Protein AF-A0A2G9PPE1-F1 (afdb_monomer)

Mean predicted aligned error: 21.01 Å

pLDDT: mean 80.62, std 20.71, range [32.44, 98.38]

Solvent-accessible surface area (backbone atoms only — not comparable to full-atom values): 24283 Å² total; per-residue (Å²): 140,80,90,80,87,82,92,76,77,86,71,77,79,70,71,79,74,75,75,69,65,52,26,44,48,74,63,76,75,44,59,75,46,65,46,43,20,33,34,62,86,71,50,75,41,62,26,33,47,81,42,64,34,31,25,37,42,43,34,55,60,69,54,36,79,39,82,46,80,43,80,27,95,59,25,27,56,85,14,13,35,41,77,67,80,83,74,71,71,43,69,25,43,44,75,71,49,93,48,63,65,50,68,49,36,22,31,29,42,85,70,49,78,42,62,25,36,56,44,86,89,30,21,30,39,42,38,32,52,54,95,50,36,72,42,81,44,81,43,74,34,92,62,38,39,55,87,18,15,32,42,76,72,70,74,52,68,27,45,44,89,64,77,82,41,56,68,52,62,58,63,17,37,18,62,86,70,50,76,39,55,28,35,49,79,40,65,38,24,30,33,39,38,36,60,57,95,36,33,60,45,76,48,81,45,76,36,92,25,42,30,53,86,16,11,31,40,72,57,74,82,80,62,70,45,81,63,80,56,46,46,56,61,70,44,21,36,35,35,38,53,93,49,37,80,44,80,45,79,27,95,63,27,34,33,75,87,76,44,38,60,41,71,78,82,75,89,69,88,81,83,89,84,88,88,89,88,89,88,84,85,85,90,86,85,88,83,90,82,82,92,82,87,86,84,91,81,89,78,89,82,90,77,94,74,87,81,76,82,78,77,83,73,83,78,78,80,73,82,69,92,45,98,26,12,66,50,98,87,70,52,70,37,53,61,58,39,75,42,78,58,94,87,44,55,25,18,17,35,93,87,38,42,82,40,72,40,35,56,70,72,37,78,34,92,44,30,61,45,17,72,56,53,32,43,56,96,47,20,13,38,67,84,70,73,93,73,69,69,60,65,65,59,51,57,59,56,53,58,64,66,75,74,110

Sequence (404 aa):
MNTRALLITLVFLVSLISVSATCTDNDGSNYGLASYVTDVNGTTHNDYCADYHTLVEMGCEGAYVSEKRFYCDYKCIEGKCVDAPVVEPIACVDMDGEDFFTKSYIIDEWGKQFYDECQPREMLLERVCRKNIGSEKYKRCDYKCIDGRCIIAEEPTCVDPDSKNLSIQTTVVDEDGRTLKDVCESHNKVSEAICENGKAIYKIFQCNGECKNGACEEVETAVMCSSDKTLCYGDYTTKCVNNKWIYEKCEYGCDSSSSGCRSSPTIIEEETKAPVVDKSDPIVKVPETKTTEPVKQEIKETTSVSIEQPAAQPEQVVETKCSGCEDIDGHCYSIGQRIDQIGVKSYCSNIKDIINQKNNGESCQDGFECLSSACVDRMCQDKVVLYVPLIKRFFSFVNEFLFH

Structure (mmCIF, N/CA/C/O backbone):
data_AF-A0A2G9PPE1-F1
#
_entry.id   AF-A0A2G9PPE1-F1
#
loop_
_atom_site.group_PDB
_atom_site.id
_atom_site.type_symbol
_atom_site.label_atom_id
_atom_site.label_alt_id
_atom_site.label_comp_id
_atom_site.label_asym_id
_atom_site.label_entity_id
_atom_site.label_seq_id
_atom_site.pdbx_PDB_ins_code
_atom_site.Cartn_x
_atom_site.Cartn_y
_atom_site.Cartn_z
_atom_site.occupancy
_atom_site.B_iso_or_equiv
_atom_site.auth_seq_id
_atom_site.auth_comp_id
_atom_site.auth_asym_id
_atom_site.auth_atom_id
_atom_site.pdbx_PDB_model_num
ATOM 1 N N . MET A 1 1 ? 58.170 -39.852 -96.295 1.00 41.69 1 MET A N 1
ATOM 2 C CA . MET A 1 1 ? 59.279 -38.884 -96.144 1.00 41.69 1 MET A CA 1
ATOM 3 C C . MET A 1 1 ? 58.704 -37.535 -95.737 1.00 41.69 1 MET A C 1
ATOM 5 O O . MET A 1 1 ? 57.691 -37.147 -96.299 1.00 41.69 1 MET A O 1
ATOM 9 N N . ASN A 1 2 ? 59.381 -36.872 -94.793 1.00 38.84 2 ASN A N 1
ATOM 10 C CA . ASN A 1 2 ? 59.237 -35.484 -94.317 1.00 38.84 2 ASN A CA 1
ATOM 11 C C . ASN A 1 2 ? 58.233 -35.158 -93.198 1.00 38.84 2 ASN A C 1
ATOM 13 O O . ASN A 1 2 ? 57.266 -34.426 -93.350 1.00 38.84 2 ASN A O 1
ATOM 17 N N . THR A 1 3 ? 58.618 -35.639 -92.015 1.00 45.34 3 THR A N 1
ATOM 18 C CA . THR A 1 3 ? 58.818 -34.856 -90.782 1.00 45.34 3 THR A CA 1
ATOM 19 C C . THR A 1 3 ? 59.159 -33.366 -90.974 1.00 45.34 3 THR A C 1
ATOM 21 O O . THR A 1 3 ? 60.108 -33.067 -91.702 1.00 45.34 3 THR A O 1
ATOM 24 N N . ARG A 1 4 ? 58.476 -32.479 -90.229 1.00 46.22 4 ARG A N 1
ATOM 25 C CA . ARG A 1 4 ? 58.969 -31.268 -89.513 1.00 46.22 4 ARG A CA 1
ATOM 26 C C . ARG A 1 4 ? 57.747 -30.445 -89.066 1.00 46.22 4 ARG A C 1
ATOM 28 O O . ARG A 1 4 ? 57.018 -29.919 -89.887 1.00 46.22 4 ARG A O 1
ATOM 35 N N . ALA A 1 5 ? 57.374 -30.551 -87.794 1.00 52.09 5 ALA A N 1
ATOM 36 C CA . ALA A 1 5 ? 57.718 -29.564 -86.767 1.00 52.09 5 ALA A CA 1
ATOM 37 C C . ALA A 1 5 ? 56.908 -28.263 -86.901 1.00 52.09 5 ALA A C 1
ATOM 39 O O . ALA A 1 5 ? 57.305 -27.357 -87.623 1.00 52.09 5 ALA A O 1
ATOM 40 N N . LEU A 1 6 ? 55.818 -28.159 -86.137 1.00 45.00 6 LEU A N 1
ATOM 41 C CA . LEU A 1 6 ? 55.349 -26.864 -85.651 1.00 45.00 6 LEU A CA 1
ATOM 42 C C . LEU A 1 6 ? 54.647 -27.036 -84.301 1.00 45.00 6 LEU A C 1
ATOM 44 O O . LEU A 1 6 ? 53.430 -27.073 -84.165 1.00 45.00 6 LEU A O 1
ATOM 48 N N . LEU A 1 7 ? 55.507 -27.204 -83.305 1.00 52.91 7 LEU A N 1
ATOM 49 C CA . LEU A 1 7 ? 55.248 -27.014 -81.891 1.00 52.91 7 LEU A CA 1
ATOM 50 C C . LEU A 1 7 ? 55.126 -25.490 -81.685 1.00 52.91 7 LEU A C 1
ATOM 52 O O . LEU A 1 7 ? 56.130 -24.817 -81.482 1.00 52.91 7 LEU A O 1
ATOM 56 N N . ILE A 1 8 ? 53.927 -24.928 -81.859 1.00 52.97 8 ILE A N 1
ATOM 57 C CA . ILE A 1 8 ? 53.636 -23.504 -81.624 1.00 52.97 8 ILE A CA 1
ATOM 58 C C . ILE A 1 8 ? 52.550 -23.418 -80.554 1.00 52.97 8 ILE A C 1
ATOM 60 O O . ILE A 1 8 ? 51.361 -23.595 -80.797 1.00 52.97 8 ILE A O 1
ATOM 64 N N . THR A 1 9 ? 53.055 -23.195 -79.341 1.00 49.41 9 THR A N 1
ATOM 65 C CA . THR A 1 9 ? 52.472 -22.312 -78.331 1.00 49.41 9 THR A CA 1
ATOM 66 C C . THR A 1 9 ? 51.038 -22.620 -77.904 1.00 49.41 9 THR A C 1
ATOM 68 O O . THR A 1 9 ? 50.095 -21.881 -78.175 1.00 49.41 9 THR A O 1
ATOM 71 N N . LEU A 1 10 ? 50.921 -23.630 -77.039 1.00 46.78 10 LEU A N 1
ATOM 72 C CA . LEU A 1 10 ? 50.042 -23.531 -75.877 1.00 46.78 10 LEU A CA 1
ATOM 73 C C . LEU A 1 10 ? 50.565 -22.356 -75.022 1.00 46.78 10 LEU A C 1
ATOM 75 O O . LEU A 1 10 ? 51.324 -22.548 -74.073 1.00 46.78 10 LEU A O 1
ATOM 79 N N . VAL A 1 11 ? 50.262 -21.116 -75.430 1.00 51.22 11 VAL A N 1
ATOM 80 C CA . VAL A 1 11 ? 50.376 -19.955 -74.547 1.00 51.22 11 VAL A CA 1
ATOM 81 C C . VAL A 1 11 ? 49.378 -20.234 -73.444 1.00 51.22 11 VAL A C 1
ATOM 83 O O . VAL A 1 11 ? 48.174 -20.062 -73.610 1.00 51.22 11 VAL A O 1
ATOM 86 N N . PHE A 1 12 ? 49.901 -20.742 -72.335 1.00 47.94 12 PHE A N 1
ATOM 87 C CA . PHE A 1 12 ? 49.318 -20.571 -71.025 1.00 47.94 12 PHE A CA 1
ATOM 88 C C . PHE A 1 12 ? 49.000 -19.076 -70.880 1.00 47.94 12 PHE A C 1
ATOM 90 O O . PHE A 1 12 ? 49.833 -18.286 -70.441 1.00 47.94 12 PHE A O 1
ATOM 97 N N . LEU A 1 13 ? 47.782 -18.685 -71.261 1.00 50.78 13 LEU A N 1
ATOM 98 C CA . LEU A 1 13 ? 47.071 -17.587 -70.630 1.00 50.78 13 LEU A CA 1
ATOM 99 C C . LEU A 1 13 ? 46.852 -18.040 -69.178 1.00 50.78 13 LEU A C 1
ATOM 101 O O . LEU A 1 13 ? 45.755 -18.396 -68.759 1.00 50.78 13 LEU A O 1
ATOM 105 N N . VAL A 1 14 ? 47.930 -18.054 -68.391 1.00 53.31 14 VAL A N 1
ATOM 106 C CA . VAL A 1 14 ? 47.813 -17.713 -66.982 1.00 53.31 14 VAL A CA 1
ATOM 107 C C . VAL A 1 14 ? 47.430 -16.247 -67.036 1.00 53.31 14 VAL A C 1
ATOM 109 O O . VAL A 1 14 ? 48.285 -15.364 -67.047 1.00 53.31 14 VAL A O 1
ATOM 112 N N . SER A 1 15 ? 46.130 -15.995 -67.206 1.00 53.09 15 SER A N 1
ATOM 113 C CA . SER A 1 15 ? 45.539 -14.739 -66.798 1.00 53.09 15 SER A CA 1
ATOM 114 C C . SER A 1 15 ? 46.053 -14.534 -65.386 1.00 53.09 15 SER A C 1
ATOM 116 O O . SER A 1 15 ? 45.678 -15.269 -64.472 1.00 53.09 15 SER A O 1
ATOM 118 N N . LEU A 1 16 ? 46.993 -13.604 -65.240 1.00 52.41 16 LEU A N 1
ATOM 119 C CA . LEU A 1 16 ? 47.295 -12.958 -63.982 1.00 52.41 16 LEU A CA 1
ATOM 120 C C . LEU A 1 16 ? 45.976 -12.315 -63.563 1.00 52.41 16 LEU A C 1
ATOM 122 O O . LEU A 1 16 ? 45.703 -11.158 -63.869 1.00 52.41 16 LEU A O 1
ATOM 126 N N . ILE A 1 17 ? 45.109 -13.116 -62.942 1.00 57.66 17 ILE A N 1
ATOM 127 C CA . ILE A 1 17 ? 44.037 -12.627 -62.102 1.00 57.66 17 ILE A CA 1
ATOM 128 C C . ILE A 1 17 ? 44.812 -11.979 -60.966 1.00 57.66 17 ILE A C 1
ATOM 130 O O . ILE A 1 17 ? 45.208 -12.636 -60.005 1.00 57.66 17 ILE A O 1
ATOM 134 N N . SER A 1 18 ? 45.152 -10.704 -61.149 1.00 54.69 18 SER A N 1
ATOM 135 C CA . SER A 1 18 ? 45.508 -9.830 -60.052 1.00 54.69 18 SER A CA 1
ATOM 136 C C . SER A 1 18 ? 44.280 -9.819 -59.162 1.00 54.69 18 SER A C 1
ATOM 138 O O . SER A 1 18 ? 43.357 -9.039 -59.377 1.00 54.69 18 SER A O 1
ATOM 140 N N . VAL A 1 19 ? 44.242 -10.755 -58.213 1.00 59.97 19 VAL A N 1
ATOM 141 C CA . VAL A 1 19 ? 43.383 -10.666 -57.044 1.00 59.97 19 VAL A CA 1
ATOM 142 C C . VAL A 1 19 ? 43.896 -9.424 -56.334 1.00 59.97 19 VAL A C 1
ATOM 144 O O . VAL A 1 19 ? 44.874 -9.473 -55.592 1.00 59.97 19 VAL A O 1
ATOM 147 N N . SER A 1 20 ? 43.343 -8.268 -56.701 1.00 67.44 20 SER A N 1
ATOM 148 C CA . SER A 1 20 ? 43.543 -7.040 -55.957 1.00 67.44 20 SER A CA 1
ATOM 149 C C . SER A 1 20 ? 43.090 -7.371 -54.549 1.00 67.44 20 SER A C 1
ATOM 151 O O . SER A 1 20 ? 41.918 -7.684 -54.357 1.00 67.44 20 SER A O 1
ATOM 153 N N . ALA A 1 21 ? 44.021 -7.417 -53.602 1.00 71.38 21 ALA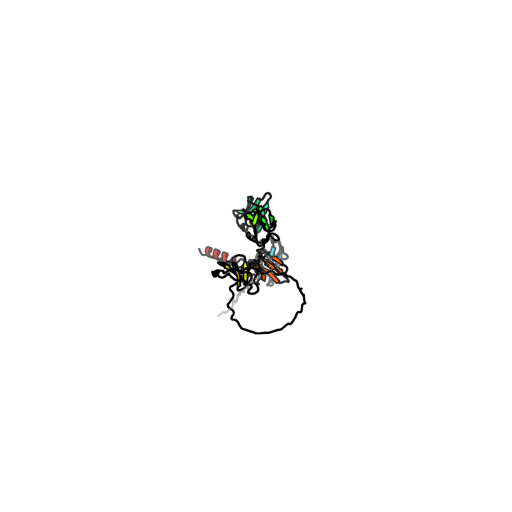 A N 1
ATOM 154 C CA . ALA A 1 21 ? 43.665 -7.604 -52.212 1.00 71.38 21 ALA A CA 1
ATOM 155 C C . ALA A 1 21 ? 42.710 -6.461 -51.844 1.00 71.38 21 ALA A C 1
ATOM 157 O O . ALA A 1 21 ? 43.068 -5.288 -51.970 1.00 71.38 21 ALA A O 1
ATOM 158 N N . THR A 1 22 ? 41.474 -6.805 -51.496 1.00 85.62 22 THR A N 1
ATOM 159 C CA . THR A 1 22 ? 40.432 -5.838 -51.163 1.00 85.62 22 THR A CA 1
ATOM 160 C C . THR A 1 22 ? 40.124 -5.928 -49.684 1.00 85.62 22 THR A C 1
ATOM 162 O O . THR A 1 22 ? 39.958 -7.018 -49.140 1.00 85.62 22 THR A O 1
ATOM 165 N N . CYS A 1 23 ? 40.009 -4.766 -49.054 1.00 93.06 23 CYS A N 1
ATOM 166 C CA . CYS A 1 23 ? 39.309 -4.648 -47.790 1.00 93.06 23 CYS A CA 1
ATOM 167 C C . CYS A 1 23 ? 37.845 -5.057 -48.017 1.00 93.06 23 CYS A C 1
ATOM 169 O O . CYS A 1 23 ? 37.262 -4.692 -49.041 1.00 93.06 23 CYS A O 1
ATOM 171 N N . THR A 1 24 ? 37.272 -5.839 -47.102 1.00 93.06 24 THR A N 1
ATOM 172 C CA . THR A 1 24 ? 35.863 -6.254 -47.176 1.00 93.06 24 THR A CA 1
ATOM 173 C C . THR A 1 24 ? 35.127 -5.800 -45.925 1.00 93.06 24 THR A C 1
ATOM 175 O O . THR A 1 24 ? 35.491 -6.199 -44.821 1.00 93.06 24 THR A O 1
ATOM 178 N N . ASP A 1 25 ? 34.105 -4.976 -46.126 1.00 92.94 25 ASP A N 1
ATOM 179 C CA . ASP A 1 25 ? 33.163 -4.507 -45.113 1.00 92.94 25 ASP A CA 1
ATOM 180 C C . ASP A 1 25 ? 31.913 -5.395 -45.184 1.00 92.94 25 ASP A C 1
ATOM 182 O O . ASP A 1 25 ? 31.353 -5.601 -46.266 1.00 92.94 25 ASP A O 1
ATOM 186 N N . ASN A 1 26 ? 31.548 -6.007 -44.057 1.00 91.88 26 ASN A N 1
ATOM 187 C CA . ASN A 1 26 ? 30.529 -7.048 -44.013 1.00 91.88 26 ASN A CA 1
ATOM 188 C C . ASN A 1 26 ? 29.096 -6.504 -43.885 1.00 91.88 26 ASN A C 1
ATOM 190 O O . ASN A 1 26 ? 28.150 -7.273 -44.069 1.00 91.88 26 ASN A O 1
ATOM 194 N N . ASP A 1 27 ? 28.914 -5.215 -43.591 1.00 89.88 27 ASP A N 1
ATOM 195 C CA . ASP A 1 27 ? 27.586 -4.609 -43.452 1.00 89.88 27 ASP A CA 1
ATOM 196 C C . ASP A 1 27 ? 27.364 -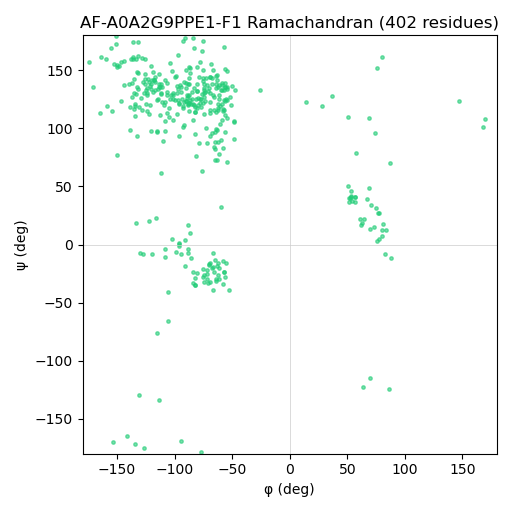3.348 -44.298 1.00 89.88 27 ASP A C 1
ATOM 198 O O . ASP A 1 27 ? 26.222 -2.899 -44.446 1.00 89.88 27 ASP A O 1
ATOM 202 N N . GLY A 1 28 ? 28.421 -2.831 -44.928 1.00 87.88 28 GLY A N 1
ATOM 203 C CA . GLY A 1 28 ? 28.336 -1.666 -45.797 1.00 87.88 28 GLY A CA 1
ATOM 204 C C . GLY A 1 28 ? 28.081 -0.372 -45.027 1.00 87.88 28 GLY A C 1
ATOM 205 O O . GLY A 1 28 ? 27.403 0.513 -45.559 1.00 87.88 28 GLY A O 1
ATOM 206 N N . SER A 1 29 ? 28.632 -0.263 -43.815 1.00 84.94 29 SER A N 1
ATOM 207 C CA . SER A 1 29 ? 28.477 0.859 -42.887 1.00 84.94 29 SER A CA 1
ATOM 208 C C . SER A 1 29 ? 27.059 0.989 -42.310 1.00 84.94 29 SER A C 1
ATOM 210 O O . SER A 1 29 ? 26.440 2.062 -42.372 1.00 84.94 29 SER A O 1
ATOM 212 N N . ASN A 1 30 ? 26.497 -0.120 -41.822 1.00 90.25 30 ASN A N 1
ATOM 213 C CA . ASN A 1 30 ? 25.172 -0.145 -41.211 1.00 90.25 30 ASN A CA 1
ATOM 214 C C . ASN A 1 30 ? 25.262 -0.048 -39.686 1.00 90.25 30 ASN A C 1
ATOM 216 O O . ASN A 1 30 ? 25.209 -1.043 -38.975 1.00 90.25 30 ASN A O 1
ATOM 220 N N . TYR A 1 31 ? 25.174 1.181 -39.185 1.00 91.56 31 TYR A N 1
ATOM 221 C CA . TYR A 1 31 ? 25.303 1.516 -37.762 1.00 91.56 31 TYR A CA 1
ATOM 222 C C . TYR A 1 31 ? 24.311 0.811 -36.811 1.00 91.56 31 TYR A C 1
ATOM 224 O O . TYR A 1 31 ? 24.474 0.890 -35.593 1.00 91.56 31 TYR A O 1
ATOM 232 N N . GLY A 1 32 ? 23.243 0.184 -37.322 1.00 91.69 32 GLY A N 1
ATOM 233 C CA . GLY A 1 32 ? 22.285 -0.605 -36.533 1.00 91.69 32 GLY A CA 1
ATOM 234 C C . GLY A 1 32 ? 22.667 -2.083 -36.375 1.00 91.69 32 GLY A C 1
ATOM 235 O O . GLY A 1 32 ? 22.008 -2.821 -35.632 1.00 91.69 32 GLY A O 1
ATOM 236 N N . LEU A 1 33 ? 23.715 -2.536 -37.064 1.00 94.75 33 LEU A N 1
ATOM 237 C CA . LEU A 1 33 ? 24.238 -3.893 -37.024 1.00 94.75 33 LEU A CA 1
ATOM 238 C C . LEU A 1 33 ? 25.632 -3.873 -36.393 1.00 94.75 33 LEU A C 1
ATOM 240 O O . LEU A 1 33 ? 26.424 -2.991 -36.659 1.00 94.75 33 LEU A O 1
ATOM 244 N N . ALA A 1 34 ? 25.921 -4.840 -35.523 1.00 93.12 34 ALA A N 1
ATOM 245 C CA . ALA A 1 34 ? 27.282 -5.007 -35.026 1.00 93.12 34 ALA A CA 1
ATOM 246 C C . ALA A 1 34 ? 28.058 -5.808 -36.072 1.00 93.12 34 ALA A C 1
ATOM 248 O O . ALA A 1 34 ? 27.672 -6.951 -36.356 1.00 93.12 34 ALA A O 1
ATOM 249 N N . SER A 1 35 ? 29.107 -5.226 -36.647 1.00 94.56 35 SER A N 1
ATOM 250 C CA . SER A 1 35 ? 29.813 -5.822 -37.774 1.00 94.56 35 SER A CA 1
ATOM 251 C C . SER A 1 35 ? 31.339 -5.770 -37.624 1.00 94.56 35 SER A C 1
ATOM 253 O O . SER A 1 35 ? 31.892 -5.540 -36.541 1.00 94.56 35 SER A O 1
ATOM 255 N N . TYR A 1 36 ? 32.025 -6.145 -38.705 1.00 95.25 36 TYR A N 1
ATOM 256 C CA . TYR A 1 36 ? 33.472 -6.114 -38.798 1.00 95.25 36 TYR A CA 1
ATOM 257 C C . TYR A 1 36 ? 33.943 -5.938 -40.241 1.00 95.25 36 TYR A C 1
ATOM 259 O O . TYR A 1 36 ? 33.303 -6.369 -41.204 1.00 95.25 36 TYR A O 1
ATOM 267 N N . VAL A 1 37 ? 35.149 -5.398 -40.363 1.00 96.62 37 VAL A N 1
ATOM 268 C CA . VAL A 1 37 ? 35.905 -5.271 -41.605 1.00 96.62 37 VAL A CA 1
ATOM 269 C C . VAL A 1 37 ? 37.081 -6.236 -41.595 1.00 96.62 37 VAL A C 1
ATOM 271 O O . VAL A 1 37 ? 37.736 -6.404 -40.570 1.00 96.62 37 VAL A O 1
ATOM 274 N N . THR A 1 38 ? 37.390 -6.855 -42.734 1.00 95.81 38 THR A N 1
ATOM 275 C CA . THR A 1 38 ? 38.623 -7.642 -42.917 1.00 95.81 38 THR A CA 1
ATOM 276 C C . THR A 1 38 ? 39.587 -6.907 -43.845 1.00 95.81 38 THR A C 1
ATOM 278 O O . THR A 1 38 ? 39.229 -6.589 -44.981 1.00 95.81 38 THR A O 1
ATOM 281 N N . ASP A 1 39 ? 40.803 -6.631 -43.367 1.00 95.06 39 ASP A N 1
ATOM 282 C CA . ASP A 1 39 ? 41.850 -5.963 -44.143 1.00 95.06 39 ASP A CA 1
ATOM 283 C C . ASP A 1 39 ? 42.501 -6.900 -45.184 1.00 95.06 39 ASP A C 1
A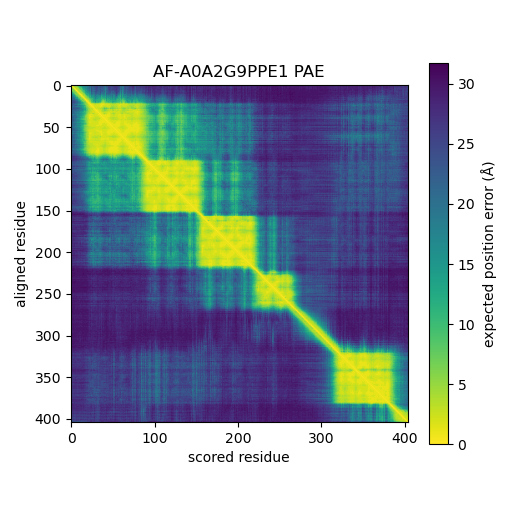TOM 285 O O . ASP A 1 39 ? 42.248 -8.106 -45.240 1.00 95.06 39 ASP A O 1
ATOM 289 N N . VAL A 1 40 ? 43.394 -6.349 -46.010 1.00 93.44 40 VAL A N 1
ATOM 290 C CA . VAL A 1 40 ? 44.122 -7.104 -47.048 1.00 93.44 40 VAL A CA 1
ATOM 291 C C . VAL A 1 40 ? 45.032 -8.216 -46.509 1.00 93.44 40 VAL A C 1
ATOM 293 O O . VAL A 1 40 ? 45.449 -9.081 -47.278 1.00 93.44 40 VAL A O 1
ATOM 296 N N . ASN A 1 41 ? 45.345 -8.202 -45.211 1.00 93.31 41 ASN A N 1
ATOM 297 C CA . ASN A 1 41 ? 46.154 -9.212 -44.533 1.00 93.31 41 ASN A CA 1
ATOM 298 C C . ASN A 1 41 ? 45.294 -10.285 -43.842 1.00 93.31 41 ASN A C 1
ATOM 300 O O . ASN A 1 41 ? 45.847 -11.218 -43.260 1.00 93.31 41 ASN A O 1
ATOM 304 N N . GLY A 1 42 ? 43.962 -10.172 -43.899 1.00 92.12 42 GLY A N 1
ATOM 305 C CA . GLY A 1 42 ? 43.034 -11.063 -43.203 1.00 92.12 42 GLY A CA 1
ATOM 306 C C . GLY A 1 42 ? 42.787 -10.691 -41.736 1.00 92.12 42 GLY A C 1
ATOM 307 O O . GLY A 1 42 ? 42.227 -11.498 -40.996 1.00 92.12 42 GLY A O 1
ATOM 308 N N . THR A 1 43 ? 43.205 -9.502 -41.298 1.00 95.56 43 THR A N 1
ATOM 309 C CA . THR A 1 43 ? 42.963 -8.991 -39.942 1.00 95.56 43 THR A CA 1
ATOM 310 C C . THR A 1 43 ? 41.555 -8.423 -39.848 1.00 95.56 43 THR A C 1
ATOM 312 O O . THR A 1 43 ? 41.143 -7.634 -40.696 1.00 95.56 43 THR A O 1
ATOM 315 N N . THR A 1 44 ? 40.820 -8.799 -38.804 1.00 97.00 44 THR A N 1
ATOM 316 C CA . THR A 1 44 ? 39.457 -8.318 -38.559 1.00 97.00 44 THR A CA 1
ATOM 317 C C . THR A 1 44 ? 39.440 -7.114 -37.620 1.00 97.00 44 THR A C 1
ATOM 319 O O . THR A 1 44 ? 40.078 -7.143 -36.565 1.00 97.00 44 THR A O 1
ATOM 322 N N . HIS A 1 45 ? 38.649 -6.103 -37.960 1.00 97.25 45 HIS A N 1
ATOM 323 C CA . HIS A 1 45 ? 38.409 -4.897 -37.175 1.00 97.25 45 HIS A CA 1
ATOM 324 C C . HIS A 1 45 ? 36.909 -4.790 -36.909 1.00 97.25 45 HIS A C 1
ATOM 326 O O . HIS A 1 45 ? 36.146 -4.614 -37.850 1.00 97.25 45 HIS A O 1
ATOM 332 N N . ASN A 1 46 ? 36.491 -4.939 -35.653 1.00 97.50 46 ASN A N 1
ATOM 333 C CA . ASN A 1 46 ? 35.076 -4.873 -35.286 1.00 97.50 46 ASN A CA 1
ATOM 334 C C . ASN A 1 46 ? 34.649 -3.431 -35.022 1.00 97.50 46 ASN A C 1
ATOM 336 O O . ASN A 1 46 ? 35.447 -2.634 -34.512 1.00 97.50 46 ASN A O 1
ATOM 340 N N . ASP A 1 47 ? 33.373 -3.156 -35.258 1.00 97.94 47 ASP A N 1
ATOM 341 C CA . ASP A 1 47 ? 32.733 -1.947 -34.756 1.00 97.94 47 ASP A CA 1
ATOM 342 C C . ASP A 1 47 ? 32.738 -1.960 -33.229 1.00 97.94 47 ASP A C 1
ATOM 344 O O . ASP A 1 47 ? 32.652 -3.011 -32.578 1.00 97.94 47 ASP A O 1
ATOM 348 N N . TYR A 1 48 ? 32.871 -0.785 -32.620 1.00 97.94 48 TYR A N 1
ATOM 349 C CA . TYR A 1 48 ? 32.898 -0.697 -31.166 1.00 97.94 48 TYR A CA 1
ATOM 350 C C . TYR A 1 48 ? 32.336 0.619 -30.649 1.00 97.94 48 TYR A C 1
ATOM 352 O O . TYR A 1 48 ? 32.398 1.666 -31.287 1.00 97.94 48 TYR A O 1
ATOM 360 N N . CYS A 1 49 ? 31.805 0.578 -29.432 1.00 98.38 49 CYS A N 1
ATOM 361 C CA . CYS A 1 49 ? 31.341 1.775 -28.747 1.00 98.38 49 CYS A CA 1
ATOM 362 C C . CYS A 1 49 ? 32.529 2.468 -28.080 1.00 98.38 49 CYS A C 1
ATOM 364 O O . CYS A 1 49 ? 33.129 1.917 -27.155 1.00 98.38 49 CYS A O 1
ATOM 366 N N . ALA A 1 50 ? 32.880 3.670 -28.540 1.00 98.00 50 ALA A N 1
ATOM 367 C CA . ALA A 1 50 ? 33.894 4.488 -27.876 1.00 98.00 50 ALA A CA 1
ATOM 368 C C . ALA A 1 50 ? 33.385 5.045 -26.540 1.00 98.00 50 ALA A C 1
ATOM 370 O O . ALA A 1 50 ? 34.166 5.202 -25.602 1.00 98.00 50 ALA A O 1
ATOM 371 N N . ASP A 1 51 ? 32.086 5.328 -26.457 1.00 97.50 51 ASP A N 1
ATOM 372 C CA . ASP A 1 51 ? 31.388 5.712 -25.234 1.00 97.50 51 ASP A CA 1
ATOM 373 C C . ASP A 1 51 ? 29.894 5.334 -25.327 1.00 97.50 51 ASP A C 1
ATOM 375 O O . ASP A 1 51 ? 29.484 4.601 -26.228 1.00 97.50 51 ASP A O 1
ATOM 379 N N . TYR A 1 52 ? 29.081 5.806 -24.375 1.00 96.31 52 TYR A N 1
ATOM 380 C CA . TYR A 1 52 ? 27.655 5.478 -24.286 1.00 96.31 52 TYR A CA 1
ATOM 381 C C . TYR A 1 52 ? 26.829 5.948 -25.497 1.00 96.31 52 TYR A C 1
ATOM 383 O O . TYR A 1 52 ? 25.814 5.327 -25.796 1.00 96.31 52 TYR A O 1
ATOM 391 N N . HIS A 1 53 ? 27.255 6.990 -26.216 1.00 97.62 53 HIS A N 1
ATOM 392 C CA . HIS A 1 53 ? 26.566 7.518 -27.398 1.00 97.62 53 HIS A CA 1
ATOM 393 C C . HIS A 1 53 ? 27.404 7.473 -28.678 1.00 97.62 53 HIS A C 1
ATOM 395 O O . HIS A 1 53 ? 26.865 7.746 -29.740 1.00 97.62 53 HIS A O 1
ATOM 401 N N . THR A 1 54 ? 28.690 7.145 -28.623 1.00 97.81 54 THR A N 1
ATOM 402 C CA . THR A 1 54 ? 29.556 7.190 -29.806 1.00 97.81 54 THR A CA 1
ATOM 403 C C . THR A 1 54 ? 29.882 5.788 -30.311 1.00 97.81 54 THR A C 1
ATOM 405 O O . THR A 1 54 ? 30.632 5.052 -29.665 1.00 97.81 54 THR A O 1
ATOM 408 N N . LEU A 1 55 ? 29.383 5.455 -31.502 1.00 97.94 55 LEU A N 1
ATOM 409 C CA . LEU A 1 55 ? 29.801 4.298 -32.291 1.00 97.94 55 LEU A CA 1
ATOM 410 C C . LEU A 1 55 ? 31.042 4.655 -33.116 1.00 97.94 55 LEU A C 1
ATOM 412 O O . LEU A 1 55 ? 31.082 5.695 -33.779 1.00 97.94 55 LEU A O 1
ATOM 416 N N . VAL A 1 56 ? 32.057 3.799 -33.068 1.00 97.88 56 VAL A N 1
ATOM 417 C CA . VAL A 1 56 ? 33.170 3.798 -34.018 1.00 97.88 56 VAL A CA 1
ATOM 418 C C . VAL A 1 56 ? 32.910 2.684 -35.017 1.00 97.88 56 VAL A C 1
ATOM 420 O O . VAL A 1 56 ? 33.035 1.509 -34.679 1.00 97.88 56 VAL A O 1
ATOM 423 N N . GLU A 1 57 ? 32.544 3.100 -36.222 1.00 97.31 57 GLU A N 1
ATOM 424 C CA . GLU A 1 57 ? 32.283 2.237 -37.366 1.00 97.31 57 GLU A CA 1
ATOM 425 C C . GLU A 1 57 ? 33.585 1.970 -38.116 1.00 97.31 57 GLU A C 1
ATOM 427 O O . GLU A 1 57 ? 34.297 2.912 -38.499 1.00 97.31 57 GLU A O 1
ATOM 432 N N . MET A 1 58 ? 33.870 0.697 -38.360 1.00 97.06 58 MET A N 1
ATOM 433 C CA . MET A 1 58 ? 34.925 0.261 -39.258 1.00 97.06 58 MET A CA 1
ATOM 434 C C . MET A 1 58 ? 34.348 0.133 -40.664 1.00 97.06 58 MET A C 1
ATOM 436 O O . MET A 1 58 ? 33.360 -0.547 -40.883 1.00 97.06 58 MET A O 1
ATOM 440 N N . GLY A 1 59 ? 34.996 0.754 -41.645 1.00 95.31 59 GLY A N 1
ATOM 441 C CA . GLY A 1 59 ? 34.626 0.619 -43.055 1.00 95.31 59 GLY A CA 1
ATOM 442 C C . GLY A 1 59 ? 35.840 0.424 -43.953 1.00 95.31 59 GLY A C 1
ATOM 443 O O . GLY A 1 59 ? 36.985 0.539 -43.509 1.00 95.31 59 GLY A O 1
ATOM 444 N N . CYS A 1 60 ? 35.605 0.176 -45.238 1.00 95.12 60 CYS A N 1
ATOM 445 C CA . CYS A 1 60 ? 36.667 0.099 -46.243 1.00 95.12 60 CYS A CA 1
ATOM 446 C C . CYS A 1 60 ? 36.725 1.355 -47.118 1.00 95.12 60 CYS A C 1
ATOM 448 O O . CYS A 1 60 ? 35.764 1.686 -47.813 1.00 95.12 60 CYS A O 1
ATOM 450 N N . GLU A 1 61 ? 37.892 1.999 -47.184 1.00 93.69 61 GLU A N 1
ATOM 451 C CA . GLU A 1 61 ? 38.197 3.036 -48.174 1.00 93.69 61 GLU A CA 1
ATOM 452 C C . GLU A 1 61 ? 39.238 2.495 -49.167 1.00 93.69 61 GLU A C 1
ATOM 454 O O . GLU A 1 61 ? 40.456 2.567 -48.979 1.00 93.69 61 GLU A O 1
ATOM 459 N N . GLY A 1 62 ? 38.740 1.858 -50.230 1.00 90.69 62 GLY A N 1
ATOM 460 C CA . GLY A 1 62 ? 39.573 1.131 -51.186 1.00 90.69 62 GLY A CA 1
ATOM 461 C C . GLY A 1 62 ? 40.165 -0.142 -50.574 1.00 90.69 62 GLY A C 1
ATOM 462 O O . GLY A 1 62 ? 39.439 -1.085 -50.270 1.00 90.69 62 GLY A O 1
ATOM 463 N N . ALA A 1 63 ? 41.491 -0.191 -50.428 1.00 91.88 63 ALA A N 1
ATOM 464 C CA . ALA A 1 63 ? 42.205 -1.333 -49.842 1.00 91.88 63 ALA A CA 1
ATOM 465 C C . ALA A 1 63 ? 42.521 -1.154 -48.345 1.00 91.88 63 ALA A C 1
ATOM 467 O O . ALA A 1 63 ? 43.146 -2.028 -47.748 1.00 91.88 63 ALA A O 1
ATOM 468 N N . TYR A 1 64 ? 42.120 -0.031 -47.744 1.00 94.06 64 TYR A N 1
ATOM 469 C CA . TYR A 1 64 ? 42.460 0.320 -46.369 1.00 94.06 64 TYR A CA 1
ATOM 470 C C . TYR A 1 64 ? 41.223 0.322 -45.477 1.00 94.06 64 TYR A C 1
ATOM 472 O O . TYR A 1 64 ? 40.131 0.685 -45.913 1.00 94.06 64 TYR A O 1
ATOM 480 N N . VAL A 1 65 ? 41.425 -0.056 -44.216 1.00 95.81 65 VAL A N 1
ATOM 481 C CA . VAL A 1 65 ? 40.424 0.107 -43.162 1.00 95.81 65 VAL A CA 1
ATOM 482 C C . VAL A 1 65 ? 40.355 1.588 -42.793 1.00 95.81 65 VAL A C 1
ATOM 484 O O . VAL A 1 65 ? 41.384 2.232 -42.581 1.00 95.81 65 VAL A O 1
ATOM 487 N N . SER A 1 66 ? 39.144 2.120 -42.731 1.00 95.88 66 SER A N 1
ATOM 488 C CA . SER A 1 66 ? 38.830 3.480 -42.302 1.00 95.88 66 SER A CA 1
ATOM 489 C C . SER A 1 66 ? 37.960 3.428 -41.052 1.00 95.88 66 SER A C 1
ATOM 491 O O . SER A 1 66 ? 37.095 2.563 -40.957 1.00 95.88 66 SER A O 1
ATOM 493 N N . GLU A 1 67 ? 38.150 4.370 -40.132 1.00 96.88 67 GLU A N 1
ATOM 494 C CA . GLU A 1 67 ? 37.270 4.550 -38.975 1.00 96.88 67 GLU A CA 1
ATOM 495 C C . GLU A 1 67 ? 36.399 5.799 -39.153 1.00 96.88 67 GLU A C 1
ATOM 497 O O . GLU A 1 67 ? 36.869 6.851 -39.602 1.00 96.88 67 GLU A O 1
ATOM 502 N N . LYS A 1 68 ? 35.121 5.706 -38.783 1.00 97.12 68 LYS A N 1
ATOM 503 C CA . LYS A 1 68 ? 34.194 6.843 -38.725 1.00 97.12 68 LYS A CA 1
ATOM 504 C C . LYS A 1 68 ? 33.448 6.839 -37.401 1.00 97.12 68 LYS A C 1
ATOM 506 O O . LYS A 1 68 ? 33.180 5.794 -36.825 1.00 97.12 68 LYS A O 1
ATOM 511 N N . ARG A 1 69 ? 33.121 8.030 -36.899 1.00 97.75 69 ARG A N 1
ATOM 512 C CA . ARG A 1 69 ? 32.411 8.201 -35.626 1.00 97.75 69 ARG A CA 1
ATOM 513 C C . ARG A 1 69 ? 30.976 8.623 -35.878 1.00 97.75 69 ARG A C 1
ATOM 515 O O . ARG A 1 69 ? 30.750 9.616 -36.569 1.00 97.75 69 ARG A O 1
ATOM 522 N N . PHE A 1 70 ? 30.043 7.911 -35.261 1.00 96.69 70 PHE A N 1
ATOM 523 C CA . PHE A 1 70 ? 28.613 8.177 -35.327 1.00 96.69 70 PHE A CA 1
ATOM 524 C C . PHE A 1 70 ? 28.045 8.375 -33.928 1.00 96.69 70 PHE A C 1
ATOM 526 O O . PHE A 1 70 ? 28.459 7.717 -32.976 1.00 96.69 70 PHE A O 1
ATOM 533 N N . TYR A 1 71 ? 27.107 9.311 -33.811 1.00 97.19 71 TYR A N 1
ATOM 534 C CA . TYR A 1 71 ? 26.376 9.556 -32.575 1.00 97.19 71 TYR A CA 1
ATOM 535 C C . TYR A 1 71 ? 25.069 8.757 -32.598 1.00 97.19 71 TYR A C 1
ATOM 537 O O . TYR A 1 71 ? 24.286 8.890 -33.535 1.00 97.19 71 TYR A O 1
ATOM 545 N N . CYS A 1 72 ? 24.845 7.933 -31.580 1.00 96.62 72 CYS A N 1
ATOM 546 C CA . CYS A 1 72 ? 23.630 7.161 -31.376 1.00 96.62 72 CYS A CA 1
ATOM 547 C C . CYS A 1 72 ? 22.631 7.973 -30.543 1.00 96.62 72 CYS A C 1
ATOM 549 O O . CYS A 1 72 ? 22.927 8.332 -29.398 1.00 96.62 72 CYS A O 1
ATOM 551 N N . ASP A 1 73 ? 21.428 8.187 -31.078 1.00 95.44 73 ASP A N 1
ATOM 552 C CA . ASP A 1 73 ? 20.378 8.993 -30.436 1.00 95.44 73 ASP A CA 1
ATOM 553 C C . ASP A 1 73 ? 19.975 8.476 -29.045 1.00 95.44 73 ASP A C 1
ATOM 555 O O . ASP A 1 73 ? 19.672 9.270 -28.154 1.00 95.44 73 ASP A O 1
ATOM 559 N N . TYR A 1 74 ? 20.002 7.155 -28.828 1.00 94.19 74 TYR A N 1
ATOM 560 C CA . TYR A 1 74 ? 19.724 6.555 -27.521 1.00 94.19 74 TYR A CA 1
ATOM 561 C C . TYR A 1 74 ? 20.977 6.032 -26.822 1.00 94.19 74 TYR A C 1
ATOM 563 O O . TYR A 1 74 ? 21.328 6.549 -25.763 1.00 94.19 74 TYR A O 1
ATOM 571 N N . LYS A 1 75 ? 21.636 5.003 -27.371 1.00 96.19 75 LYS A N 1
ATOM 572 C CA . LYS A 1 75 ? 22.936 4.521 -26.880 1.00 96.19 75 LYS A CA 1
ATOM 573 C C . LYS A 1 75 ? 23.637 3.616 -27.889 1.00 96.19 75 LYS A C 1
ATOM 575 O O . LYS A 1 75 ? 22.996 3.040 -28.765 1.00 96.19 75 LYS A O 1
ATOM 580 N N . CYS A 1 76 ? 24.942 3.455 -27.717 1.00 97.44 76 CYS A N 1
ATOM 581 C CA . CYS A 1 76 ? 25.737 2.430 -28.378 1.00 97.44 76 CYS A CA 1
ATOM 582 C C . CYS A 1 76 ? 25.866 1.204 -27.464 1.00 97.44 76 CYS A C 1
ATOM 584 O O . CYS A 1 76 ? 26.212 1.336 -26.288 1.00 97.44 76 CYS A O 1
ATOM 586 N N . ILE A 1 77 ? 25.601 0.006 -27.988 1.00 96.44 77 ILE A N 1
ATOM 587 C CA . ILE A 1 77 ? 25.849 -1.265 -27.293 1.00 96.44 77 ILE A CA 1
ATOM 588 C C . ILE A 1 77 ? 26.496 -2.241 -28.267 1.00 96.44 77 ILE A C 1
ATOM 590 O O . ILE A 1 77 ? 25.975 -2.446 -29.354 1.00 96.44 77 ILE A O 1
ATOM 594 N N . GLU A 1 78 ? 27.598 -2.870 -27.844 1.00 96.56 78 GLU A N 1
ATOM 595 C CA . GLU A 1 78 ? 28.253 -3.967 -28.579 1.00 96.56 78 GLU A CA 1
ATOM 596 C C . GLU A 1 78 ? 28.576 -3.627 -30.045 1.00 96.56 78 GLU A C 1
ATOM 598 O O . GLU A 1 78 ? 28.396 -4.455 -30.930 1.00 96.56 78 GLU A O 1
ATOM 603 N N . GLY A 1 79 ? 29.049 -2.403 -30.303 1.00 97.00 79 GLY A N 1
ATOM 604 C CA . GLY A 1 79 ? 29.450 -1.992 -31.650 1.00 97.00 79 GLY A CA 1
ATOM 605 C C . GLY A 1 79 ? 28.284 -1.675 -32.584 1.00 97.00 79 GLY A C 1
ATOM 606 O O . GLY A 1 79 ? 28.431 -1.810 -33.785 1.00 97.00 79 GLY A O 1
ATOM 607 N N . LYS A 1 80 ? 27.130 -1.256 -32.055 1.00 97.31 80 LYS A N 1
ATOM 608 C CA . LYS A 1 80 ? 26.018 -0.721 -32.856 1.00 97.31 80 LYS A CA 1
ATOM 609 C C . LYS A 1 80 ? 25.217 0.325 -32.095 1.00 97.31 80 LYS A C 1
ATOM 611 O O . LYS A 1 80 ? 25.122 0.281 -30.863 1.00 97.31 80 LYS A O 1
ATOM 616 N N . CYS A 1 81 ? 24.585 1.230 -32.827 1.00 97.50 81 CYS A N 1
ATOM 617 C CA . CYS A 1 81 ? 23.546 2.095 -32.295 1.00 97.50 81 CYS A CA 1
ATOM 618 C C . CYS A 1 81 ? 22.259 1.296 -32.089 1.00 97.50 81 CYS A C 1
ATOM 620 O O . CYS A 1 81 ? 21.801 0.574 -32.973 1.00 97.50 81 CYS A O 1
ATOM 622 N N . VAL A 1 82 ? 21.671 1.427 -30.902 1.00 95.50 82 VAL A N 1
ATOM 623 C CA . VAL A 1 82 ? 20.357 0.860 -30.596 1.00 95.50 82 VAL A CA 1
ATOM 624 C C . VAL A 1 82 ? 19.358 1.985 -30.413 1.00 95.50 82 VAL A C 1
ATOM 626 O O . VAL A 1 82 ? 19.663 2.987 -29.765 1.00 95.50 82 VAL A O 1
ATOM 629 N N . ASP A 1 83 ? 18.161 1.804 -30.958 1.00 92.12 83 ASP A N 1
ATOM 630 C CA . ASP A 1 83 ? 17.067 2.746 -30.764 1.00 92.12 83 ASP A CA 1
ATOM 631 C C . ASP A 1 83 ? 16.573 2.718 -29.315 1.00 92.12 83 ASP A C 1
ATOM 6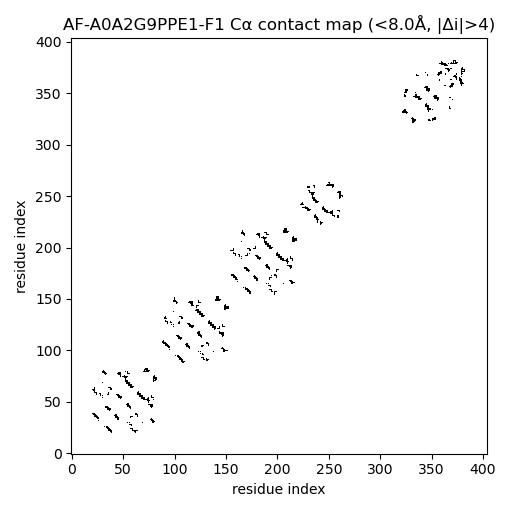33 O O . ASP A 1 83 ? 16.721 1.722 -28.592 1.00 92.12 83 ASP A O 1
ATOM 637 N N . ALA A 1 84 ? 15.973 3.829 -28.879 1.00 84.69 84 ALA A N 1
ATOM 638 C CA . ALA A 1 84 ? 15.258 3.860 -27.611 1.00 84.69 84 ALA A CA 1
ATOM 639 C C . ALA A 1 84 ? 14.205 2.742 -27.604 1.00 84.69 84 ALA A C 1
ATOM 641 O O . ALA A 1 84 ? 13.515 2.563 -28.612 1.00 84.69 84 ALA A O 1
ATOM 642 N N . PRO A 1 85 ? 14.064 1.978 -26.503 1.00 79.56 85 PRO A N 1
ATOM 643 C CA . PRO A 1 85 ? 13.005 0.991 -26.416 1.00 79.56 85 PRO A CA 1
ATOM 644 C C . PRO A 1 85 ? 11.681 1.706 -26.666 1.00 79.56 85 PRO A C 1
ATOM 646 O O . PRO A 1 85 ? 11.366 2.693 -25.998 1.00 79.56 85 PRO A O 1
ATOM 649 N N . VAL A 1 86 ? 10.921 1.216 -27.644 1.00 75.62 86 VAL A N 1
ATOM 650 C CA . VAL A 1 86 ? 9.551 1.666 -27.863 1.00 75.62 86 VAL A CA 1
ATOM 651 C C . VAL A 1 86 ? 8.757 1.174 -26.661 1.00 75.62 86 VAL A C 1
ATOM 653 O O . VAL A 1 86 ? 8.382 0.006 -26.584 1.00 75.62 86 VAL A O 1
ATOM 656 N N . VAL A 1 87 ? 8.589 2.042 -25.665 1.00 69.12 87 VAL A N 1
ATOM 657 C CA . VAL A 1 87 ? 7.701 1.768 -24.539 1.00 69.12 87 VAL A CA 1
ATOM 658 C C . VAL A 1 87 ? 6.295 1.890 -25.101 1.00 69.12 87 VAL A C 1
ATOM 660 O O . VAL A 1 87 ? 5.816 2.998 -25.345 1.00 69.12 87 VAL A O 1
ATOM 663 N N . GLU A 1 88 ? 5.666 0.754 -25.397 1.00 72.88 88 GLU A N 1
ATOM 664 C CA . GLU A 1 88 ? 4.249 0.769 -25.737 1.00 72.88 88 GLU A CA 1
ATOM 665 C C . GLU A 1 88 ? 3.484 1.380 -24.554 1.00 72.88 88 GLU A C 1
ATOM 667 O O . GLU A 1 88 ? 3.767 1.018 -23.405 1.00 72.88 88 GLU A O 1
ATOM 672 N N . PRO A 1 89 ? 2.567 2.335 -24.806 1.00 71.50 89 PRO A N 1
ATOM 673 C CA . PRO A 1 89 ? 1.798 2.958 -23.743 1.00 71.50 89 PRO A CA 1
ATOM 674 C C . PRO A 1 89 ? 1.065 1.863 -22.977 1.00 71.50 89 PRO A C 1
ATOM 676 O O . PRO A 1 89 ? 0.340 1.049 -23.558 1.00 71.50 89 PRO A O 1
ATOM 679 N N . ILE A 1 90 ? 1.295 1.824 -21.669 1.00 79.00 90 ILE A N 1
ATOM 680 C CA . ILE A 1 90 ? 0.620 0.870 -20.797 1.00 79.00 90 ILE A CA 1
ATOM 681 C C . ILE A 1 90 ? -0.858 1.280 -20.794 1.00 79.00 90 ILE A C 1
ATOM 683 O O . ILE A 1 90 ? -1.183 2.463 -20.805 1.00 79.00 90 ILE A O 1
ATOM 687 N N . ALA A 1 91 ? -1.793 0.336 -20.857 1.00 89.88 91 ALA A N 1
ATOM 688 C CA . ALA A 1 91 ? -3.192 0.707 -20.656 1.00 89.88 91 ALA A CA 1
ATOM 689 C C . ALA A 1 91 ? -3.356 1.220 -19.218 1.00 89.88 91 ALA A C 1
ATOM 691 O O . ALA A 1 91 ? -2.800 0.608 -18.310 1.00 89.88 91 ALA A O 1
ATOM 692 N N . CYS A 1 92 ? -4.115 2.300 -19.003 1.00 95.12 92 CYS A N 1
ATOM 693 C CA . CYS A 1 92 ? -4.422 2.755 -17.647 1.00 95.12 92 CYS A CA 1
ATOM 694 C C . CYS A 1 92 ? -4.975 1.589 -16.813 1.00 95.12 92 CYS A C 1
ATOM 696 O O . CYS A 1 92 ? -5.924 0.923 -17.245 1.00 95.12 92 CYS A O 1
ATOM 698 N N . VAL A 1 93 ? -4.381 1.347 -15.644 1.00 95.44 93 VAL A N 1
ATOM 699 C CA . VAL A 1 93 ? -4.801 0.297 -14.708 1.00 95.44 93 VAL A CA 1
ATOM 700 C C . VAL A 1 93 ? -5.371 0.940 -13.459 1.00 95.44 93 VAL A C 1
ATOM 702 O O . VAL A 1 93 ? -4.735 1.800 -12.859 1.00 95.44 93 VAL A O 1
ATOM 705 N N . ASP A 1 94 ? -6.554 0.489 -13.077 1.00 95.69 94 ASP A N 1
ATOM 706 C CA . ASP A 1 94 ? -7.288 0.929 -11.900 1.00 95.69 94 ASP A CA 1
ATOM 707 C C . ASP A 1 94 ? -7.319 -0.220 -10.889 1.00 95.69 94 ASP A C 1
ATOM 709 O O . ASP A 1 94 ? -7.699 -1.338 -11.253 1.00 95.69 94 ASP A O 1
ATOM 713 N N . MET A 1 95 ? -6.817 0.010 -9.675 1.00 96.50 95 MET A N 1
ATOM 714 C CA . MET A 1 95 ? -6.511 -1.075 -8.737 1.00 96.50 95 MET A CA 1
ATOM 715 C C . MET A 1 95 ? -7.738 -1.599 -7.987 1.00 96.50 95 MET A C 1
ATOM 717 O O . MET A 1 95 ? -7.729 -2.756 -7.564 1.00 96.50 95 MET A O 1
ATOM 721 N N . ASP A 1 96 ? -8.785 -0.792 -7.848 1.00 93.50 96 ASP A N 1
ATOM 722 C CA . ASP A 1 96 ? -10.071 -1.182 -7.260 1.00 93.50 96 ASP A CA 1
ATOM 723 C C . ASP A 1 96 ? -11.279 -0.799 -8.130 1.00 93.50 96 ASP A C 1
ATOM 725 O O . ASP A 1 96 ? -12.393 -1.274 -7.891 1.00 93.50 96 ASP A O 1
ATOM 729 N N . GLY A 1 97 ? -11.065 -0.043 -9.208 1.00 93.69 97 GLY A N 1
ATOM 730 C CA . GLY A 1 97 ? -12.120 0.359 -10.117 1.00 93.69 97 GLY A CA 1
ATOM 731 C C . GLY A 1 97 ? -12.805 1.628 -9.628 1.00 93.69 97 GLY A C 1
ATOM 732 O O . GLY A 1 97 ? -12.195 2.668 -9.479 1.00 93.69 97 GLY A O 1
ATOM 733 N N . GLU A 1 98 ? -14.124 1.583 -9.466 1.00 94.25 98 GLU A N 1
ATOM 734 C CA . GLU A 1 98 ? -14.890 2.743 -8.987 1.00 94.25 98 GLU A CA 1
ATOM 735 C C . GLU A 1 98 ? -15.432 2.427 -7.583 1.00 94.25 98 GLU A C 1
ATOM 737 O O . GLU A 1 98 ? -16.651 2.331 -7.394 1.00 94.25 98 GLU A O 1
ATOM 742 N N . ASP A 1 99 ? -14.518 2.188 -6.633 1.00 95.31 99 ASP A N 1
ATOM 743 C CA . ASP A 1 99 ? -14.791 1.833 -5.233 1.00 95.31 99 ASP A CA 1
ATOM 744 C C . ASP A 1 99 ? -14.307 2.907 -4.246 1.00 95.31 99 ASP A C 1
ATOM 746 O O . ASP A 1 99 ? -13.203 2.884 -3.721 1.00 95.31 99 ASP A O 1
ATOM 750 N N . PHE A 1 100 ? -15.240 3.762 -3.836 1.00 97.06 100 PHE A N 1
ATOM 751 C CA . PHE A 1 100 ? -14.970 4.867 -2.916 1.00 97.06 100 PHE A CA 1
ATOM 752 C C . PHE A 1 100 ? -14.582 4.458 -1.484 1.00 97.06 100 PHE A C 1
ATOM 754 O O . PHE A 1 100 ? -14.337 5.344 -0.662 1.00 97.06 100 PHE A O 1
ATOM 761 N N . PHE A 1 101 ? -14.646 3.175 -1.111 1.00 95.44 101 PHE A N 1
ATOM 762 C CA . PHE A 1 101 ? -14.440 2.708 0.270 1.00 95.44 101 PHE A CA 1
ATOM 763 C C . PHE A 1 101 ? -13.117 1.967 0.473 1.00 95.44 101 PHE A C 1
ATOM 765 O O . PHE A 1 101 ? -12.704 1.718 1.617 1.00 95.44 101 PHE A O 1
ATOM 772 N N . THR A 1 102 ? -12.437 1.644 -0.620 1.00 93.88 102 THR A N 1
ATOM 773 C CA . THR A 1 102 ? -11.097 1.076 -0.615 1.00 93.88 102 THR A CA 1
ATOM 774 C C . THR A 1 102 ? -10.107 2.200 -0.895 1.00 93.88 102 THR A C 1
ATOM 776 O O . THR A 1 102 ? -10.413 3.170 -1.566 1.00 93.88 102 THR A O 1
ATOM 779 N N . LYS A 1 103 ? -8.931 2.147 -0.268 1.00 92.06 103 LYS A N 1
ATOM 780 C CA . LYS A 1 103 ? -7.863 3.094 -0.594 1.00 92.06 103 LYS A CA 1
ATOM 781 C C . LYS A 1 103 ? -7.126 2.545 -1.804 1.00 92.06 103 LYS A C 1
ATOM 783 O O . LYS A 1 103 ? -6.524 1.474 -1.669 1.00 92.06 103 LYS A O 1
ATOM 788 N N . SER A 1 104 ? -7.078 3.281 -2.908 1.00 95.88 104 SER A N 1
ATOM 789 C CA . SER A 1 104 ? -6.390 2.800 -4.099 1.00 95.88 104 SER A CA 1
ATOM 790 C C . SER A 1 104 ? -5.626 3.895 -4.852 1.00 95.88 104 SER A C 1
ATOM 792 O O . SER A 1 104 ? -5.198 4.915 -4.293 1.00 95.88 104 SER A O 1
ATOM 794 N N . TYR A 1 105 ? -5.260 3.551 -6.084 1.00 97.31 105 TYR A N 1
ATOM 795 C CA . TYR A 1 105 ? -4.582 4.393 -7.047 1.00 97.31 105 TYR A CA 1
ATOM 796 C C . TYR A 1 105 ? -4.787 3.835 -8.457 1.00 97.31 105 TYR A C 1
ATOM 798 O O . TYR A 1 105 ? -4.996 2.636 -8.648 1.00 97.31 105 TYR A O 1
ATOM 806 N N . ILE A 1 106 ? -4.589 4.694 -9.454 1.00 97.69 106 ILE A N 1
ATOM 807 C CA . ILE A 1 106 ? -4.436 4.287 -10.853 1.00 97.69 106 ILE A CA 1
ATOM 808 C C . ILE A 1 106 ? -2.975 4.359 -11.288 1.00 97.69 106 ILE A C 1
ATOM 810 O O . ILE A 1 106 ? -2.189 5.138 -10.742 1.00 97.69 106 ILE A O 1
ATOM 814 N N . ILE A 1 107 ? -2.626 3.590 -12.314 1.00 94.75 107 ILE A N 1
ATOM 815 C CA . ILE A 1 107 ? -1.393 3.719 -13.091 1.00 94.75 107 ILE A CA 1
ATOM 816 C C . ILE A 1 107 ? -1.784 4.247 -14.472 1.00 94.75 107 ILE A C 1
ATOM 818 O O . ILE A 1 107 ? -2.574 3.602 -15.156 1.00 94.75 107 ILE A O 1
ATOM 822 N N . ASP A 1 108 ? -1.264 5.406 -14.873 1.00 93.81 108 ASP A N 1
ATOM 823 C CA . ASP A 1 108 ? -1.547 6.006 -16.184 1.00 93.81 108 ASP A CA 1
ATOM 824 C C . ASP A 1 108 ? -0.773 5.341 -17.337 1.00 93.81 108 ASP A C 1
ATOM 826 O O . ASP A 1 108 ? 0.009 4.404 -17.145 1.00 93.81 108 ASP A O 1
ATOM 830 N N . GLU A 1 109 ? -0.963 5.848 -18.557 1.00 88.31 109 GLU A N 1
ATOM 831 C CA . GLU A 1 109 ? -0.317 5.308 -19.753 1.00 88.31 109 GLU A CA 1
ATOM 832 C C . GLU A 1 109 ? 1.213 5.442 -19.798 1.00 88.31 109 GLU A C 1
ATOM 834 O O . GLU A 1 109 ? 1.877 4.775 -20.600 1.00 88.31 109 GLU A O 1
ATOM 839 N N . TRP A 1 110 ? 1.784 6.256 -18.908 1.00 86.94 110 TRP A N 1
ATOM 840 C CA . TRP A 1 110 ? 3.222 6.450 -18.740 1.00 86.94 110 TRP A CA 1
ATOM 841 C C . TRP A 1 110 ? 3.781 5.695 -17.525 1.00 86.94 110 TRP A C 1
ATOM 843 O O . TRP A 1 110 ? 4.969 5.820 -17.218 1.00 86.94 110 TRP A O 1
ATOM 853 N N . GLY A 1 111 ? 2.957 4.901 -16.835 1.00 87.06 111 GLY A N 1
ATOM 854 C CA . GLY A 1 111 ? 3.359 4.141 -15.655 1.00 87.06 111 GLY A CA 1
ATOM 855 C C . GLY A 1 111 ? 3.395 4.960 -14.361 1.00 87.06 111 GLY A C 1
ATOM 856 O O . GLY A 1 111 ? 3.959 4.501 -13.364 1.00 87.06 111 GLY A O 1
ATOM 857 N N . LYS A 1 112 ? 2.831 6.172 -14.343 1.00 92.75 112 LYS A N 1
ATOM 858 C CA . LYS A 1 112 ? 2.790 7.031 -13.157 1.00 92.75 112 LYS A CA 1
ATOM 859 C C . LYS A 1 112 ? 1.562 6.722 -12.305 1.00 92.75 112 LYS A C 1
ATOM 861 O O . LYS A 1 112 ? 0.460 6.550 -12.814 1.00 92.75 112 LYS A O 1
ATOM 866 N N . GLN A 1 113 ? 1.766 6.695 -10.989 1.00 96.12 113 GLN A N 1
ATOM 867 C CA . GLN A 1 113 ? 0.713 6.427 -10.012 1.00 96.12 113 GLN A CA 1
ATOM 868 C C . GLN A 1 113 ? -0.018 7.701 -9.575 1.00 96.12 113 GLN A C 1
ATOM 870 O O . GLN A 1 113 ? 0.622 8.717 -9.287 1.00 96.12 113 GLN A O 1
ATOM 875 N N . PHE A 1 114 ? -1.343 7.615 -9.455 1.00 97.44 114 PHE A N 1
ATOM 876 C CA . PHE A 1 114 ? -2.195 8.658 -8.880 1.00 97.44 114 PHE A CA 1
ATOM 877 C C . PHE A 1 114 ? -3.123 8.038 -7.853 1.00 97.44 114 PHE A C 1
ATOM 879 O O . PHE A 1 114 ? -3.937 7.193 -8.201 1.00 97.44 114 PHE A O 1
ATOM 886 N N . TYR A 1 115 ? -2.989 8.481 -6.611 1.00 97.62 115 TYR A N 1
ATOM 887 C CA . TYR A 1 115 ? -3.763 7.990 -5.480 1.00 97.62 115 TYR A CA 1
ATOM 888 C C . TYR A 1 115 ? -5.069 8.758 -5.335 1.00 97.62 115 TYR A C 1
ATOM 890 O O . TYR A 1 115 ? -5.137 9.947 -5.679 1.00 97.62 115 TYR A O 1
ATOM 898 N N . ASP A 1 116 ? -6.060 8.089 -4.763 1.00 97.88 116 ASP A N 1
ATOM 899 C CA . ASP A 1 116 ? -7.257 8.754 -4.274 1.00 97.88 116 ASP A CA 1
ATOM 900 C C . ASP A 1 116 ? -6.902 9.696 -3.131 1.00 97.88 116 ASP A C 1
ATOM 902 O O . ASP A 1 116 ? -5.999 9.441 -2.322 1.00 97.88 116 ASP A O 1
ATOM 906 N N . GLU A 1 117 ? -7.605 10.821 -3.057 1.00 98.00 117 GLU A N 1
ATOM 907 C CA . GLU A 1 117 ? -7.284 11.849 -2.077 1.00 98.00 117 GLU A CA 1
ATOM 908 C C . GLU A 1 117 ? -8.518 12.475 -1.441 1.00 98.00 117 GLU A C 1
ATOM 910 O O . GLU A 1 117 ? -9.512 12.809 -2.089 1.00 98.00 117 GLU A O 1
ATOM 915 N N . CYS A 1 118 ? -8.425 12.686 -0.131 1.00 98.12 118 CYS A N 1
ATOM 916 C CA . CYS A 1 118 ? -9.431 13.421 0.611 1.00 98.12 118 CYS A CA 1
ATOM 917 C C . CYS A 1 118 ? -9.236 14.926 0.426 1.00 98.12 118 CYS A C 1
ATOM 919 O O . CYS A 1 118 ? -8.212 15.504 0.783 1.00 98.12 118 CYS A O 1
ATOM 921 N N . GLN A 1 119 ? -10.269 15.557 -0.108 1.00 97.88 119 GLN A N 1
ATOM 922 C CA . GLN A 1 119 ? -10.408 16.986 -0.326 1.00 97.88 119 GLN A CA 1
ATOM 923 C C . GLN A 1 119 ? -11.205 17.641 0.818 1.00 97.88 119 GLN A C 1
ATOM 925 O O . GLN A 1 119 ? -11.933 16.967 1.558 1.00 97.88 119 GLN A O 1
ATOM 930 N N . PRO A 1 120 ? -11.138 18.979 0.962 1.00 95.88 120 PRO A N 1
ATOM 931 C CA . PRO A 1 120 ? -11.919 19.694 1.965 1.00 95.88 120 PRO A CA 1
ATOM 932 C C . PRO A 1 120 ? -13.426 19.401 1.883 1.00 95.88 120 PRO A C 1
ATOM 934 O O . PRO A 1 120 ? -13.988 19.253 0.796 1.00 95.88 120 PRO A O 1
ATOM 937 N N . ARG A 1 121 ? -14.106 19.448 3.039 1.00 93.19 121 ARG A N 1
ATOM 938 C CA . ARG A 1 121 ? -15.559 19.208 3.191 1.00 93.19 121 ARG A CA 1
ATOM 939 C C . ARG A 1 121 ? -15.991 17.764 2.901 1.00 93.19 121 ARG A C 1
ATOM 941 O O . ARG A 1 121 ? -17.061 17.573 2.310 1.00 93.19 121 ARG A O 1
ATOM 948 N N . GLU A 1 122 ? -15.181 16.795 3.330 1.00 94.88 122 GLU A N 1
ATOM 949 C CA . GLU A 1 122 ? -15.458 15.351 3.226 1.00 94.88 122 GLU A CA 1
ATOM 950 C C . GLU A 1 122 ? -15.723 14.900 1.783 1.00 94.88 122 GLU A C 1
ATOM 952 O O . GLU A 1 122 ? -16.654 14.150 1.486 1.00 94.88 122 GLU A O 1
ATOM 957 N N . MET A 1 123 ? -14.936 15.438 0.853 1.00 97.50 123 MET A N 1
ATOM 958 C CA . MET A 1 123 ? -14.997 15.092 -0.563 1.00 97.50 123 MET A CA 1
ATOM 959 C C . MET A 1 123 ? -13.848 14.140 -0.876 1.00 97.50 123 MET A C 1
ATOM 961 O O . MET A 1 123 ? -12.703 14.477 -0.621 1.00 97.50 123 MET A O 1
ATOM 965 N N . LEU A 1 124 ? -14.134 12.981 -1.448 1.00 97.88 124 LEU A N 1
ATOM 966 C CA . LEU A 1 124 ? -13.144 12.090 -2.036 1.00 97.88 124 LEU A CA 1
ATOM 967 C C . LEU A 1 124 ? -12.939 12.473 -3.506 1.00 97.88 124 LEU A C 1
ATOM 969 O O . LEU A 1 124 ? -13.918 12.607 -4.251 1.00 97.88 124 LEU A O 1
ATOM 973 N N . LEU A 1 125 ? -11.686 12.682 -3.903 1.00 98.19 125 LEU A N 1
ATOM 974 C CA . LEU A 1 125 ? -11.266 12.648 -5.298 1.00 98.19 125 LEU A CA 1
ATOM 975 C C . LEU A 1 125 ? -10.813 11.227 -5.617 1.00 98.19 125 LEU A C 1
ATOM 977 O O . LEU A 1 125 ? -9.706 10.837 -5.259 1.00 98.19 125 LEU A O 1
ATOM 981 N N . GLU A 1 126 ? -11.684 10.509 -6.306 1.00 98.00 126 GLU A N 1
ATOM 982 C CA . GLU A 1 126 ? -11.433 9.185 -6.852 1.00 98.00 126 GLU A CA 1
ATOM 983 C C . GLU A 1 126 ? -10.659 9.302 -8.167 1.00 98.00 126 GLU A C 1
ATOM 985 O O . GLU A 1 126 ? -11.040 10.072 -9.069 1.00 98.00 126 GLU A O 1
ATOM 990 N N . ARG A 1 127 ? -9.599 8.514 -8.300 1.00 97.75 127 ARG A N 1
ATOM 991 C CA . ARG A 1 127 ? -8.859 8.310 -9.539 1.00 97.75 127 ARG A CA 1
ATOM 992 C C . ARG A 1 127 ? -9.390 7.050 -10.201 1.00 97.75 127 ARG A C 1
ATOM 994 O O . ARG A 1 127 ? -9.324 5.986 -9.622 1.00 97.75 127 ARG A O 1
ATOM 1001 N N . VAL A 1 128 ? -9.883 7.171 -11.434 1.00 97.31 128 VAL A N 1
ATOM 1002 C CA . VAL A 1 128 ? -10.435 6.021 -12.167 1.00 97.31 128 VAL A CA 1
ATOM 1003 C C . VAL A 1 128 ? -9.902 5.933 -13.585 1.00 97.31 128 VAL A C 1
ATOM 1005 O O . VAL A 1 128 ? -9.685 6.958 -14.238 1.00 97.31 128 VAL A O 1
ATOM 1008 N N . CYS A 1 129 ? -9.761 4.727 -14.128 1.00 97.12 129 CYS A N 1
ATOM 1009 C CA . CYS A 1 129 ? -9.423 4.556 -15.544 1.00 97.12 129 CYS A CA 1
ATOM 1010 C C . CYS A 1 129 ? -10.683 4.519 -16.421 1.00 97.12 129 CYS A C 1
ATOM 1012 O O . CYS A 1 129 ? -11.530 3.633 -16.306 1.00 97.12 129 CYS A O 1
ATOM 1014 N N . ARG A 1 130 ? -10.807 5.447 -17.382 1.00 95.31 130 ARG A N 1
ATOM 1015 C CA . ARG A 1 130 ? -11.902 5.455 -18.372 1.00 95.31 130 ARG A CA 1
ATOM 1016 C C . ARG A 1 130 ? -11.355 5.483 -19.789 1.00 95.31 130 ARG A C 1
ATOM 1018 O O . ARG A 1 130 ? -10.678 6.422 -20.185 1.00 95.31 130 ARG A O 1
ATOM 1025 N N . LYS A 1 131 ? -11.704 4.464 -20.585 1.00 93.19 131 LYS A N 1
ATOM 1026 C CA . LYS A 1 131 ? -11.198 4.284 -21.963 1.00 93.19 131 LYS A CA 1
ATOM 1027 C C . LYS A 1 131 ? -9.660 4.318 -22.029 1.00 93.19 131 LYS A C 1
ATOM 1029 O O . LYS A 1 131 ? -9.103 4.931 -22.931 1.00 93.19 131 LYS A O 1
ATOM 1034 N N . ASN A 1 132 ? -9.006 3.663 -21.067 1.00 91.44 132 ASN A N 1
ATOM 1035 C CA . ASN A 1 132 ? -7.548 3.629 -20.893 1.00 91.44 132 ASN A CA 1
ATOM 1036 C C . ASN A 1 132 ? -6.888 4.985 -20.594 1.00 91.44 132 ASN A C 1
ATOM 1038 O O . ASN A 1 132 ? -5.680 5.094 -20.754 1.00 91.44 132 ASN A O 1
ATOM 1042 N N . ILE A 1 133 ? -7.648 5.990 -20.154 1.00 93.38 133 ILE A N 1
ATOM 1043 C CA . ILE A 1 133 ? -7.119 7.295 -19.744 1.00 93.38 133 ILE A CA 1
ATOM 1044 C C . ILE A 1 133 ? -7.504 7.530 -18.284 1.00 93.38 133 ILE A C 1
ATOM 1046 O O . ILE A 1 133 ? -8.663 7.322 -17.901 1.00 93.38 133 ILE A O 1
ATOM 1050 N N . GLY A 1 134 ? -6.543 7.980 -17.477 1.00 94.50 134 GLY A N 1
ATOM 1051 C CA . GLY A 1 134 ? -6.798 8.387 -16.098 1.00 94.50 134 GLY A CA 1
ATOM 1052 C C . GLY A 1 134 ? -7.814 9.528 -16.031 1.00 94.50 134 GLY A C 1
ATOM 1053 O O . GLY A 1 134 ? -7.750 10.496 -16.785 1.00 94.50 134 GLY A O 1
ATOM 1054 N N . SER A 1 135 ? -8.800 9.398 -15.155 1.00 96.56 135 SER A N 1
ATOM 1055 C CA . SER A 1 135 ? -9.892 10.348 -14.963 1.00 96.56 135 SER A CA 1
ATOM 1056 C C . SER A 1 135 ? -10.106 10.617 -13.478 1.00 96.56 135 SER A C 1
ATOM 1058 O O . SER A 1 135 ? -9.715 9.837 -12.617 1.00 96.56 135 SER A O 1
ATOM 1060 N N . GLU A 1 136 ? -10.749 11.741 -13.190 1.00 97.06 136 GLU A N 1
ATOM 1061 C CA . GLU A 1 136 ? -11.061 12.196 -11.839 1.00 97.06 136 GLU A CA 1
ATOM 1062 C C . GLU A 1 136 ? -12.572 12.155 -11.608 1.00 97.06 136 GLU A C 1
ATOM 1064 O O . GLU A 1 136 ? -13.355 12.604 -12.457 1.00 97.06 136 GLU A O 1
ATOM 1069 N N . LYS A 1 137 ? -12.999 11.656 -10.448 1.00 97.38 137 LYS A N 1
ATOM 1070 C CA . LYS A 1 137 ? -14.393 11.709 -10.012 1.00 97.38 137 LYS A CA 1
ATOM 1071 C C . LYS A 1 137 ? -14.477 12.190 -8.572 1.00 97.38 137 LYS A C 1
ATOM 1073 O O . LYS A 1 137 ? -13.752 11.740 -7.703 1.00 97.38 137 LYS A O 1
ATOM 1078 N N . TYR A 1 138 ? -15.415 13.091 -8.310 1.00 97.44 138 TYR A N 1
ATOM 1079 C CA . TYR A 1 138 ? -15.647 13.604 -6.966 1.00 97.44 138 TYR A CA 1
ATOM 1080 C C . TYR A 1 138 ? -16.858 12.927 -6.330 1.00 97.44 138 TYR A C 1
ATOM 1082 O O . TYR A 1 138 ? -17.947 12.911 -6.915 1.00 97.44 138 TYR A O 1
ATOM 1090 N N . LYS A 1 139 ? -16.693 12.434 -5.103 1.00 97.00 139 LYS A N 1
ATOM 1091 C CA . LYS A 1 139 ? -17.768 11.870 -4.284 1.00 97.00 139 LYS A CA 1
ATOM 1092 C C . LYS A 1 139 ? -17.746 12.521 -2.906 1.00 97.00 139 LYS A C 1
ATOM 1094 O O . LYS A 1 139 ? -16.738 12.520 -2.219 1.00 97.00 139 LYS A O 1
ATOM 1099 N N . ARG A 1 140 ? -18.880 13.073 -2.473 1.00 97.44 140 ARG A N 1
ATOM 1100 C CA . ARG A 1 140 ? -19.064 13.450 -1.066 1.00 97.44 140 ARG A CA 1
ATOM 1101 C C . ARG A 1 140 ? -19.256 12.175 -0.243 1.00 97.44 140 ARG A C 1
ATOM 1103 O O . ARG A 1 140 ? -20.178 11.412 -0.553 1.00 97.44 140 ARG A O 1
ATOM 1110 N N . CYS A 1 141 ? -18.409 11.974 0.763 1.00 94.94 141 CYS A N 1
ATOM 1111 C CA . CYS A 1 141 ? -18.551 10.889 1.726 1.00 94.94 141 CYS A CA 1
ATOM 1112 C C . CYS A 1 141 ? -19.717 11.180 2.674 1.00 94.94 141 CYS A C 1
ATOM 1114 O O . CYS A 1 141 ? -19.952 12.333 3.042 1.00 94.94 141 CYS A O 1
ATOM 1116 N N . ASP A 1 142 ? -20.449 10.136 3.059 1.00 92.88 142 ASP A N 1
ATOM 1117 C CA . ASP A 1 142 ? -21.641 10.284 3.899 1.00 92.88 142 ASP A CA 1
ATOM 1118 C C . ASP A 1 142 ? -21.273 10.577 5.366 1.00 92.88 142 ASP A C 1
ATOM 1120 O O . ASP A 1 142 ? -22.018 11.272 6.054 1.00 92.88 142 ASP A O 1
ATOM 1124 N N . TYR A 1 143 ? -20.100 10.111 5.820 1.00 90.25 143 TYR A N 1
ATOM 1125 C CA . TYR A 1 143 ? -19.553 10.401 7.148 1.00 90.25 143 TYR A CA 1
ATOM 1126 C C . TYR A 1 143 ? -18.261 11.221 7.075 1.00 90.25 143 TYR A C 1
ATOM 1128 O O . TYR A 1 143 ? -18.285 12.427 7.321 1.00 90.25 143 TYR A O 1
ATOM 1136 N N . LYS A 1 144 ? -17.136 10.588 6.722 1.00 92.00 144 LYS A N 1
ATOM 1137 C CA . LYS A 1 144 ? -15.842 11.263 6.558 1.00 92.00 144 LYS A CA 1
ATOM 1138 C C . LYS A 1 144 ? -15.034 10.653 5.423 1.00 92.00 144 LYS A C 1
ATOM 1140 O O . LYS A 1 144 ? -15.238 9.494 5.062 1.00 92.00 144 LYS A O 1
ATOM 1145 N N . CYS A 1 145 ? -14.104 11.435 4.896 1.00 95.31 145 CYS A N 1
ATOM 1146 C CA . CYS A 1 145 ? -13.029 10.943 4.051 1.00 95.31 145 CYS A CA 1
ATOM 1147 C C . CYS A 1 145 ? -11.754 10.814 4.887 1.00 95.31 145 CYS A C 1
ATOM 1149 O O . CYS A 1 145 ? -11.311 11.791 5.492 1.00 95.31 145 CYS A O 1
ATOM 1151 N N . ILE A 1 146 ? -11.154 9.625 4.920 1.00 92.94 146 ILE A N 1
ATOM 1152 C CA . ILE A 1 146 ? -9.889 9.376 5.619 1.00 92.94 146 ILE A CA 1
ATOM 1153 C C . ILE A 1 146 ? -8.962 8.588 4.694 1.00 92.94 146 ILE A C 1
ATOM 1155 O O . ILE A 1 146 ? -9.360 7.568 4.143 1.00 92.94 146 ILE A O 1
ATOM 1159 N N . ASP A 1 147 ? -7.724 9.062 4.540 1.00 94.06 147 ASP A N 1
ATOM 1160 C CA . ASP A 1 147 ? -6.651 8.398 3.785 1.00 94.06 147 ASP A CA 1
ATOM 1161 C C . ASP A 1 147 ? -7.005 7.990 2.347 1.00 94.06 147 ASP A C 1
ATOM 1163 O O . ASP A 1 147 ? -6.592 6.929 1.882 1.00 94.06 147 ASP A O 1
ATOM 1167 N N . GLY A 1 148 ? -7.734 8.850 1.632 1.00 96.31 148 GLY A N 1
ATOM 1168 C CA . GLY A 1 148 ? -8.101 8.601 0.236 1.00 96.31 148 GLY A CA 1
ATOM 1169 C C . GLY A 1 148 ? -9.246 7.606 0.083 1.00 96.31 148 GLY A C 1
ATOM 1170 O O . GLY A 1 148 ? -9.327 6.934 -0.926 1.00 96.31 148 GLY A O 1
ATOM 1171 N N . ARG A 1 149 ? -10.128 7.485 1.078 1.00 96.12 149 ARG A N 1
ATOM 1172 C CA . ARG A 1 149 ? -11.360 6.701 0.959 1.00 96.12 149 ARG A CA 1
ATOM 1173 C C . ARG A 1 149 ? -12.472 7.265 1.828 1.00 96.12 149 ARG A C 1
ATOM 1175 O O . ARG A 1 149 ? -12.225 7.891 2.863 1.00 96.12 149 ARG A O 1
ATOM 1182 N N . CYS A 1 150 ? -13.710 7.010 1.438 1.00 96.19 150 CYS A N 1
ATOM 1183 C CA . CYS A 1 150 ? -14.860 7.235 2.289 1.00 96.19 150 CYS A CA 1
ATOM 1184 C C . CYS A 1 150 ? -14.925 6.159 3.369 1.00 96.19 150 CYS A C 1
ATOM 1186 O O . CYS A 1 150 ? -14.831 4.965 3.095 1.00 96.19 150 CYS A O 1
ATOM 1188 N N . ILE A 1 151 ? -15.142 6.586 4.608 1.00 89.75 151 ILE A N 1
ATOM 1189 C CA . ILE A 1 151 ? -15.529 5.681 5.683 1.00 89.75 151 ILE A CA 1
ATOM 1190 C C . ILE A 1 151 ? -17.041 5.725 5.852 1.00 89.75 151 ILE A C 1
ATOM 1192 O O . ILE A 1 151 ? -17.658 6.795 5.867 1.00 89.75 151 ILE A O 1
ATOM 1196 N N . ILE A 1 152 ? -17.639 4.545 5.955 1.00 87.38 152 ILE A N 1
ATOM 1197 C CA . ILE A 1 152 ? -19.013 4.396 6.418 1.00 87.38 152 ILE A CA 1
ATOM 1198 C C . ILE A 1 152 ? -18.950 4.631 7.928 1.00 87.38 152 ILE A C 1
ATOM 1200 O O . ILE A 1 152 ? -18.028 4.137 8.577 1.00 87.38 152 ILE A O 1
ATOM 1204 N N . ALA A 1 153 ? -19.865 5.429 8.482 1.00 74.81 153 ALA A N 1
ATOM 1205 C CA . ALA A 1 153 ? -20.017 5.464 9.929 1.00 74.81 153 ALA A CA 1
ATOM 1206 C C . ALA A 1 153 ? -20.348 4.033 10.362 1.00 74.81 153 ALA A C 1
ATOM 1208 O O . ALA A 1 153 ? -21.439 3.548 10.060 1.00 74.81 153 ALA A O 1
ATOM 1209 N N . GLU A 1 154 ? -19.394 3.337 10.985 1.00 67.44 154 GLU A N 1
ATOM 1210 C CA . GLU A 1 154 ? -19.741 2.141 11.740 1.00 67.44 154 GLU A CA 1
ATOM 1211 C C . GLU A 1 154 ? -20.822 2.571 12.725 1.00 67.44 154 GLU A C 1
ATOM 1213 O O . GLU A 1 154 ? -20.737 3.669 13.293 1.00 67.44 154 GLU A O 1
ATOM 1218 N N . GLU A 1 155 ? -21.893 1.780 12.829 1.00 57.88 155 GLU A N 1
ATOM 1219 C CA . GLU A 1 155 ? -22.961 2.129 13.752 1.00 57.88 155 GLU A CA 1
ATOM 1220 C C . GLU A 1 155 ? -22.343 2.419 15.119 1.00 57.88 155 GLU A C 1
ATOM 1222 O O . GLU A 1 155 ? -21.437 1.692 15.529 1.00 57.88 155 GLU A O 1
ATOM 1227 N N . PRO A 1 156 ? -22.775 3.487 15.802 1.00 56.69 156 PRO A N 1
ATOM 1228 C CA . PRO A 1 156 ? -22.238 3.856 17.095 1.00 56.69 156 PRO A CA 1
ATOM 1229 C C . PRO A 1 156 ? -22.375 2.690 18.074 1.00 56.69 156 PRO A C 1
ATOM 1231 O O . PRO A 1 156 ? -23.425 2.477 18.688 1.00 56.69 156 PRO A O 1
ATOM 1234 N N . THR A 1 157 ? -21.309 1.911 18.230 1.00 69.69 157 THR A N 1
ATOM 1235 C CA . THR A 1 157 ? -21.256 0.856 19.227 1.00 69.69 157 THR A CA 1
ATOM 1236 C C . THR A 1 157 ? -20.956 1.545 20.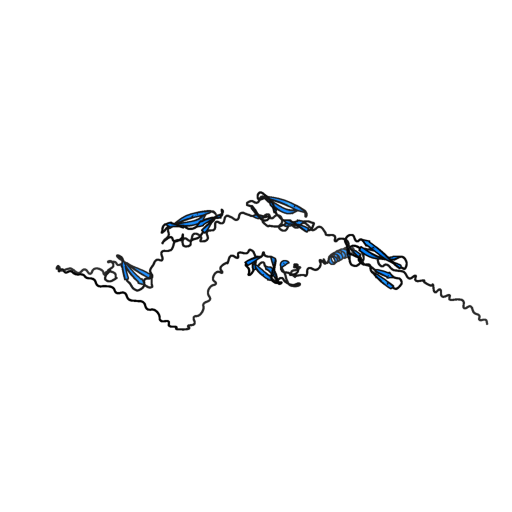539 1.00 69.69 157 THR A C 1
ATOM 1238 O O . THR A 1 157 ? -19.803 1.713 20.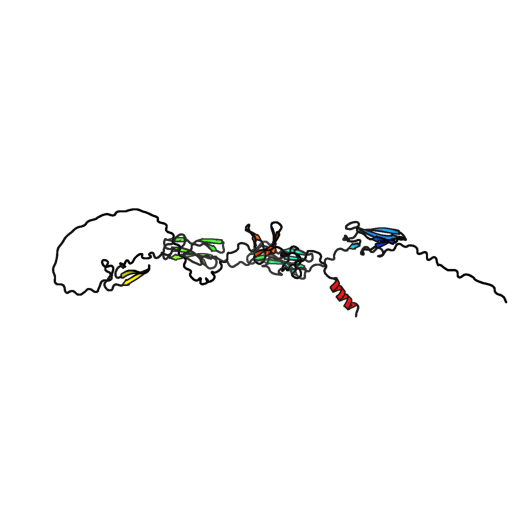927 1.00 69.69 157 THR A O 1
ATOM 1241 N N . CYS A 1 158 ? -22.004 1.983 21.225 1.00 85.38 158 CYS A N 1
ATOM 1242 C CA . CYS A 1 158 ? -21.893 2.093 22.664 1.00 85.38 158 CYS A CA 1
ATOM 1243 C C . CYS A 1 158 ? -21.446 0.718 23.178 1.00 85.38 158 CYS A C 1
ATOM 1245 O O . CYS A 1 158 ? -22.087 -0.292 22.866 1.00 85.38 158 CYS A O 1
ATOM 1247 N N . VAL A 1 159 ? -20.337 0.679 23.913 1.00 88.38 159 VAL A N 1
ATOM 1248 C CA . VAL A 1 159 ? -19.777 -0.565 24.449 1.00 88.38 159 VAL A CA 1
ATOM 1249 C C . VAL A 1 159 ? -20.078 -0.641 25.938 1.00 88.38 159 VAL A C 1
ATOM 1251 O O . VAL A 1 159 ? -19.614 0.197 26.708 1.00 88.38 159 VAL A O 1
ATOM 1254 N N . ASP A 1 160 ? -20.843 -1.661 26.316 1.00 90.94 160 ASP A N 1
ATOM 1255 C CA . ASP A 1 160 ? -21.159 -2.051 27.690 1.00 90.94 160 ASP A CA 1
ATOM 1256 C C . ASP A 1 160 ? -20.400 -3.362 27.985 1.00 90.94 160 ASP A C 1
ATOM 1258 O O . ASP A 1 160 ? -20.828 -4.427 27.522 1.00 90.94 160 ASP A O 1
ATOM 1262 N N . PRO A 1 161 ? -19.223 -3.300 28.646 1.00 89.19 161 PRO A N 1
ATOM 1263 C CA . PRO A 1 161 ? -18.316 -4.445 28.751 1.00 89.19 161 PRO A CA 1
ATOM 1264 C C . PRO A 1 161 ? -18.859 -5.620 29.566 1.00 89.19 161 PRO A C 1
ATOM 1266 O O . PRO A 1 161 ? -18.396 -6.745 29.380 1.00 89.19 161 PRO A O 1
ATOM 1269 N N . ASP A 1 162 ? -19.800 -5.380 30.479 1.00 86.56 162 ASP A N 1
ATOM 1270 C CA . ASP A 1 162 ? -20.324 -6.410 31.377 1.00 86.56 162 ASP A CA 1
ATOM 1271 C C . ASP A 1 162 ? -21.758 -6.844 31.054 1.00 86.56 162 ASP A C 1
ATOM 1273 O O . ASP A 1 162 ? -22.258 -7.805 31.642 1.00 86.56 162 ASP A O 1
ATOM 1277 N N . SER A 1 163 ? -22.393 -6.200 30.069 1.00 88.06 163 SER A N 1
ATOM 1278 C CA . SER A 1 163 ? -23.757 -6.512 29.649 1.00 88.06 163 SER A CA 1
ATOM 1279 C C . SER A 1 163 ? -24.770 -6.420 30.799 1.00 88.06 163 SER A C 1
ATOM 1281 O O . SER A 1 163 ? -25.703 -7.232 30.858 1.00 88.06 163 SER A O 1
ATOM 1283 N N . LYS A 1 164 ? -24.639 -5.395 31.657 1.00 90.19 164 LYS A N 1
ATOM 1284 C CA . LYS A 1 164 ? -25.483 -5.113 32.838 1.00 90.19 164 LYS A CA 1
ATOM 1285 C C . LYS A 1 164 ? -25.223 -6.040 34.020 1.00 90.19 164 LYS A C 1
ATOM 1287 O O . LYS A 1 164 ? -26.159 -6.423 34.741 1.00 90.19 164 LYS A O 1
ATOM 1292 N N . ASN A 1 165 ? -23.988 -6.501 34.171 1.00 92.06 165 ASN A N 1
ATOM 1293 C CA . ASN A 1 165 ? -23.635 -7.347 35.299 1.00 92.06 165 ASN A CA 1
ATOM 1294 C C . ASN A 1 165 ? -23.344 -6.482 36.523 1.00 92.06 165 ASN A C 1
ATOM 1296 O O . ASN A 1 165 ? -22.201 -6.121 36.784 1.00 92.06 165 ASN A O 1
ATOM 1300 N N . LEU A 1 166 ? -24.377 -6.308 37.348 1.00 95.31 166 LEU A N 1
ATOM 1301 C CA . LEU A 1 166 ? -24.331 -5.496 38.565 1.00 95.31 166 LEU A CA 1
ATOM 1302 C C . LEU A 1 166 ? -23.217 -5.886 39.552 1.00 95.31 166 LEU A C 1
ATOM 1304 O O . LEU A 1 166 ? -22.963 -5.133 40.484 1.00 95.31 166 LEU A O 1
ATOM 1308 N N . SER A 1 167 ? -22.600 -7.066 39.439 1.00 94.31 167 SER A N 1
ATOM 1309 C CA . SER A 1 167 ? -21.524 -7.519 40.333 1.00 94.31 167 SER A CA 1
ATOM 1310 C C . SER A 1 167 ? -20.122 -7.106 39.882 1.00 94.31 167 SER A C 1
ATOM 1312 O O . SER A 1 167 ? -19.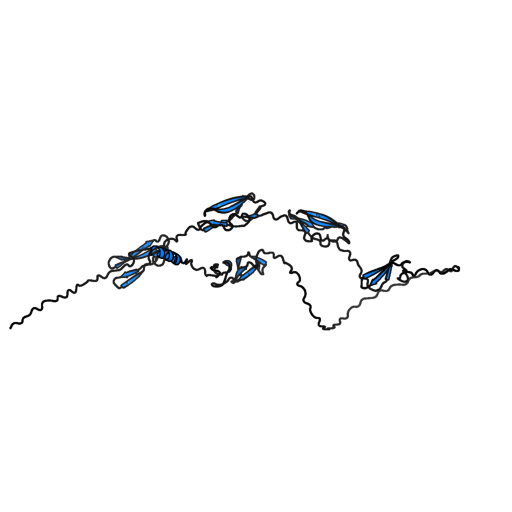150 -7.376 40.590 1.00 94.31 167 SER A O 1
ATOM 1314 N N . ILE A 1 168 ? -19.991 -6.460 38.726 1.00 92.00 168 ILE A N 1
ATOM 1315 C CA . ILE A 1 168 ? -18.725 -5.969 38.187 1.00 92.00 168 ILE A CA 1
ATOM 1316 C C . ILE A 1 168 ? -18.874 -4.463 38.006 1.00 92.00 168 ILE A C 1
ATOM 1318 O O . ILE A 1 168 ? -19.896 -4.000 37.538 1.00 92.00 168 ILE A O 1
ATOM 1322 N N . GLN A 1 169 ? -17.860 -3.689 38.392 1.00 94.31 169 GLN A N 1
ATOM 1323 C CA . GLN A 1 169 ? -17.823 -2.278 38.024 1.00 94.31 169 GLN A CA 1
ATOM 1324 C C . GLN A 1 169 ? -17.165 -2.147 36.654 1.00 94.31 169 GLN A C 1
ATOM 1326 O O . GLN A 1 169 ? -15.992 -2.510 36.502 1.00 94.31 169 GLN A O 1
ATOM 1331 N N . THR A 1 170 ? -17.852 -1.529 35.704 1.00 93.31 170 THR A N 1
ATOM 1332 C CA . THR A 1 170 ? -17.297 -1.202 34.396 1.00 93.31 170 THR A CA 1
ATOM 1333 C C . THR A 1 170 ? -17.449 0.274 34.043 1.00 93.31 170 THR A C 1
ATOM 1335 O O . THR A 1 170 ? -17.717 1.147 34.874 1.00 93.31 170 THR A O 1
ATOM 1338 N N . THR A 1 171 ? -17.046 0.607 32.820 1.00 94.00 171 THR A N 1
ATOM 1339 C CA . THR A 1 171 ? -17.143 1.943 32.246 1.00 94.00 171 THR A CA 1
ATOM 1340 C C . THR A 1 171 ? -17.682 1.794 30.838 1.00 94.00 171 THR A C 1
ATOM 1342 O O . THR A 1 171 ? -17.054 1.154 29.997 1.00 94.00 171 THR A O 1
ATOM 1345 N N . VAL A 1 172 ? -18.832 2.408 30.599 1.00 94.25 172 VAL A N 1
ATOM 1346 C CA . VAL A 1 172 ? -19.498 2.451 29.305 1.00 94.25 172 VAL A CA 1
ATOM 1347 C C . VAL A 1 172 ? -19.013 3.665 28.533 1.00 94.25 172 VAL A C 1
ATOM 1349 O O . VAL A 1 172 ? -18.943 4.765 29.088 1.00 94.25 172 VAL A O 1
ATOM 1352 N N . VAL A 1 173 ? -18.696 3.473 27.254 1.00 88.00 173 VAL A N 1
ATOM 1353 C CA . VAL A 1 173 ? -18.297 4.548 26.335 1.00 88.00 173 VAL A CA 1
ATOM 1354 C C . VAL A 1 173 ? -19.350 4.671 25.238 1.00 88.00 173 VAL A C 1
ATOM 1356 O O . VAL A 1 173 ? -19.664 3.675 24.588 1.00 88.00 173 VAL A O 1
ATOM 1359 N N . ASP A 1 174 ? -19.913 5.868 25.055 1.00 88.75 174 ASP A N 1
ATOM 1360 C CA . ASP A 1 174 ? -20.894 6.143 23.999 1.00 88.75 174 ASP A CA 1
ATOM 1361 C C . ASP A 1 174 ? -20.271 6.641 22.687 1.00 88.75 174 ASP A C 1
ATOM 1363 O O . ASP A 1 174 ? -19.061 6.840 22.572 1.00 88.75 174 ASP A O 1
ATOM 1367 N N . GLU A 1 175 ? -21.133 6.859 21.693 1.00 82.12 175 GLU A N 1
ATOM 1368 C CA . GLU A 1 175 ? -20.787 7.349 20.354 1.00 82.12 175 GLU A CA 1
ATOM 1369 C C . GLU A 1 175 ? -20.032 8.682 20.314 1.00 82.12 175 GLU A C 1
ATOM 1371 O O . GLU A 1 175 ? -19.251 8.931 19.395 1.00 82.12 175 GLU A O 1
ATOM 1376 N N . ASP A 1 176 ? -20.240 9.533 21.319 1.00 81.94 176 ASP A N 1
ATOM 1377 C CA . ASP A 1 176 ? -19.600 10.841 21.433 1.00 81.94 176 ASP A CA 1
ATOM 1378 C C . ASP A 1 176 ? -18.284 10.762 22.232 1.00 81.94 176 ASP A C 1
ATOM 1380 O O . ASP A 1 176 ? -17.660 11.789 22.519 1.00 81.94 176 ASP A O 1
ATOM 1384 N N . GLY A 1 177 ? -17.863 9.554 22.625 1.00 82.06 177 GLY A N 1
ATOM 1385 C CA . GLY A 1 177 ? -16.710 9.316 23.489 1.00 82.06 177 GLY A CA 1
ATOM 1386 C C . GLY A 1 177 ? -16.957 9.697 24.949 1.00 82.06 177 GLY A C 1
ATOM 1387 O O . GLY A 1 177 ? -15.999 9.840 25.715 1.00 82.06 177 GLY A O 1
ATOM 1388 N N . ARG A 1 178 ? -18.217 9.895 25.360 1.00 89.44 178 ARG A N 1
ATOM 1389 C CA . ARG A 1 178 ? -18.544 10.142 26.766 1.00 89.44 178 ARG A CA 1
ATOM 1390 C C . ARG A 1 178 ? -18.442 8.836 27.526 1.00 89.44 178 ARG A C 1
ATOM 1392 O O . ARG A 1 178 ? -18.876 7.790 27.051 1.00 89.44 178 ARG A O 1
ATOM 1399 N N . THR A 1 179 ? -17.906 8.922 28.734 1.00 92.56 179 THR A N 1
ATOM 1400 C CA . THR A 1 179 ? -17.729 7.769 29.608 1.00 92.56 179 THR A CA 1
ATOM 1401 C C . THR A 1 179 ? -18.652 7.872 30.815 1.00 92.56 179 THR A C 1
ATOM 1403 O O . THR A 1 179 ? -18.706 8.908 31.482 1.00 92.56 179 THR A O 1
ATOM 1406 N N . LEU A 1 180 ? -19.393 6.802 31.097 1.00 97.00 180 LEU A N 1
ATOM 1407 C CA . LEU A 1 180 ? -20.178 6.629 32.319 1.00 97.00 180 LEU A CA 1
ATOM 1408 C C . LEU A 1 180 ? -19.641 5.417 33.076 1.00 97.00 180 LEU A C 1
ATOM 1410 O O . LEU A 1 180 ? -19.260 4.429 32.461 1.00 97.00 180 LEU A O 1
ATOM 1414 N N . LYS A 1 181 ? -19.584 5.498 34.402 1.00 97.12 181 LYS A N 1
ATOM 1415 C CA . LYS A 1 181 ? -19.028 4.451 35.264 1.00 97.12 181 LYS A CA 1
ATOM 1416 C C . LYS A 1 181 ? -20.063 4.075 36.305 1.00 97.12 181 LYS A C 1
ATOM 1418 O O . LYS A 1 181 ? -20.695 4.982 36.842 1.00 97.12 181 LYS A O 1
ATOM 1423 N N . ASP A 1 182 ? -20.171 2.801 36.653 1.00 97.88 182 ASP A N 1
ATOM 1424 C CA . ASP A 1 182 ? -21.116 2.386 37.688 1.00 97.88 182 ASP A CA 1
ATOM 1425 C C . ASP A 1 182 ? -20.764 3.019 39.032 1.00 97.88 182 ASP A C 1
ATOM 1427 O O . ASP A 1 182 ? -19.593 3.093 39.446 1.00 97.88 182 ASP A O 1
ATOM 1431 N N . VAL A 1 183 ? -21.796 3.511 39.713 1.00 97.81 183 VAL A N 1
ATOM 1432 C CA . VAL A 1 183 ? -21.667 4.258 40.964 1.00 97.81 183 VAL A CA 1
ATOM 1433 C C . VAL A 1 183 ? -22.710 3.813 41.976 1.00 97.81 183 VAL A C 1
ATOM 1435 O O . VAL A 1 183 ? -23.880 3.623 41.660 1.00 97.81 183 VAL A O 1
ATOM 1438 N N . CYS A 1 184 ? -22.304 3.687 43.238 1.00 98.12 184 CYS A N 1
ATOM 1439 C CA . CYS A 1 184 ? -23.245 3.435 44.324 1.00 98.12 184 CYS A CA 1
ATOM 1440 C C . CYS A 1 184 ? -23.984 4.725 44.687 1.00 98.12 184 CYS A C 1
ATOM 1442 O O . CYS A 1 184 ? -23.361 5.682 45.149 1.00 98.12 184 CYS A O 1
ATOM 1444 N N . GLU A 1 185 ? -25.307 4.744 44.527 1.00 97.06 185 GLU A N 1
ATOM 1445 C CA . GLU A 1 185 ? -26.139 5.864 44.991 1.00 97.06 185 GLU A CA 1
ATOM 1446 C C . GLU A 1 185 ? -26.464 5.761 46.484 1.00 97.06 185 GLU A C 1
ATOM 1448 O O . GLU A 1 185 ? -26.667 6.767 47.166 1.00 97.06 185 GLU A O 1
ATOM 1453 N N . SER A 1 186 ? -26.526 4.537 47.007 1.00 96.25 186 SER A N 1
ATOM 1454 C CA . SER A 1 186 ? -26.737 4.258 48.424 1.00 96.25 186 SER A CA 1
ATOM 1455 C C . SER A 1 186 ? -26.071 2.938 48.817 1.00 96.25 186 SER A C 1
ATOM 1457 O O . SER A 1 186 ? -25.513 2.235 47.978 1.00 96.25 186 SER A O 1
ATOM 1459 N N . HIS A 1 187 ? -26.169 2.566 50.097 1.00 95.44 187 HIS A N 1
ATOM 1460 C CA . HIS A 1 187 ? -25.633 1.297 50.599 1.00 95.44 187 HIS A CA 1
ATOM 1461 C C . HIS A 1 187 ? -26.193 0.063 49.873 1.00 95.44 187 HIS A C 1
ATOM 1463 O O . HIS A 1 187 ? -25.531 -0.958 49.865 1.00 95.44 187 HIS A O 1
ATOM 1469 N N . ASN A 1 188 ? -27.374 0.131 49.252 1.00 96.12 188 ASN A N 1
ATOM 1470 C CA . ASN A 1 188 ? -28.002 -1.011 48.579 1.00 96.12 188 ASN A CA 1
ATOM 1471 C C . ASN A 1 188 ? -28.551 -0.676 47.181 1.00 96.12 188 ASN A C 1
ATOM 1473 O O . ASN A 1 188 ? -29.398 -1.406 46.670 1.00 96.12 188 ASN A O 1
ATOM 1477 N N . LYS A 1 189 ? -28.108 0.425 46.563 1.00 97.75 189 LYS A N 1
ATOM 1478 C CA . LYS A 1 189 ? -28.495 0.805 45.198 1.00 97.75 189 LYS A CA 1
ATOM 1479 C C . LYS A 1 189 ? -27.280 1.183 44.368 1.00 97.75 189 LYS A C 1
ATOM 1481 O O . LYS A 1 189 ? -26.456 1.983 44.816 1.00 97.75 189 LYS A O 1
ATOM 1486 N N . VAL A 1 190 ? -27.236 0.660 43.150 1.00 97.56 190 VAL A N 1
ATOM 1487 C CA . VAL A 1 190 ? -26.226 0.975 42.139 1.00 97.56 190 VAL A CA 1
ATOM 1488 C C . VAL A 1 190 ? -26.892 1.697 40.970 1.00 97.56 190 VAL A C 1
ATOM 1490 O O . VAL A 1 190 ? -27.981 1.318 40.540 1.00 97.56 190 VAL A O 1
ATOM 1493 N N . SER A 1 191 ? -26.262 2.764 40.496 1.00 97.81 191 SER A N 1
ATOM 1494 C CA . SER A 1 191 ? -26.544 3.378 39.204 1.00 97.81 191 SER A CA 1
ATOM 1495 C C . SER A 1 191 ? -25.596 2.759 38.189 1.00 97.81 191 SER A C 1
ATOM 1497 O O . SER A 1 191 ? -24.418 3.109 38.150 1.00 97.81 191 SER A O 1
ATOM 1499 N N . GLU A 1 192 ? -26.138 1.825 37.416 1.00 97.62 192 GLU A N 1
ATOM 1500 C CA . GLU A 1 192 ? -25.451 1.076 36.366 1.00 97.62 192 GLU A CA 1
ATOM 1501 C C . GLU A 1 192 ? -25.397 1.916 35.093 1.00 97.62 192 GLU A C 1
ATOM 1503 O O . GLU A 1 192 ? -26.439 2.376 34.604 1.00 97.62 192 GLU A O 1
ATOM 1508 N N . ALA A 1 193 ? -24.203 2.115 34.556 1.00 97.44 193 ALA A N 1
ATOM 1509 C CA . ALA A 1 193 ? -24.005 2.657 33.229 1.00 97.44 193 ALA A CA 1
ATOM 1510 C C . ALA A 1 193 ? -24.292 1.556 32.202 1.00 97.44 193 ALA A C 1
ATOM 1512 O O . ALA A 1 193 ? -23.708 0.487 32.256 1.00 97.44 193 ALA A O 1
ATOM 1513 N N . ILE A 1 194 ? -25.187 1.814 31.248 1.00 95.88 194 ILE A N 1
ATOM 1514 C CA . ILE A 1 194 ? -25.547 0.839 30.211 1.00 95.88 194 ILE A CA 1
ATOM 1515 C C . ILE A 1 194 ? -25.626 1.491 28.838 1.00 95.88 194 ILE A C 1
ATOM 1517 O O . ILE A 1 194 ? -25.852 2.700 28.715 1.00 95.88 194 ILE A O 1
ATOM 1521 N N . CYS A 1 195 ? -25.553 0.661 27.801 1.00 93.81 195 CYS A N 1
ATOM 1522 C CA . CYS A 1 195 ? -25.830 1.077 26.431 1.00 93.81 195 CYS A CA 1
ATOM 1523 C C . CYS A 1 195 ? -27.304 0.913 26.053 1.00 93.81 195 CYS A C 1
ATOM 1525 O O . CYS A 1 195 ? -27.864 -0.185 26.099 1.00 93.81 195 CYS A O 1
ATOM 1527 N N . GLU A 1 196 ? -27.938 2.001 25.614 1.00 91.62 196 GLU A N 1
ATOM 1528 C CA . GLU A 1 196 ? -29.296 1.984 25.068 1.00 91.62 196 GLU A CA 1
ATOM 1529 C C . GLU A 1 196 ? -29.383 2.906 23.843 1.00 91.62 196 GLU A C 1
ATOM 1531 O O . GLU A 1 196 ? -29.163 4.112 23.939 1.00 91.62 196 GLU A O 1
ATOM 1536 N N . ASN A 1 197 ? -29.698 2.334 22.674 1.00 87.12 197 ASN A N 1
ATOM 1537 C CA . ASN A 1 197 ? -29.764 3.045 21.387 1.00 87.12 197 ASN A CA 1
ATOM 1538 C C . ASN A 1 197 ? -28.482 3.841 21.050 1.00 87.12 197 ASN A C 1
ATOM 1540 O O . ASN A 1 197 ? -28.565 5.011 20.681 1.00 87.12 197 ASN A O 1
ATOM 1544 N N . GLY A 1 198 ? -27.304 3.231 21.232 1.00 84.25 198 GLY A N 1
ATOM 1545 C CA . GLY A 1 198 ? -26.010 3.864 20.930 1.00 84.25 198 GLY A CA 1
ATOM 1546 C C . GLY A 1 198 ? -25.541 4.909 21.952 1.00 84.25 198 GLY A C 1
ATOM 1547 O O . GLY A 1 198 ? -24.483 5.506 21.772 1.00 84.25 198 GLY A O 1
ATOM 1548 N N . LYS A 1 199 ? -26.286 5.116 23.048 1.00 91.44 199 LYS A N 1
ATOM 1549 C CA . LYS A 1 199 ? -25.966 6.105 24.088 1.00 91.44 199 LYS A CA 1
ATOM 1550 C C . LYS A 1 199 ? -25.722 5.454 25.439 1.00 91.44 199 LYS A C 1
ATOM 1552 O O . LYS A 1 199 ? -26.451 4.540 25.826 1.00 91.44 199 LYS A O 1
ATOM 1557 N N . ALA A 1 200 ? -24.746 5.985 26.170 1.00 94.50 200 ALA A N 1
ATOM 1558 C CA . ALA A 1 200 ? -24.512 5.634 27.561 1.00 94.50 200 ALA A CA 1
ATOM 1559 C C . ALA A 1 200 ? -25.539 6.358 28.441 1.00 94.50 200 ALA A C 1
ATOM 1561 O O . ALA A 1 200 ? -25.677 7.585 28.384 1.00 94.50 200 ALA A O 1
ATOM 1562 N N . ILE A 1 201 ? -26.266 5.604 29.261 1.00 96.12 201 ILE A N 1
ATOM 1563 C CA . ILE A 1 201 ? -27.243 6.126 30.226 1.00 96.12 201 ILE A CA 1
ATOM 1564 C C . ILE A 1 201 ? -27.091 5.413 31.573 1.00 96.12 201 ILE A C 1
ATOM 1566 O O . ILE A 1 201 ? -26.586 4.297 31.616 1.00 96.12 201 ILE A O 1
ATOM 1570 N N . TYR A 1 202 ? -27.578 6.019 32.660 1.00 97.62 202 TYR A N 1
ATOM 1571 C CA . TYR A 1 202 ? -27.692 5.337 33.954 1.00 97.62 202 TYR A CA 1
ATOM 1572 C C . TYR A 1 202 ? -29.062 4.678 34.133 1.00 97.62 202 TYR A C 1
ATOM 1574 O O . TYR A 1 202 ? -30.095 5.284 33.826 1.00 97.62 202 TYR A O 1
ATOM 1582 N N . LYS A 1 203 ? -29.085 3.474 34.712 1.00 97.44 203 LYS A N 1
ATOM 1583 C CA . LYS A 1 203 ? -30.284 2.857 35.298 1.00 97.44 203 LYS A CA 1
ATOM 1584 C C . LYS A 1 203 ? -30.013 2.448 36.743 1.00 97.44 203 LYS A C 1
ATOM 1586 O O . LYS A 1 203 ? -28.962 1.911 37.059 1.00 97.44 203 LYS A O 1
ATOM 1591 N N . ILE A 1 204 ? -30.982 2.701 37.621 1.00 97.38 204 ILE A N 1
ATOM 1592 C CA . ILE A 1 204 ? -30.855 2.405 39.053 1.00 97.38 204 ILE A CA 1
ATOM 1593 C C . ILE A 1 204 ? -31.346 0.984 39.325 1.00 97.38 204 ILE A C 1
ATOM 1595 O O . ILE A 1 204 ? -32.498 0.656 39.025 1.00 97.38 204 ILE A O 1
ATOM 1599 N N . PHE A 1 205 ? -30.505 0.182 39.969 1.00 96.75 205 PHE A N 1
ATOM 1600 C CA . PHE A 1 205 ? -30.810 -1.174 40.409 1.00 96.75 205 PHE A CA 1
ATOM 1601 C C . PHE A 1 205 ? -30.667 -1.320 41.925 1.00 96.75 205 PHE A C 1
ATOM 1603 O O . PHE A 1 205 ? -29.931 -0.590 42.591 1.00 96.75 205 PHE A O 1
ATOM 1610 N N . GLN A 1 206 ? -31.416 -2.271 42.481 1.00 97.44 206 GLN A N 1
ATOM 1611 C CA . GLN A 1 206 ? -31.399 -2.615 43.899 1.00 97.44 206 GLN A CA 1
ATOM 1612 C C . GLN A 1 206 ? -30.460 -3.810 44.107 1.00 97.44 206 GLN A C 1
ATOM 1614 O O . GLN A 1 206 ? -30.698 -4.873 43.538 1.00 97.44 206 GLN A O 1
ATOM 1619 N N . CYS A 1 207 ? -29.425 -3.653 44.931 1.00 95.31 207 CYS A N 1
ATOM 1620 C CA . CYS A 1 207 ? -28.538 -4.752 45.300 1.00 95.31 207 CYS A CA 1
ATOM 1621 C C . CYS A 1 207 ? -29.222 -5.677 46.316 1.00 95.31 207 CYS A C 1
ATOM 1623 O O . CYS A 1 207 ? -29.929 -5.209 47.215 1.00 95.31 207 CYS A O 1
ATOM 1625 N N . ASN A 1 208 ? -28.973 -6.986 46.196 1.00 92.62 208 ASN A N 1
ATOM 1626 C CA . ASN A 1 208 ? -29.370 -7.968 47.211 1.00 92.62 208 ASN A CA 1
ATOM 1627 C C . ASN A 1 208 ? -28.548 -7.808 48.500 1.00 92.62 208 ASN A C 1
ATOM 1629 O O . ASN A 1 208 ? -29.069 -8.065 49.584 1.00 92.62 208 ASN A O 1
ATOM 1633 N N . GLY A 1 209 ? -27.288 -7.379 48.372 1.00 91.25 209 GLY A N 1
ATOM 1634 C CA . GLY A 1 209 ? -26.416 -7.005 49.479 1.00 91.25 209 GLY A CA 1
ATOM 1635 C C . GLY A 1 209 ? -26.082 -5.530 49.492 1.00 91.25 209 GLY A C 1
ATOM 1636 O O . GLY A 1 209 ? -26.967 -4.681 49.362 1.00 91.25 209 GLY A O 1
ATOM 1637 N N . GLU A 1 210 ? -24.803 -5.233 49.682 1.00 95.00 210 GLU A N 1
ATOM 1638 C CA . GLU A 1 210 ? -24.317 -3.864 49.692 1.00 95.00 210 GLU A CA 1
ATOM 1639 C C . GLU A 1 210 ? -23.696 -3.473 48.351 1.00 95.00 210 GLU A C 1
ATOM 1641 O O . GLU A 1 210 ? -23.070 -4.282 47.671 1.00 95.00 210 GLU A O 1
ATOM 1646 N N . CYS A 1 211 ? -23.876 -2.215 47.962 1.00 96.94 211 CYS A N 1
ATOM 1647 C CA . CYS A 1 211 ? -23.140 -1.645 46.849 1.00 96.94 211 CYS A CA 1
ATOM 1648 C C . CYS A 1 211 ? -21.776 -1.170 47.355 1.00 96.94 211 CYS A C 1
ATOM 1650 O O . CYS A 1 211 ? -21.704 -0.281 48.212 1.00 96.94 211 CYS A O 1
ATOM 1652 N N . LYS A 1 212 ? -20.696 -1.720 46.799 1.00 96.12 212 LYS A N 1
ATOM 1653 C CA . LYS A 1 212 ? -19.325 -1.262 47.033 1.00 96.12 212 LYS A CA 1
ATOM 1654 C C . LYS A 1 212 ? -18.646 -0.943 45.716 1.00 96.12 212 LYS A C 1
ATOM 1656 O O . LYS A 1 212 ? -18.677 -1.724 44.777 1.00 96.12 212 LYS A O 1
ATOM 1661 N N . ASN A 1 213 ? -17.994 0.218 45.661 1.00 95.81 213 ASN A N 1
ATOM 1662 C CA . ASN A 1 213 ? -17.215 0.657 44.500 1.00 95.81 213 ASN A CA 1
ATOM 1663 C C . ASN A 1 213 ? -17.980 0.576 43.170 1.00 95.81 213 ASN A C 1
ATOM 1665 O O . ASN A 1 213 ? -17.380 0.265 42.156 1.00 95.81 213 ASN A O 1
ATOM 1669 N N . GLY A 1 214 ? -19.280 0.871 43.154 1.00 95.75 214 GLY A N 1
ATOM 1670 C CA . GLY A 1 214 ? -20.089 0.817 41.935 1.00 95.75 214 GLY A CA 1
ATOM 1671 C C . GLY A 1 214 ? -20.547 -0.581 41.522 1.00 95.75 214 GLY A C 1
ATOM 1672 O O . GLY A 1 214 ? -21.127 -0.692 40.462 1.00 95.75 214 GLY A O 1
ATOM 1673 N N . ALA A 1 215 ? -20.336 -1.615 42.336 1.00 96.50 215 ALA A N 1
ATOM 1674 C CA . ALA A 1 215 ? -20.851 -2.958 42.088 1.00 96.50 215 ALA A CA 1
ATOM 1675 C C . ALA A 1 215 ? -21.662 -3.461 43.291 1.00 96.50 215 ALA A C 1
ATOM 1677 O O . ALA A 1 215 ? -21.362 -3.149 44.446 1.00 96.50 215 ALA A O 1
ATOM 1678 N N . CYS A 1 216 ? -22.695 -4.251 43.029 1.00 96.69 216 CYS A N 1
ATOM 1679 C CA . CYS A 1 216 ? -23.422 -5.019 44.023 1.00 96.69 216 CYS A CA 1
ATOM 1680 C C . CYS A 1 216 ? -22.585 -6.224 44.463 1.00 96.69 216 CYS A C 1
ATOM 1682 O O . CYS A 1 216 ? -22.408 -7.186 43.711 1.00 96.69 216 CYS A O 1
ATOM 1684 N N . GLU A 1 217 ? -22.139 -6.211 45.715 1.00 94.25 217 GLU A N 1
ATOM 1685 C CA . GLU A 1 217 ? -21.661 -7.423 46.364 1.00 94.25 217 GLU A CA 1
ATOM 1686 C C . GLU A 1 217 ? -22.877 -8.266 46.747 1.00 94.25 217 GLU A C 1
ATOM 1688 O O . GLU A 1 217 ? -23.844 -7.782 47.355 1.00 94.25 217 GLU A O 1
ATOM 1693 N N . GLU A 1 218 ? -22.856 -9.543 46.367 1.00 84.44 218 GLU A N 1
ATOM 1694 C CA . GLU A 1 218 ? -23.822 -10.476 46.923 1.00 84.44 218 GLU A CA 1
ATOM 1695 C C . GLU A 1 218 ? -23.647 -10.485 48.440 1.00 84.44 218 GLU A C 1
ATOM 1697 O O . GLU A 1 218 ? -22.527 -10.467 48.957 1.00 84.44 218 GLU A O 1
ATOM 1702 N N . VAL A 1 219 ? -24.764 -10.522 49.173 1.00 76.38 219 VAL A N 1
ATOM 1703 C CA . VAL A 1 219 ? -24.690 -10.989 50.554 1.00 76.38 219 VAL A CA 1
ATOM 1704 C C . VAL A 1 219 ? -24.175 -12.405 50.414 1.00 76.38 219 VAL A C 1
ATOM 1706 O O . VAL A 1 219 ? -24.943 -13.283 50.018 1.00 76.38 219 VAL A O 1
ATOM 1709 N N . GLU A 1 220 ? -22.891 -12.636 50.704 1.00 66.50 220 GLU A N 1
ATOM 1710 C CA . GLU A 1 220 ? -22.467 -13.959 51.125 1.00 66.50 220 GLU A CA 1
ATOM 1711 C C . GLU A 1 220 ? -23.480 -14.313 52.198 1.00 66.50 220 GLU A C 1
ATOM 1713 O O . GLU A 1 220 ? -23.501 -13.696 53.266 1.00 66.50 220 GLU A O 1
ATOM 1718 N N . THR A 1 221 ? -24.415 -15.208 51.877 1.00 61.41 221 THR A N 1
ATOM 1719 C CA . THR A 1 221 ? -25.339 -15.756 52.852 1.00 61.41 221 THR A CA 1
ATOM 1720 C C . THR A 1 221 ? -24.458 -16.544 53.799 1.00 61.41 221 THR A C 1
ATOM 1722 O O . THR A 1 221 ? -24.227 -17.742 53.631 1.00 61.41 221 THR A O 1
ATOM 1725 N N . ALA A 1 222 ? -23.855 -15.821 54.734 1.00 49.94 222 ALA A N 1
ATOM 1726 C CA . ALA A 1 222 ? -22.956 -16.339 55.713 1.00 49.94 222 ALA A CA 1
ATOM 1727 C C . ALA A 1 222 ? -23.792 -17.311 56.529 1.00 49.94 222 ALA A C 1
ATOM 1729 O O . ALA A 1 222 ? -24.807 -16.970 57.133 1.00 49.94 222 ALA A O 1
ATOM 1730 N N . VAL A 1 223 ? -23.400 -18.567 56.493 1.00 53.47 223 VAL A N 1
ATOM 1731 C CA . VAL A 1 223 ? -22.555 -19.146 57.529 1.00 53.47 223 VAL A CA 1
ATOM 1732 C C . VAL A 1 223 ? -22.588 -20.634 57.210 1.00 53.47 223 VAL A C 1
ATOM 1734 O O . VAL A 1 223 ? -23.610 -21.289 57.430 1.00 53.47 223 VAL A O 1
ATOM 1737 N N . MET A 1 224 ? -21.477 -21.184 56.701 1.00 49.81 224 MET A N 1
ATOM 1738 C CA . MET A 1 224 ? -21.248 -22.620 56.849 1.00 49.81 224 MET A CA 1
ATOM 1739 C C . MET A 1 224 ? -21.341 -22.901 58.343 1.00 49.81 224 MET A C 1
ATOM 1741 O O . MET A 1 224 ? -20.516 -22.440 59.132 1.00 49.81 224 MET A O 1
ATOM 1745 N N . CYS A 1 225 ? -22.411 -23.567 58.750 1.00 65.94 225 CYS A N 1
ATOM 1746 C CA . CYS A 1 225 ? -22.598 -23.916 60.137 1.00 65.94 225 CYS A CA 1
ATOM 1747 C C . CYS A 1 225 ? -21.498 -24.914 60.519 1.00 65.94 225 CYS A C 1
ATOM 1749 O O . CYS A 1 225 ? -21.382 -25.988 59.937 1.00 65.94 225 CYS A O 1
ATOM 1751 N N . SER A 1 226 ? -20.623 -24.524 61.444 1.00 60.72 226 SER A N 1
ATOM 1752 C CA . SER A 1 226 ? -19.593 -25.408 61.975 1.00 60.72 226 SER A CA 1
ATOM 1753 C C . SER A 1 226 ? -20.137 -26.074 63.236 1.00 60.72 226 SER A C 1
ATOM 1755 O O . SER A 1 226 ? -20.454 -25.406 64.222 1.00 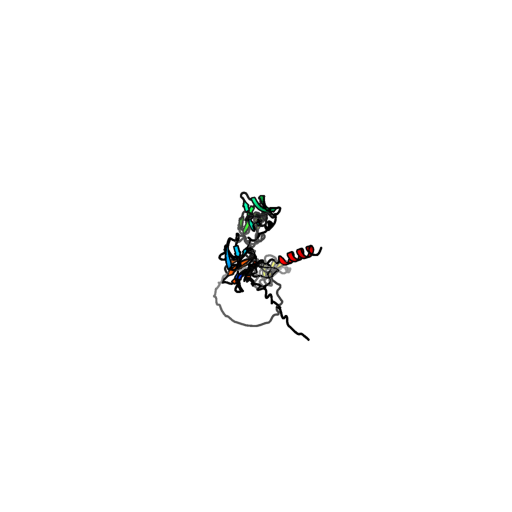60.72 226 SER A O 1
ATOM 1757 N N . SER A 1 227 ? -20.241 -27.405 63.188 1.00 67.44 227 SER A N 1
ATOM 1758 C CA . SER A 1 227 ? -20.774 -28.326 64.211 1.00 67.44 227 SER A CA 1
ATOM 1759 C C . SER A 1 227 ? -22.302 -28.375 64.364 1.00 67.44 227 SER A C 1
ATOM 1761 O O . SER A 1 227 ? -22.998 -27.399 64.095 1.00 67.44 227 SER A O 1
ATOM 1763 N N . ASP A 1 228 ? -22.795 -29.544 64.802 1.00 71.94 228 ASP A N 1
ATOM 1764 C CA . ASP A 1 228 ? -24.191 -30.013 64.947 1.00 71.94 228 ASP A CA 1
ATOM 1765 C C . ASP A 1 228 ? -25.096 -29.182 65.886 1.00 71.94 228 ASP A C 1
ATOM 1767 O O . ASP A 1 228 ? -25.991 -29.707 66.556 1.00 71.94 228 ASP A O 1
ATOM 1771 N N . LYS A 1 229 ? -24.889 -27.867 65.972 1.00 77.38 229 LYS A N 1
ATOM 1772 C CA . LYS A 1 229 ? -25.762 -26.975 66.723 1.00 77.38 229 LYS A CA 1
ATOM 1773 C C . LYS A 1 229 ? -27.162 -27.013 66.130 1.00 77.38 229 LYS A C 1
ATOM 1775 O O . LYS A 1 229 ? -27.370 -26.758 64.943 1.00 77.38 229 LYS A O 1
ATOM 1780 N N . THR A 1 230 ? -28.112 -27.302 67.009 1.00 82.56 230 THR A N 1
ATOM 1781 C CA . THR A 1 230 ? -29.530 -27.080 66.761 1.00 82.56 230 THR A CA 1
ATOM 1782 C C . THR A 1 230 ? -29.929 -25.803 67.492 1.00 82.56 230 THR A C 1
ATOM 1784 O O . THR A 1 230 ? -29.590 -25.640 68.664 1.00 82.56 230 THR A O 1
ATOM 1787 N N . LEU A 1 231 ? -30.579 -24.865 66.806 1.00 84.25 231 LEU A N 1
ATOM 1788 C CA . LEU A 1 231 ? -31.053 -23.606 67.388 1.00 84.25 231 LEU A CA 1
ATOM 1789 C C . LEU A 1 231 ? -32.577 -23.526 67.263 1.00 84.25 231 LEU A C 1
ATOM 1791 O O . LEU A 1 231 ? -33.157 -24.034 66.307 1.00 84.25 231 LEU A O 1
ATOM 1795 N N . CYS A 1 232 ? -33.225 -22.873 68.226 1.00 86.38 232 CYS A N 1
ATOM 1796 C CA . CYS A 1 232 ? -34.655 -22.575 68.169 1.00 86.38 232 CYS A CA 1
ATOM 1797 C C . CYS A 1 232 ? -34.880 -21.145 67.675 1.00 86.38 232 CYS A C 1
ATOM 1799 O O . CYS A 1 232 ? -34.312 -20.206 68.236 1.00 86.38 232 CYS A O 1
ATOM 1801 N N . TYR A 1 233 ? -35.752 -20.970 66.681 1.00 81.06 233 TYR A N 1
ATOM 1802 C CA . TYR A 1 233 ? -36.205 -19.658 66.218 1.00 81.06 233 TYR A CA 1
ATOM 1803 C C . TYR A 1 233 ? -37.732 -19.649 66.070 1.00 81.06 233 TYR A C 1
ATOM 1805 O O . TYR A 1 233 ? -38.283 -20.060 65.048 1.00 81.06 233 TYR A O 1
ATOM 1813 N N . GLY A 1 234 ? -38.430 -19.216 67.125 1.00 85.31 234 GLY A N 1
ATOM 1814 C CA . GLY A 1 234 ? -39.894 -19.278 67.199 1.00 85.31 234 GLY A CA 1
ATOM 1815 C C . GLY A 1 234 ? -40.407 -20.723 67.184 1.00 85.31 234 GLY A C 1
ATOM 1816 O O . GLY A 1 234 ? -40.003 -21.535 68.015 1.00 85.31 234 GLY A O 1
ATOM 1817 N N . ASP A 1 235 ? -41.262 -21.044 66.211 1.00 88.38 235 ASP A N 1
ATOM 1818 C CA . ASP A 1 235 ? -41.835 -22.385 66.011 1.00 88.38 235 ASP A CA 1
ATOM 1819 C C . ASP A 1 235 ? -40.973 -23.289 65.114 1.00 88.38 235 ASP A C 1
ATOM 1821 O O . ASP A 1 235 ? -41.464 -24.288 64.595 1.00 88.38 235 ASP A O 1
ATOM 1825 N N . TYR A 1 236 ? -39.702 -22.950 64.893 1.00 86.44 236 TYR A N 1
ATOM 1826 C CA . TYR A 1 236 ? -38.793 -23.730 64.052 1.00 86.44 236 TYR A CA 1
ATOM 1827 C C . TYR A 1 236 ? -37.549 -24.166 64.827 1.00 86.44 236 TYR A C 1
ATOM 1829 O O . TYR A 1 236 ? -36.963 -23.375 65.573 1.00 86.44 236 TYR A O 1
ATOM 1837 N N . THR A 1 237 ? -37.113 -25.404 64.599 1.00 87.38 237 THR A N 1
ATOM 1838 C CA . THR A 1 237 ? -35.739 -25.844 64.862 1.00 87.38 237 THR A CA 1
ATOM 1839 C C . THR A 1 237 ? -34.904 -25.620 63.606 1.00 87.38 237 THR A C 1
ATOM 1841 O O . THR A 1 237 ? -35.347 -25.876 62.483 1.00 87.38 237 THR A O 1
ATOM 1844 N N . THR A 1 238 ? -33.672 -25.148 63.776 1.00 85.75 238 THR A N 1
ATOM 1845 C CA . THR A 1 238 ? -32.676 -25.108 62.707 1.00 85.75 238 THR A CA 1
ATOM 1846 C C . THR A 1 238 ? -31.542 -26.049 63.056 1.00 85.75 238 THR A C 1
ATOM 1848 O O . THR A 1 238 ? -30.953 -25.944 64.128 1.00 85.75 238 THR A O 1
ATOM 1851 N N . LYS A 1 239 ? -31.233 -26.988 62.163 1.00 86.12 239 LYS A N 1
ATOM 1852 C CA . LYS A 1 239 ? -30.137 -27.941 62.340 1.00 86.12 239 LYS A CA 1
ATOM 1853 C C . LYS A 1 239 ? -29.100 -27.748 61.252 1.00 86.12 239 LYS A C 1
ATOM 1855 O O . LYS A 1 239 ? -29.441 -27.682 60.073 1.00 86.12 239 LYS A O 1
ATOM 1860 N N . CYS A 1 240 ? -27.835 -27.702 61.642 1.00 79.19 240 CYS A N 1
ATOM 1861 C CA . CYS A 1 240 ? -26.749 -27.790 60.686 1.00 79.19 240 CYS A CA 1
ATOM 1862 C C . CYS A 1 240 ? -26.578 -29.230 60.192 1.00 79.19 240 CYS A C 1
ATOM 1864 O O . CYS A 1 240 ? -26.331 -30.128 60.994 1.00 79.19 240 CYS A O 1
ATOM 1866 N N . VAL A 1 241 ? -26.679 -29.459 58.884 1.00 79.88 241 VAL A N 1
ATOM 1867 C CA . VAL A 1 241 ? -26.339 -30.740 58.254 1.00 79.88 241 VAL A CA 1
ATOM 1868 C C . VAL A 1 241 ? -25.495 -30.453 57.017 1.00 79.88 241 VAL A C 1
ATOM 1870 O O . VAL A 1 241 ? -25.942 -29.749 56.116 1.00 79.88 241 VAL A O 1
ATOM 1873 N N . ASN A 1 242 ? -24.271 -30.989 56.966 1.00 78.38 242 ASN A N 1
ATOM 1874 C CA . ASN A 1 242 ? -23.333 -30.816 55.846 1.00 78.38 242 ASN A CA 1
ATOM 1875 C C . ASN A 1 242 ? -23.130 -29.341 55.441 1.00 78.38 242 ASN A C 1
ATOM 1877 O O . ASN A 1 242 ? -23.263 -28.991 54.270 1.00 78.38 242 ASN A O 1
ATOM 1881 N N . ASN A 1 243 ? -22.845 -28.471 56.416 1.00 71.38 243 ASN A N 1
ATOM 1882 C CA . ASN A 1 243 ? -22.662 -27.024 56.227 1.00 71.38 243 ASN A CA 1
ATOM 1883 C C . ASN A 1 243 ? -23.899 -26.276 55.693 1.00 71.38 243 ASN A C 1
ATOM 1885 O O . ASN A 1 243 ? -23.778 -25.138 55.240 1.00 71.38 243 ASN A O 1
ATOM 1889 N N . LYS A 1 244 ? -25.091 -26.881 55.773 1.00 76.19 244 LYS A N 1
ATOM 1890 C CA . LYS A 1 244 ? -26.364 -26.274 55.376 1.00 76.19 244 LYS A CA 1
ATOM 1891 C C . LYS A 1 244 ? -27.361 -26.298 56.533 1.00 76.19 244 LYS A C 1
ATOM 1893 O O . LYS A 1 244 ? -27.542 -27.323 57.185 1.00 76.19 244 LYS A O 1
ATOM 1898 N N . TRP A 1 245 ? -28.044 -25.180 56.765 1.00 78.44 245 TRP A N 1
ATOM 1899 C CA . TRP A 1 245 ? -29.152 -25.123 57.718 1.00 78.44 245 TRP A CA 1
ATOM 1900 C C . TRP A 1 245 ? -30.397 -25.803 57.141 1.00 78.44 245 TRP A C 1
ATOM 1902 O O . TRP A 1 245 ? -30.851 -25.476 56.044 1.00 78.44 245 TRP A O 1
ATOM 1912 N N . ILE A 1 246 ? -30.952 -26.746 57.896 1.00 84.69 246 ILE A N 1
ATOM 1913 C CA . ILE A 1 246 ? -32.248 -27.376 57.647 1.00 84.69 246 ILE A CA 1
ATOM 1914 C C . ILE A 1 246 ? -33.235 -26.825 58.672 1.00 84.69 246 ILE A C 1
ATOM 1916 O O . ILE A 1 246 ? -32.931 -26.801 59.863 1.00 84.69 246 ILE A O 1
ATOM 1920 N N . TYR A 1 247 ? -34.402 -26.392 58.200 1.00 85.69 247 TYR A N 1
ATOM 1921 C CA . TYR A 1 247 ? -35.480 -25.863 59.029 1.00 85.69 247 TYR A CA 1
ATOM 1922 C C . TYR A 1 247 ? -36.567 -26.924 59.179 1.00 85.69 247 TYR A C 1
ATOM 1924 O O . TYR A 1 247 ? -37.052 -27.454 58.179 1.00 85.69 247 TYR A O 1
ATOM 1932 N N . GLU A 1 248 ? -36.975 -27.203 60.411 1.00 89.81 248 GLU A N 1
ATOM 1933 C CA . GLU A 1 248 ? -38.099 -28.083 60.719 1.00 89.81 248 GLU A CA 1
ATOM 1934 C C . GLU A 1 248 ? -39.103 -27.320 61.589 1.00 89.81 248 GLU A C 1
ATOM 1936 O O . GLU A 1 248 ? -38.736 -26.643 62.548 1.00 89.81 248 GLU A O 1
ATOM 1941 N N . LYS A 1 249 ? -40.384 -27.359 61.207 1.00 91.88 249 LYS A N 1
ATOM 1942 C CA . LYS A 1 249 ? -41.452 -26.664 61.929 1.00 91.88 249 LYS A CA 1
ATOM 1943 C C . LYS A 1 249 ? -41.939 -27.536 63.083 1.00 91.88 249 LYS A C 1
ATOM 1945 O O . LYS A 1 249 ? -42.383 -28.658 62.861 1.00 91.88 249 LYS A O 1
ATOM 1950 N N . CYS A 1 250 ? -41.925 -26.994 64.291 1.00 88.50 250 CYS A N 1
ATOM 1951 C CA . CYS A 1 250 ? -42.437 -27.642 65.487 1.00 88.50 250 CYS A CA 1
ATOM 1952 C C . CYS A 1 250 ? -43.931 -27.361 65.652 1.00 88.50 250 CYS A C 1
ATOM 1954 O O . CYS A 1 250 ? -44.342 -26.211 65.793 1.00 88.50 250 CYS A O 1
ATOM 1956 N N . GLU A 1 251 ? -44.746 -28.413 65.694 1.00 89.94 251 GLU A N 1
ATOM 1957 C CA . GLU A 1 251 ? -46.202 -28.301 65.862 1.00 89.94 251 GLU A CA 1
ATOM 1958 C C . GLU A 1 251 ? -46.605 -27.647 67.197 1.00 89.94 251 GLU A C 1
ATOM 1960 O O . GLU A 1 251 ? -47.600 -26.929 67.260 1.00 89.94 251 GLU A O 1
ATOM 1965 N N . TYR A 1 252 ? -45.787 -27.820 68.241 1.00 88.31 252 TYR A N 1
ATOM 1966 C CA . TYR A 1 252 ? -46.025 -27.288 69.589 1.00 88.31 252 TYR A CA 1
ATOM 1967 C C . TYR A 1 252 ? -44.969 -26.266 70.036 1.00 88.31 252 TYR A C 1
ATOM 1969 O O . TYR A 1 252 ? -44.771 -26.051 71.233 1.00 88.31 252 TYR A O 1
ATOM 1977 N N . GLY A 1 253 ? -44.283 -25.639 69.077 1.00 86.94 253 GLY A N 1
ATOM 1978 C CA . GLY A 1 253 ? -43.202 -24.690 69.336 1.00 86.94 253 GLY A CA 1
ATOM 1979 C C . GLY A 1 253 ? -41.864 -25.361 69.664 1.00 86.94 253 GLY A C 1
ATOM 1980 O O . GLY A 1 253 ? -41.784 -26.548 69.995 1.00 86.94 253 GLY A O 1
ATOM 1981 N N . CYS A 1 254 ? -40.784 -24.596 69.533 1.00 89.62 254 CYS A N 1
ATOM 1982 C CA . CYS A 1 254 ? -39.431 -25.057 69.834 1.00 89.62 254 CYS A CA 1
ATOM 1983 C C . CYS A 1 254 ? -39.102 -24.834 71.317 1.00 89.62 254 CYS A C 1
ATOM 1985 O O . CYS A 1 254 ? -39.513 -23.837 71.917 1.00 89.62 254 CYS A O 1
ATOM 1987 N N . ASP A 1 255 ? -38.360 -25.748 71.933 1.00 86.88 255 ASP A N 1
ATOM 1988 C CA . ASP A 1 255 ? -37.860 -25.585 73.295 1.00 86.88 255 ASP A CA 1
ATOM 1989 C C . ASP A 1 255 ? -36.366 -25.254 73.284 1.00 86.88 255 ASP A C 1
ATOM 1991 O O . ASP A 1 255 ? -35.511 -26.091 72.994 1.00 86.88 255 ASP A O 1
ATOM 1995 N N . SER A 1 256 ? -36.052 -24.009 73.644 1.00 82.50 256 SER A N 1
ATOM 1996 C CA . SER A 1 256 ? -34.680 -23.506 73.703 1.00 82.50 256 SER A CA 1
ATOM 1997 C C . SER A 1 256 ? -33.800 -24.248 74.712 1.00 82.50 256 SER A C 1
ATOM 1999 O O . SER A 1 256 ? -32.581 -24.170 74.601 1.00 82.50 256 SER A O 1
ATOM 2001 N N . SER A 1 257 ? -34.384 -24.947 75.693 1.00 84.06 257 SER A N 1
ATOM 2002 C CA . SER A 1 257 ? -33.623 -25.694 76.702 1.00 84.06 257 SER A CA 1
ATOM 2003 C C . SER A 1 257 ? -33.177 -27.076 76.216 1.00 84.06 257 SER A C 1
ATOM 2005 O O . SER A 1 257 ? -32.068 -27.504 76.529 1.00 84.06 257 SER A O 1
ATOM 2007 N N . SER A 1 258 ? -33.990 -27.742 75.394 1.00 82.31 258 SER A N 1
ATOM 2008 C CA . SER A 1 258 ? -33.682 -29.055 74.812 1.00 82.31 258 SER A CA 1
ATOM 2009 C C . SER A 1 258 ? -33.147 -28.985 73.379 1.00 82.31 258 SER A C 1
ATOM 2011 O O . SER A 1 258 ? -32.699 -29.998 72.848 1.00 82.31 258 SER A O 1
ATOM 2013 N N . SER A 1 259 ? -33.138 -27.794 72.765 1.00 81.12 259 SER A N 1
ATOM 2014 C CA . SER A 1 259 ? -32.737 -27.587 71.364 1.00 81.12 259 SER A CA 1
ATOM 2015 C C . SER A 1 259 ? -33.522 -28.483 70.393 1.00 81.12 259 SER A C 1
ATOM 2017 O O . SER A 1 259 ? -32.964 -29.000 69.429 1.00 81.12 259 SER A O 1
ATOM 2019 N N . GLY A 1 260 ? -34.815 -28.692 70.662 1.00 87.19 260 GLY A N 1
ATOM 2020 C CA . GLY A 1 260 ? -35.688 -29.585 69.898 1.00 87.19 260 GLY A CA 1
ATOM 2021 C C . GLY A 1 260 ? -37.154 -29.145 69.911 1.00 87.19 260 GLY A C 1
ATOM 2022 O O . GLY A 1 260 ? -37.537 -28.209 70.618 1.00 87.19 260 GLY A O 1
ATOM 2023 N N . CYS A 1 261 ? -37.988 -29.811 69.109 1.00 87.62 261 CYS A N 1
ATOM 2024 C CA . CYS A 1 261 ? -39.427 -29.550 69.087 1.00 87.62 261 CYS A CA 1
ATOM 2025 C C . CYS A 1 261 ? -40.109 -30.076 70.352 1.00 87.62 261 CYS A C 1
ATOM 2027 O O . CYS A 1 261 ? -39.842 -31.197 70.794 1.00 87.62 261 CYS A O 1
ATOM 2029 N N . ARG A 1 262 ? -41.028 -29.282 70.915 1.00 88.12 262 ARG A N 1
ATOM 2030 C CA . ARG A 1 262 ? -41.847 -29.718 72.048 1.00 88.12 262 ARG A CA 1
ATOM 2031 C C . ARG A 1 262 ? -42.733 -30.886 71.634 1.00 88.12 262 ARG A C 1
ATOM 2033 O O . ARG A 1 262 ? -43.373 -30.862 70.583 1.00 88.12 262 ARG A O 1
ATOM 2040 N N . SER A 1 263 ? -42.781 -31.902 72.486 1.00 84.44 263 SER A N 1
ATOM 2041 C CA . SER A 1 263 ? -43.769 -32.973 72.385 1.00 84.44 263 SER A CA 1
ATOM 2042 C C . SER A 1 263 ? -45.160 -32.400 72.657 1.00 84.44 263 SER A C 1
ATOM 2044 O O . SER A 1 263 ? -45.290 -31.457 73.442 1.00 84.44 263 SER A O 1
ATOM 2046 N N . SER A 1 264 ? -46.197 -32.988 72.053 1.00 81.94 264 SER A N 1
ATOM 2047 C CA . SER A 1 264 ? -47.587 -32.673 72.399 1.00 81.94 264 SER A CA 1
ATOM 2048 C C . SER A 1 264 ? -47.755 -32.683 73.923 1.00 81.94 264 SER A C 1
ATOM 2050 O O . SER A 1 264 ? -47.289 -33.636 74.556 1.00 81.94 264 SER A O 1
ATOM 2052 N N . PRO A 1 265 ? -48.403 -31.669 74.527 1.00 77.38 265 PRO A N 1
ATOM 2053 C CA . PRO A 1 265 ? -48.634 -31.655 75.961 1.00 77.38 265 PRO A CA 1
ATOM 2054 C C . PRO A 1 265 ? -49.405 -32.914 76.355 1.00 77.38 265 PRO A C 1
ATOM 2056 O O . PRO A 1 265 ? -50.538 -33.133 75.924 1.00 77.38 265 PRO A O 1
ATOM 2059 N N . THR A 1 266 ? -48.768 -33.767 77.154 1.00 64.38 266 THR A N 1
ATOM 2060 C CA . THR A 1 266 ? -49.447 -34.867 77.827 1.00 64.38 266 THR A CA 1
ATOM 2061 C C . THR A 1 266 ? -50.468 -34.226 78.757 1.00 64.38 266 THR A C 1
ATOM 2063 O O . THR A 1 266 ? -50.090 -33.475 79.654 1.00 64.38 266 THR A O 1
ATOM 2066 N N . ILE A 1 267 ? -51.757 -34.459 78.514 1.00 55.44 267 ILE A N 1
ATOM 2067 C CA . ILE A 1 267 ? -52.829 -34.001 79.400 1.00 55.44 267 ILE A CA 1
ATOM 2068 C C . ILE A 1 267 ? -52.649 -34.757 80.718 1.00 55.44 267 ILE A C 1
ATOM 2070 O O . ILE A 1 267 ? -53.026 -35.920 80.832 1.00 55.44 267 ILE A O 1
ATOM 2074 N N . ILE A 1 268 ? -51.991 -34.120 81.683 1.00 51.28 268 ILE A N 1
ATOM 2075 C CA . ILE A 1 268 ? -51.912 -34.593 83.060 1.00 51.28 268 ILE A CA 1
ATOM 2076 C C . ILE A 1 268 ? -52.986 -33.812 83.813 1.00 51.28 268 ILE A C 1
ATOM 2078 O O . ILE A 1 268 ? -52.900 -32.592 83.930 1.00 51.28 268 ILE A O 1
ATOM 2082 N N . GLU A 1 269 ? -54.024 -34.514 84.263 1.00 49.50 269 GLU A N 1
ATOM 2083 C CA . GLU A 1 269 ? -55.010 -33.972 85.197 1.00 49.50 269 GLU A CA 1
ATOM 2084 C C . GLU A 1 269 ? -54.288 -33.571 86.494 1.00 49.50 269 GLU A C 1
ATOM 2086 O O . GLU A 1 269 ? -53.619 -34.383 87.135 1.00 49.50 269 GLU A O 1
ATOM 2091 N N . GLU A 1 270 ? -54.355 -32.285 86.827 1.00 45.53 270 GLU A N 1
ATOM 2092 C CA . GLU A 1 270 ? -53.587 -31.647 87.894 1.00 45.53 270 GLU A CA 1
ATOM 2093 C C . GLU A 1 270 ? -54.344 -31.734 89.234 1.00 45.53 270 GLU A C 1
ATOM 2095 O O . GLU A 1 270 ? -55.442 -31.192 89.369 1.00 45.53 270 GLU A O 1
ATOM 2100 N N . GLU A 1 271 ? -53.749 -32.367 90.254 1.00 44.84 271 GLU A N 1
ATOM 2101 C CA . GLU A 1 271 ? -54.093 -32.103 91.657 1.00 44.84 271 GLU A CA 1
ATOM 2102 C C . GLU A 1 271 ? -53.172 -31.009 92.221 1.00 44.84 271 GLU A C 1
ATOM 2104 O O . GLU A 1 271 ? -51.945 -31.102 92.232 1.00 44.84 271 GLU A O 1
ATOM 2109 N N . THR A 1 272 ? -53.817 -29.955 92.707 1.00 46.19 272 THR A N 1
ATOM 2110 C CA . THR A 1 272 ? -53.276 -28.703 93.247 1.00 46.19 272 THR A CA 1
ATOM 2111 C C . THR A 1 272 ? -52.327 -28.851 94.445 1.00 46.19 272 THR A C 1
ATOM 2113 O O . THR A 1 272 ? -52.699 -29.490 95.432 1.00 46.19 272 THR A O 1
ATOM 2116 N N . LYS A 1 273 ? -51.214 -28.089 94.461 1.00 35.84 273 LYS A N 1
ATOM 2117 C CA . LYS A 1 273 ? -50.713 -27.357 95.654 1.00 35.84 273 LYS A CA 1
ATOM 2118 C C . LYS A 1 273 ? -49.546 -26.396 95.350 1.00 35.84 273 LYS A C 1
ATOM 2120 O O . LYS A 1 273 ? -48.592 -26.745 94.671 1.00 35.84 273 LYS A O 1
ATOM 2125 N N . ALA A 1 274 ? -49.634 -25.195 95.924 1.00 34.94 274 ALA A N 1
ATOM 2126 C CA . ALA A 1 274 ? -48.645 -24.105 95.913 1.00 34.94 274 ALA A CA 1
ATOM 2127 C C . ALA A 1 274 ? -47.723 -24.148 97.173 1.00 34.94 274 ALA A C 1
ATOM 2129 O O . ALA A 1 274 ? -47.902 -25.037 98.007 1.00 34.94 274 ALA A O 1
ATOM 2130 N N . PRO A 1 275 ? -46.894 -23.121 97.468 1.00 59.56 275 PRO A N 1
ATOM 2131 C CA . PRO A 1 275 ? -45.669 -22.677 96.776 1.00 59.56 275 PRO A CA 1
ATOM 2132 C C . PRO A 1 275 ? -44.467 -22.529 97.753 1.00 59.56 275 PRO A C 1
ATOM 2134 O O . PRO A 1 275 ? -44.683 -22.326 98.945 1.00 59.56 275 PRO A O 1
ATOM 2137 N N . VAL A 1 276 ? -43.205 -22.513 97.285 1.00 37.78 276 VAL A N 1
ATOM 2138 C CA . VAL A 1 276 ? -42.059 -22.020 98.094 1.00 37.78 276 VAL A CA 1
ATOM 2139 C C . VAL A 1 276 ? -41.011 -21.284 97.239 1.00 37.78 276 VAL A C 1
ATOM 2141 O O . VAL A 1 276 ? -40.674 -21.688 96.132 1.00 37.78 276 VAL A O 1
ATOM 2144 N N . VAL A 1 277 ? -40.554 -20.175 97.817 1.00 42.91 277 VAL A N 1
ATOM 2145 C CA . VAL A 1 277 ? -39.590 -19.131 97.426 1.00 42.91 277 VAL A CA 1
ATOM 2146 C C . VAL A 1 277 ? -38.134 -19.593 97.626 1.00 42.91 277 VAL A C 1
ATOM 2148 O O . VAL A 1 277 ? -37.902 -20.220 98.648 1.00 42.91 277 VAL A O 1
ATOM 2151 N N . ASP A 1 278 ? -37.161 -19.216 96.772 1.00 35.28 278 ASP A N 1
ATOM 2152 C CA . ASP A 1 278 ? -35.916 -18.523 97.203 1.00 35.28 278 ASP A CA 1
ATOM 2153 C C . ASP A 1 278 ? -34.989 -18.051 96.056 1.00 35.28 278 ASP A C 1
ATOM 2155 O O . ASP A 1 278 ? -35.025 -18.542 94.931 1.00 35.28 278 ASP A O 1
ATOM 2159 N N . LYS A 1 279 ? -34.182 -17.047 96.410 1.00 41.00 279 LYS A N 1
ATOM 2160 C CA . LYS A 1 279 ? -33.212 -16.214 95.688 1.00 41.00 279 LYS A CA 1
ATOM 2161 C C . LYS A 1 279 ? -31.866 -16.917 95.441 1.00 41.00 279 LYS A C 1
ATOM 2163 O O . LYS A 1 279 ? -31.473 -17.730 96.263 1.00 41.00 279 LYS A O 1
ATOM 2168 N N . SER A 1 280 ? -31.115 -16.456 94.424 1.00 36.25 280 SER A N 1
ATOM 2169 C CA . SER A 1 280 ? -29.745 -15.878 94.519 1.00 36.25 280 SER A CA 1
ATOM 2170 C C . SER A 1 280 ? -28.838 -16.171 93.301 1.00 36.25 280 SER A C 1
ATOM 2172 O O . SER A 1 280 ? -28.552 -17.329 93.010 1.00 36.25 280 SER A O 1
ATOM 2174 N N . ASP A 1 281 ? -28.328 -15.101 92.674 1.00 38.88 281 ASP A N 1
ATOM 2175 C CA . ASP A 1 281 ? -27.060 -14.993 91.900 1.00 38.88 281 ASP A CA 1
ATOM 2176 C C . ASP A 1 281 ? -25.824 -15.391 92.769 1.00 38.88 281 ASP A C 1
ATOM 2178 O O . ASP A 1 281 ? -26.024 -15.449 93.988 1.00 38.88 281 ASP A O 1
ATOM 2182 N N . PRO A 1 282 ? -24.548 -15.580 92.288 1.00 52.78 282 PRO A N 1
ATOM 2183 C CA . PRO A 1 282 ? -23.884 -14.839 91.188 1.00 52.78 282 PRO A CA 1
ATOM 2184 C C . PRO A 1 282 ? -22.712 -15.494 90.372 1.00 52.78 282 PRO A C 1
ATOM 2186 O O . PRO A 1 282 ? -22.109 -16.495 90.739 1.00 52.78 282 PRO A O 1
ATOM 2189 N N . ILE A 1 283 ? -22.362 -14.818 89.261 1.00 42.19 283 ILE A N 1
ATOM 2190 C CA . ILE A 1 283 ? -21.027 -14.437 88.709 1.00 42.19 283 ILE A CA 1
ATOM 2191 C C . ILE A 1 283 ? -19.792 -15.318 89.025 1.00 42.19 283 ILE A C 1
ATOM 2193 O O . ILE A 1 283 ? -19.307 -15.226 90.145 1.00 42.19 283 ILE A O 1
ATOM 2197 N N . VAL A 1 284 ? -19.116 -15.910 88.010 1.00 37.47 284 VAL A N 1
ATOM 2198 C CA . VAL A 1 284 ? -17.627 -16.064 87.956 1.00 37.47 284 VAL A CA 1
ATOM 2199 C C . VAL A 1 284 ? -17.059 -16.186 86.513 1.00 37.47 284 VAL A C 1
ATOM 2201 O O . VAL A 1 284 ? -17.292 -17.161 85.813 1.00 37.47 284 VAL A O 1
ATOM 2204 N N . LYS A 1 285 ? -16.264 -15.168 86.147 1.00 34.22 285 LYS A N 1
ATOM 2205 C CA . LYS A 1 285 ? -14.950 -15.081 85.449 1.00 34.22 285 LYS A CA 1
ATOM 2206 C C . LYS A 1 285 ? -14.519 -16.023 84.298 1.00 34.22 285 LYS A C 1
ATOM 2208 O O . LYS A 1 285 ? -14.348 -17.226 84.449 1.00 34.22 285 LYS A O 1
ATOM 2213 N N . VAL A 1 286 ? -14.108 -15.331 83.229 1.00 44.53 286 VAL A N 1
ATOM 2214 C CA . VAL A 1 286 ? -13.157 -15.665 82.147 1.00 44.53 286 VAL A CA 1
ATOM 2215 C C . VAL A 1 286 ? -11.759 -16.037 82.686 1.00 44.53 286 VAL A C 1
ATOM 2217 O O . VAL A 1 286 ? -11.338 -15.479 83.705 1.00 44.53 286 VAL A O 1
ATOM 2220 N N . PRO A 1 287 ? -11.002 -16.895 81.971 1.00 49.00 287 PRO A N 1
ATOM 2221 C CA . PRO A 1 287 ? -9.640 -16.493 81.606 1.00 49.00 287 PRO A CA 1
ATOM 2222 C C . PRO A 1 287 ? -9.253 -16.801 80.147 1.00 49.00 287 PRO A C 1
ATOM 2224 O O . PRO A 1 287 ? -9.579 -17.844 79.582 1.00 49.00 287 PRO A O 1
ATOM 2227 N N . GLU A 1 288 ? -8.494 -15.865 79.578 1.00 44.28 288 GLU A N 1
ATOM 2228 C CA . GLU A 1 288 ? -7.678 -15.992 78.370 1.00 44.28 288 GLU A CA 1
ATOM 2229 C C . GLU A 1 288 ? -6.474 -16.918 78.617 1.00 44.28 288 GLU A C 1
ATOM 2231 O O . GLU A 1 288 ? -5.833 -16.803 79.661 1.00 44.28 288 GLU A O 1
ATOM 2236 N N . THR A 1 289 ? -6.065 -17.719 77.620 1.00 33.88 289 THR A N 1
ATOM 2237 C CA . THR A 1 289 ? -4.631 -18.002 77.394 1.00 33.88 289 THR A CA 1
ATOM 2238 C C . THR A 1 289 ? -4.313 -18.480 75.972 1.00 33.88 289 THR A C 1
ATOM 2240 O O . THR A 1 289 ? -4.744 -19.545 75.551 1.00 33.88 289 THR A O 1
ATOM 2243 N N . LYS A 1 290 ? -3.473 -17.674 75.308 1.00 34.28 290 LYS A N 1
ATOM 2244 C CA . LYS A 1 290 ? -2.219 -17.992 74.587 1.00 34.28 290 LYS A CA 1
ATOM 2245 C C . LYS A 1 290 ? -2.164 -19.124 73.543 1.00 34.28 290 LYS A C 1
ATOM 2247 O O . LYS A 1 290 ? -2.039 -20.298 73.862 1.00 34.28 290 LYS A O 1
ATOM 2252 N N . THR A 1 291 ? -2.038 -18.672 72.294 1.00 38.44 291 THR A N 1
ATOM 2253 C CA . THR A 1 291 ? -0.961 -18.927 71.312 1.00 38.44 291 THR A CA 1
ATOM 2254 C C . THR A 1 291 ? 0.033 -20.068 71.587 1.00 38.44 291 THR A C 1
ATOM 2256 O O . THR A 1 291 ? 0.801 -20.006 72.546 1.00 38.44 291 THR A O 1
ATOM 2259 N N . THR A 1 292 ? 0.125 -21.022 70.652 1.00 33.03 292 THR A N 1
ATOM 2260 C CA . THR A 1 292 ? 1.377 -21.680 70.210 1.00 33.03 292 THR A CA 1
ATOM 2261 C C . THR A 1 292 ? 1.149 -22.437 68.888 1.00 33.03 292 THR A C 1
ATOM 2263 O O . THR A 1 292 ? 0.415 -23.415 68.833 1.00 33.03 292 THR A O 1
ATOM 2266 N N . GLU A 1 293 ? 1.788 -21.963 67.820 1.00 41.88 293 GLU A N 1
ATOM 2267 C CA . GLU A 1 293 ? 2.229 -22.735 66.642 1.00 41.88 293 GLU A CA 1
ATOM 2268 C C . GLU A 1 293 ? 3.693 -23.186 66.884 1.00 41.88 293 GLU A C 1
ATOM 2270 O O . GLU A 1 293 ? 4.307 -22.673 67.828 1.00 41.88 293 GLU A O 1
ATOM 2275 N N . PRO A 1 294 ? 4.351 -24.003 66.030 1.00 48.97 294 PRO A N 1
ATOM 2276 C CA . PRO A 1 294 ? 3.867 -24.878 64.950 1.00 48.97 294 PRO A CA 1
ATOM 2277 C C . PRO A 1 294 ? 4.476 -26.303 65.030 1.00 48.97 294 PRO A C 1
ATOM 2279 O O . PRO A 1 294 ? 5.544 -26.503 65.606 1.00 48.97 294 PRO A O 1
ATOM 2282 N N . VAL A 1 295 ? 3.884 -27.302 64.360 1.00 32.44 295 VAL A N 1
ATOM 2283 C CA . VAL A 1 295 ? 4.611 -28.540 64.005 1.00 32.44 295 VAL A CA 1
ATOM 2284 C C . VAL A 1 295 ? 4.320 -28.927 62.560 1.00 32.44 295 VAL A C 1
ATOM 2286 O O . VAL A 1 295 ? 3.200 -29.233 62.168 1.00 32.44 295 VAL A O 1
ATOM 2289 N N . LYS A 1 296 ? 5.400 -28.893 61.786 1.00 40.28 296 LYS A N 1
ATOM 2290 C CA . LYS A 1 296 ? 5.556 -29.335 60.406 1.00 40.28 296 LYS A CA 1
ATOM 2291 C C . LYS A 1 296 ? 5.679 -30.861 60.412 1.00 40.28 296 LYS A C 1
ATOM 2293 O O . LYS A 1 296 ? 6.609 -31.371 61.032 1.00 40.28 296 LYS A O 1
ATOM 2298 N N . GLN A 1 297 ? 4.799 -31.578 59.716 1.00 37.78 297 GLN A N 1
ATOM 2299 C CA . GLN A 1 297 ? 5.050 -32.974 59.357 1.00 37.78 297 GLN A CA 1
ATOM 2300 C C . GLN A 1 297 ? 4.648 -33.256 57.912 1.00 37.78 297 GLN A C 1
ATOM 2302 O O . GLN A 1 297 ? 3.555 -32.952 57.447 1.00 37.78 297 GLN A O 1
ATOM 2307 N N . GLU A 1 298 ? 5.639 -33.802 57.228 1.00 45.50 298 GLU A N 1
ATOM 2308 C CA . GLU A 1 298 ? 5.710 -34.252 55.855 1.00 45.50 298 GLU A CA 1
ATOM 2309 C C . GLU A 1 298 ? 5.229 -35.707 55.816 1.00 45.50 298 GLU A C 1
ATOM 2311 O O . GLU A 1 298 ? 5.807 -36.554 56.495 1.00 45.50 298 GLU A O 1
ATOM 2316 N N . ILE A 1 299 ? 4.188 -36.009 55.036 1.00 41.69 299 ILE A N 1
ATOM 2317 C CA . ILE A 1 299 ? 3.864 -37.382 54.636 1.00 41.69 299 ILE A CA 1
ATOM 2318 C C . ILE A 1 299 ? 3.554 -37.373 53.140 1.00 41.69 299 ILE A C 1
ATOM 2320 O O . ILE A 1 299 ? 2.560 -36.813 52.681 1.00 41.69 299 ILE A O 1
ATOM 2324 N N . LYS A 1 300 ? 4.469 -37.988 52.389 1.00 45.41 300 LYS A N 1
ATOM 2325 C CA . LYS A 1 300 ? 4.263 -38.490 51.034 1.00 45.41 300 LYS A CA 1
ATOM 2326 C C . LYS A 1 300 ? 3.316 -39.679 51.107 1.00 45.41 300 LYS A C 1
ATOM 2328 O O . LYS A 1 300 ? 3.636 -40.632 51.806 1.00 45.41 300 LYS A O 1
ATOM 2333 N N . GLU A 1 301 ? 2.273 -39.686 50.289 1.00 41.59 301 GLU A N 1
ATOM 2334 C CA . GLU A 1 301 ? 1.727 -40.940 49.784 1.00 41.59 301 GLU A CA 1
ATOM 2335 C C . GLU A 1 301 ? 1.178 -40.762 48.369 1.00 41.59 301 GLU A C 1
ATOM 2337 O O . GLU A 1 301 ? 0.381 -39.881 48.057 1.00 41.59 301 GLU A O 1
ATOM 2342 N N . THR A 1 302 ? 1.724 -41.593 47.492 1.00 41.06 302 THR A N 1
ATOM 2343 C CA . THR A 1 302 ? 1.467 -41.672 46.064 1.00 41.06 302 THR A CA 1
ATOM 2344 C C . THR A 1 302 ? 0.284 -42.604 45.862 1.00 41.06 302 THR A C 1
ATOM 2346 O O . THR A 1 302 ? 0.402 -43.795 46.131 1.00 41.06 302 THR A O 1
ATOM 2349 N N . THR A 1 303 ? -0.837 -42.087 45.360 1.00 37.34 303 THR A N 1
ATOM 2350 C CA . THR A 1 303 ? -1.933 -42.927 44.863 1.00 37.34 303 THR A CA 1
ATOM 2351 C C . THR A 1 303 ? -2.303 -42.471 43.459 1.00 37.34 303 THR A C 1
ATOM 2353 O O . THR A 1 303 ? -2.708 -41.334 43.234 1.00 37.34 303 THR A O 1
ATOM 2356 N N . SER A 1 304 ? -2.086 -43.369 42.505 1.00 46.28 304 SER A N 1
ATOM 2357 C CA . SER A 1 304 ? -2.386 -43.227 41.086 1.00 46.28 304 SER A CA 1
ATOM 2358 C C . SER A 1 304 ? -3.895 -43.217 40.850 1.00 46.28 304 SER A C 1
ATOM 2360 O O . SER A 1 304 ? -4.557 -44.232 41.074 1.00 46.28 304 SER A O 1
ATOM 2362 N N . VAL A 1 305 ? -4.418 -42.095 40.356 1.00 33.59 305 VAL A N 1
ATOM 2363 C CA . VAL A 1 305 ? -5.789 -41.974 39.850 1.00 33.59 305 VAL A CA 1
ATOM 2364 C C . VAL A 1 305 ? -5.741 -41.698 38.350 1.00 33.59 305 VAL A C 1
ATOM 2366 O O . VAL A 1 305 ? -4.936 -40.903 37.867 1.00 33.59 305 VAL A O 1
ATOM 2369 N N . SER A 1 306 ? -6.577 -42.443 37.631 1.00 39.00 306 SER A N 1
ATOM 2370 C CA . SER A 1 306 ? -6.753 -42.440 36.182 1.00 39.00 306 SER A CA 1
ATOM 2371 C C . SER A 1 306 ? -7.219 -41.065 35.690 1.00 39.00 306 SER A C 1
ATOM 2373 O O . SER A 1 306 ? -8.181 -40.518 36.224 1.00 39.00 306 SER A O 1
ATOM 2375 N N . ILE A 1 307 ? -6.524 -40.509 34.696 1.00 33.97 307 ILE A N 1
ATOM 2376 C CA . ILE A 1 307 ? -6.841 -39.213 34.087 1.00 33.97 307 ILE A CA 1
ATOM 2377 C C . ILE A 1 307 ? -7.910 -39.444 33.016 1.00 33.97 307 ILE A C 1
ATOM 2379 O O . ILE A 1 307 ? -7.616 -39.984 31.951 1.00 33.97 307 ILE A O 1
ATOM 2383 N N . GLU A 1 308 ? -9.142 -39.020 33.296 1.00 42.00 308 GLU A N 1
ATOM 2384 C CA . GLU A 1 308 ? -10.095 -38.666 32.246 1.00 42.00 308 GLU A CA 1
ATOM 2385 C C . GLU A 1 308 ? -9.649 -37.352 31.594 1.00 42.00 308 GLU A C 1
ATOM 2387 O O . GLU A 1 308 ? -9.291 -36.377 32.256 1.00 42.00 308 GLU A O 1
ATOM 2392 N N . GLN A 1 309 ? -9.634 -37.375 30.267 1.00 45.75 309 GLN A N 1
ATOM 2393 C CA . GLN A 1 309 ? -9.248 -36.285 29.385 1.00 45.75 309 GLN A CA 1
ATOM 2394 C C . GLN A 1 309 ? -10.146 -35.052 29.626 1.00 45.75 309 GLN A C 1
ATOM 2396 O O . GLN A 1 309 ? -11.362 -35.161 29.454 1.00 45.75 309 GLN A O 1
ATOM 2401 N N . PRO A 1 310 ? -9.595 -33.878 29.999 1.00 38.34 310 PRO A N 1
ATOM 2402 C CA . PRO A 1 310 ? -10.399 -32.678 30.181 1.00 38.34 310 PRO A CA 1
ATOM 2403 C C . PRO A 1 310 ? -10.903 -32.174 28.828 1.00 38.34 310 PRO A C 1
ATOM 2405 O O . PRO A 1 310 ? -10.147 -32.092 27.857 1.00 38.34 310 PRO A O 1
ATOM 2408 N N . ALA A 1 311 ? -12.185 -31.819 28.779 1.00 45.47 311 ALA A N 1
ATOM 2409 C CA . ALA A 1 311 ? -12.773 -31.084 27.672 1.00 45.47 311 ALA A CA 1
ATOM 2410 C C . ALA A 1 311 ? -12.003 -29.772 27.444 1.00 45.47 311 ALA A C 1
ATOM 2412 O O . ALA A 1 311 ? -11.669 -29.067 28.399 1.00 45.47 311 ALA A O 1
ATOM 2413 N N . ALA A 1 312 ? -11.717 -29.478 26.174 1.00 42.50 312 ALA A N 1
ATOM 2414 C CA . ALA A 1 312 ? -11.030 -28.272 25.738 1.00 42.50 312 ALA A CA 1
ATOM 2415 C C . ALA A 1 312 ? -11.702 -27.026 26.332 1.00 42.50 312 ALA A C 1
ATOM 2417 O O . ALA A 1 312 ? -12.892 -26.786 26.117 1.00 42.50 312 ALA A O 1
ATOM 2418 N N . GLN A 1 313 ? -10.934 -26.252 27.100 1.00 40.94 313 GLN A N 1
ATOM 2419 C CA . GLN A 1 313 ? -11.348 -24.916 27.504 1.00 40.94 313 GLN A CA 1
ATOM 2420 C C . GLN A 1 313 ? -11.380 -24.005 26.268 1.00 40.94 313 GLN A C 1
ATOM 2422 O O . GLN A 1 313 ? -10.531 -24.160 25.387 1.00 40.94 313 GLN A O 1
ATOM 2427 N N . PRO A 1 314 ? -12.344 -23.073 26.182 1.00 43.34 314 PRO A N 1
ATOM 2428 C CA . PRO A 1 314 ? -12.408 -22.111 25.094 1.00 43.34 314 PRO A CA 1
ATOM 2429 C C . PRO A 1 314 ? -11.151 -21.237 25.112 1.00 43.34 314 PRO A C 1
ATOM 2431 O O . PRO A 1 314 ? -10.833 -20.591 26.110 1.00 43.34 314 PRO A O 1
ATOM 2434 N N . GLU A 1 315 ? -10.427 -21.275 24.000 1.00 43.78 315 GLU A N 1
ATOM 2435 C CA . GLU A 1 315 ? -9.224 -20.497 23.733 1.00 43.78 315 GLU A CA 1
ATOM 2436 C C . GLU A 1 315 ? -9.572 -19.003 23.850 1.00 43.78 315 GLU A C 1
ATOM 2438 O O . GLU A 1 315 ? -10.418 -18.489 23.115 1.00 43.78 315 GLU A O 1
ATOM 2443 N N . GLN A 1 316 ? -8.993 -18.319 24.842 1.00 38.91 316 GLN A N 1
ATOM 2444 C CA . GLN A 1 316 ? -9.183 -16.883 25.021 1.00 38.91 316 GLN A CA 1
ATOM 2445 C C . GLN A 1 316 ? -8.591 -16.157 23.812 1.00 38.91 316 GLN A C 1
ATOM 2447 O O . GLN A 1 316 ? -7.382 -16.187 23.589 1.00 38.91 316 GLN A O 1
ATOM 2452 N N . VAL A 1 317 ? -9.459 -15.509 23.035 1.00 45.41 317 VAL A N 1
ATOM 2453 C CA . VAL A 1 317 ? -9.081 -14.658 21.906 1.00 45.41 317 VAL A CA 1
ATOM 2454 C C . VAL A 1 317 ? -8.396 -13.417 22.474 1.00 45.41 317 VAL A C 1
ATOM 2456 O O . VAL A 1 317 ? -9.048 -12.461 22.886 1.00 45.41 317 VAL A O 1
ATOM 2459 N N . VAL A 1 318 ? -7.068 -13.461 22.560 1.00 56.28 318 VAL A N 1
ATOM 2460 C CA . VAL A 1 318 ? -6.249 -12.297 22.895 1.00 56.28 318 VAL A CA 1
ATOM 2461 C C . VAL A 1 318 ? -6.322 -11.341 21.711 1.00 56.28 318 VAL A C 1
ATOM 2463 O O . VAL A 1 318 ? -5.860 -11.648 20.613 1.00 56.28 318 VAL A O 1
ATOM 2466 N N . GLU A 1 319 ? -6.950 -10.193 21.929 1.00 56.91 319 GLU A N 1
ATOM 2467 C CA . GLU A 1 319 ? -7.090 -9.131 20.940 1.00 56.91 319 GLU A CA 1
ATOM 2468 C C . GLU A 1 319 ? -5.695 -8.578 20.595 1.00 56.91 319 GLU A C 1
ATOM 2470 O O . GLU A 1 319 ? -5.081 -7.826 21.353 1.00 56.91 319 GLU A O 1
ATOM 2475 N N . THR A 1 320 ? -5.127 -9.024 19.472 1.00 60.47 320 THR A N 1
ATOM 2476 C CA . THR A 1 320 ? -3.806 -8.569 19.018 1.00 60.47 320 THR A CA 1
ATOM 2477 C C . THR A 1 320 ? -3.876 -7.108 18.583 1.00 60.47 320 THR A C 1
ATOM 2479 O O . THR A 1 320 ? -4.622 -6.768 17.666 1.00 60.47 320 THR A O 1
ATOM 2482 N N . LYS A 1 321 ? -3.056 -6.262 19.213 1.00 86.12 321 LYS A N 1
ATOM 2483 C CA . LYS A 1 321 ? -2.995 -4.801 19.035 1.00 86.12 321 LYS A CA 1
ATOM 2484 C C . LYS A 1 321 ? -2.511 -4.353 17.646 1.00 86.12 321 LYS A C 1
ATOM 2486 O O . LYS A 1 321 ? -2.758 -3.215 17.251 1.00 86.12 321 LYS A O 1
ATOM 2491 N N . CYS A 1 322 ? -1.837 -5.230 16.901 1.00 92.06 322 CYS A N 1
ATOM 2492 C CA . CYS A 1 322 ? -1.358 -4.956 15.549 1.00 92.06 322 CYS A CA 1
ATOM 2493 C C . CYS A 1 322 ? -2.319 -5.514 14.482 1.00 92.06 322 CYS A C 1
ATOM 2495 O O . CYS A 1 322 ? -2.772 -6.662 14.541 1.00 92.06 322 CYS A O 1
ATOM 2497 N N . SER A 1 323 ? -2.576 -4.719 13.440 1.00 93.12 323 SER A N 1
ATOM 2498 C CA . SER A 1 323 ? -3.309 -5.165 12.246 1.00 93.12 323 SER A CA 1
ATOM 2499 C C . SER A 1 323 ? -2.522 -6.177 11.396 1.00 93.12 323 SER A C 1
ATOM 2501 O O . SER A 1 323 ? -3.125 -6.883 10.589 1.00 93.12 323 SER A O 1
ATOM 2503 N N . GLY A 1 324 ? -1.206 -6.299 11.609 1.00 95.25 324 GLY A N 1
ATOM 2504 C CA . GLY A 1 324 ? -0.339 -7.313 11.002 1.00 95.25 324 GLY A CA 1
ATOM 2505 C C . GLY A 1 324 ? 0.548 -8.015 12.033 1.00 95.25 324 GLY A C 1
ATOM 2506 O O . GLY A 1 324 ? 0.036 -8.500 13.037 1.00 95.25 324 GLY A O 1
ATOM 2507 N N . CYS A 1 325 ? 1.851 -8.093 11.773 1.00 95.38 325 CYS A N 1
ATOM 2508 C CA . CYS A 1 325 ? 2.816 -8.819 12.603 1.00 95.38 325 CYS A CA 1
ATOM 2509 C C . CYS A 1 325 ? 3.412 -7.912 13.681 1.00 95.38 325 CYS A C 1
ATOM 2511 O O . CYS A 1 325 ? 3.572 -6.718 13.444 1.00 95.38 325 CYS A O 1
ATOM 2513 N N . GLU A 1 326 ? 3.791 -8.476 14.822 1.00 95.56 326 GLU A N 1
ATOM 2514 C CA . GLU A 1 326 ? 4.504 -7.781 15.900 1.00 95.56 326 GLU A CA 1
ATOM 2515 C C . GLU A 1 326 ? 5.862 -8.463 16.109 1.00 95.56 326 GLU A C 1
ATOM 2517 O O . GLU A 1 326 ? 5.926 -9.693 16.161 1.00 95.56 326 GLU A O 1
ATOM 2522 N N . ASP A 1 327 ? 6.956 -7.699 16.164 1.00 93.88 327 ASP A N 1
ATOM 2523 C CA . ASP A 1 327 ? 8.262 -8.263 16.526 1.00 93.88 327 ASP A CA 1
ATOM 2524 C C . ASP A 1 327 ? 8.463 -8.349 18.049 1.00 93.88 327 ASP A C 1
ATOM 2526 O O . ASP A 1 327 ? 7.620 -7.941 18.844 1.00 93.88 327 ASP A O 1
ATOM 2530 N N . ILE A 1 328 ? 9.611 -8.890 18.468 1.00 90.81 328 ILE A N 1
ATOM 2531 C CA . ILE A 1 328 ? 9.966 -9.044 19.889 1.00 90.81 328 ILE A CA 1
ATOM 2532 C C . ILE A 1 328 ? 10.095 -7.714 20.648 1.00 90.81 328 ILE A C 1
ATOM 2534 O O . ILE A 1 328 ? 10.048 -7.717 21.877 1.00 90.81 328 ILE A O 1
ATOM 2538 N N . ASP A 1 329 ? 10.261 -6.601 19.930 1.00 91.06 329 ASP A N 1
ATOM 2539 C CA . ASP A 1 329 ? 10.384 -5.256 20.488 1.00 91.06 329 ASP A CA 1
ATOM 2540 C C . ASP A 1 329 ? 9.030 -4.514 20.495 1.00 91.06 329 ASP A C 1
ATOM 2542 O O . ASP A 1 329 ? 8.954 -3.363 20.932 1.00 91.06 329 ASP A O 1
ATOM 2546 N N . GLY A 1 330 ? 7.952 -5.164 20.039 1.00 92.81 330 GLY A N 1
ATOM 2547 C CA . GLY A 1 330 ? 6.605 -4.599 19.976 1.00 92.81 330 GLY A CA 1
ATOM 2548 C C . GLY A 1 330 ? 6.348 -3.706 18.758 1.00 92.81 330 GLY A C 1
ATOM 2549 O O . GLY A 1 330 ? 5.411 -2.903 18.767 1.00 92.81 330 GLY A O 1
ATOM 2550 N N . HIS A 1 331 ? 7.174 -3.783 17.707 1.00 94.56 331 HIS A N 1
ATOM 2551 C CA . HIS A 1 331 ? 6.933 -3.044 16.468 1.00 94.56 331 HIS A CA 1
ATOM 2552 C C . HIS A 1 331 ? 5.896 -3.757 15.603 1.00 94.56 331 HIS A C 1
ATOM 2554 O O . HIS A 1 331 ? 6.070 -4.917 15.233 1.00 94.56 331 HIS A O 1
ATOM 2560 N N . CYS A 1 332 ? 4.847 -3.028 15.217 1.00 96.38 332 CYS A N 1
ATOM 2561 C CA . CYS A 1 332 ? 3.842 -3.522 14.283 1.00 96.38 332 CYS A CA 1
ATOM 2562 C C . CYS A 1 332 ? 4.290 -3.352 12.819 1.00 96.38 332 CYS A C 1
ATOM 2564 O O . CYS A 1 332 ? 4.688 -2.262 12.399 1.00 96.38 332 CYS A O 1
ATOM 2566 N N . TYR A 1 333 ? 4.103 -4.396 12.017 1.00 95.94 333 TYR A N 1
ATOM 2567 C CA . TYR A 1 333 ? 4.333 -4.426 10.574 1.00 95.94 333 TYR A CA 1
ATOM 2568 C C . TYR A 1 333 ? 3.037 -4.751 9.833 1.00 95.94 333 TYR A C 1
ATOM 2570 O O . TYR A 1 333 ? 2.256 -5.598 10.261 1.00 95.94 333 TYR A O 1
ATOM 2578 N N . SER A 1 334 ? 2.817 -4.100 8.695 1.00 96.62 334 SER A N 1
ATOM 2579 C CA . SER A 1 334 ? 1.689 -4.405 7.805 1.00 96.62 334 SER A CA 1
ATOM 2580 C C . SER A 1 334 ? 1.927 -5.700 7.012 1.00 96.62 334 SER A C 1
ATOM 2582 O O . SER A 1 334 ? 3.070 -6.046 6.718 1.00 96.62 334 SER A O 1
ATOM 2584 N N . ILE A 1 335 ? 0.863 -6.429 6.654 1.00 96.31 335 ILE A N 1
ATOM 2585 C CA . ILE A 1 335 ? 0.968 -7.653 5.835 1.00 96.31 335 ILE A CA 1
ATOM 2586 C C . ILE A 1 335 ? 1.675 -7.330 4.506 1.00 96.31 335 ILE A C 1
ATOM 2588 O O . ILE A 1 335 ? 1.365 -6.340 3.848 1.00 96.31 335 ILE A O 1
ATOM 2592 N N . GLY A 1 336 ? 2.648 -8.158 4.125 1.00 95.88 336 GLY A N 1
ATOM 2593 C CA . GLY A 1 336 ? 3.500 -7.989 2.945 1.00 95.88 336 GLY A CA 1
ATOM 2594 C C . GLY A 1 336 ? 4.699 -7.054 3.150 1.00 95.88 336 GLY A C 1
ATOM 2595 O O . GLY A 1 336 ? 5.579 -6.985 2.286 1.00 95.88 336 GLY A O 1
ATOM 2596 N N . GLN A 1 337 ? 4.787 -6.353 4.287 1.00 97.31 337 GLN A N 1
ATOM 2597 C CA . GLN A 1 337 ? 5.913 -5.473 4.587 1.00 97.31 337 GLN A CA 1
ATOM 2598 C C . GLN A 1 337 ? 7.198 -6.281 4.759 1.00 97.31 337 GLN A C 1
ATOM 2600 O O . GLN A 1 337 ? 7.250 -7.237 5.531 1.00 97.31 337 GLN A O 1
ATOM 2605 N N . ARG A 1 338 ? 8.249 -5.871 4.045 1.00 96.38 338 ARG A N 1
ATOM 2606 C CA . ARG A 1 338 ? 9.588 -6.458 4.146 1.00 96.38 338 ARG A CA 1
ATOM 2607 C C . ARG A 1 338 ? 10.321 -5.899 5.360 1.00 96.38 338 ARG A C 1
ATOM 2609 O O . ARG A 1 338 ? 10.271 -4.697 5.616 1.00 96.38 338 ARG A O 1
ATOM 2616 N N . ILE A 1 339 ? 11.018 -6.777 6.063 1.00 97.06 339 ILE A N 1
ATOM 2617 C CA . ILE A 1 339 ? 11.712 -6.516 7.320 1.00 97.06 339 ILE A CA 1
ATOM 2618 C C . ILE A 1 339 ? 13.162 -6.969 7.138 1.00 97.06 339 ILE A C 1
ATOM 2620 O O . ILE A 1 339 ? 13.407 -8.076 6.663 1.00 97.06 339 ILE A O 1
ATOM 2624 N N . ASP A 1 340 ? 14.122 -6.116 7.484 1.00 94.19 340 ASP A N 1
ATOM 2625 C CA . ASP A 1 340 ? 15.548 -6.459 7.479 1.00 94.19 340 ASP A CA 1
ATOM 2626 C C . ASP A 1 340 ? 16.055 -6.401 8.922 1.00 94.19 340 ASP A C 1
ATOM 2628 O O . ASP A 1 340 ? 16.299 -5.323 9.468 1.00 94.19 340 ASP A O 1
ATOM 2632 N N . GLN A 1 341 ? 16.123 -7.565 9.570 1.00 88.81 341 GLN A N 1
ATOM 2633 C CA . GLN A 1 341 ? 16.587 -7.699 10.949 1.00 88.81 341 GLN A CA 1
ATOM 2634 C C . GLN A 1 341 ? 17.910 -8.459 10.952 1.00 88.81 341 GLN A C 1
ATOM 2636 O O . GLN A 1 341 ? 17.969 -9.652 10.660 1.00 88.81 341 GLN A O 1
ATOM 2641 N N . ILE A 1 342 ? 18.993 -7.757 11.302 1.00 84.62 342 ILE A N 1
ATOM 2642 C CA . ILE A 1 342 ? 20.326 -8.352 11.507 1.00 84.62 342 ILE A CA 1
ATOM 2643 C C . ILE A 1 342 ? 20.812 -9.114 10.249 1.00 84.62 342 ILE A C 1
ATOM 2645 O O . ILE A 1 342 ? 21.448 -10.163 10.329 1.00 84.62 342 ILE A O 1
ATOM 2649 N N . GLY A 1 343 ? 20.501 -8.595 9.055 1.00 88.25 343 GLY A N 1
ATOM 2650 C CA . GLY A 1 343 ? 20.908 -9.190 7.778 1.00 88.25 343 GLY A CA 1
ATOM 2651 C C . GLY A 1 343 ? 20.082 -10.403 7.342 1.00 88.25 343 GLY A C 1
ATOM 2652 O O . GLY A 1 343 ? 20.392 -11.008 6.313 1.00 88.25 343 GLY A O 1
ATOM 2653 N N . VAL A 1 344 ? 19.031 -10.757 8.087 1.00 91.94 344 VAL A N 1
ATOM 2654 C CA . VAL A 1 344 ? 18.010 -11.703 7.642 1.00 91.94 344 VAL A CA 1
ATOM 2655 C C . VAL A 1 344 ? 16.880 -10.906 7.006 1.00 91.94 344 VAL A C 1
ATOM 2657 O O . VAL A 1 344 ? 16.254 -10.062 7.650 1.00 91.94 344 VAL A O 1
ATOM 2660 N N . LYS A 1 345 ? 16.623 -11.173 5.722 1.00 96.81 345 LYS A N 1
ATOM 2661 C CA . LYS A 1 345 ? 15.493 -10.570 5.021 1.00 96.81 345 LYS A CA 1
ATOM 2662 C C . LYS A 1 345 ? 14.243 -11.403 5.266 1.00 96.81 345 LYS A C 1
ATOM 2664 O O . LYS A 1 345 ? 14.190 -12.570 4.875 1.00 96.81 345 LYS A O 1
ATOM 2669 N N . SER A 1 346 ? 13.236 -10.773 5.846 1.00 97.56 346 SER A N 1
ATOM 2670 C CA . SER A 1 346 ? 11.961 -11.379 6.223 1.00 97.56 346 SER A CA 1
ATOM 2671 C C . SER A 1 346 ? 10.797 -10.516 5.740 1.00 97.56 346 SER A C 1
ATOM 2673 O O . SER A 1 346 ? 10.989 -9.437 5.174 1.00 97.56 346 SER A O 1
ATOM 2675 N N . TYR A 1 347 ? 9.571 -10.991 5.909 1.00 97.56 347 TYR A N 1
ATOM 2676 C CA . TYR A 1 347 ? 8.362 -10.229 5.625 1.00 97.56 347 TYR A CA 1
ATOM 2677 C C . TYR A 1 347 ? 7.244 -10.605 6.596 1.00 97.56 347 TYR A C 1
ATOM 2679 O O . TYR A 1 347 ? 7.246 -11.698 7.165 1.00 97.56 347 TYR A O 1
ATOM 2687 N N . CYS A 1 348 ? 6.285 -9.701 6.776 1.00 97.88 348 CYS A N 1
ATOM 2688 C CA . CYS A 1 348 ? 5.074 -9.984 7.534 1.00 97.88 348 CYS A CA 1
ATOM 2689 C C . CYS A 1 348 ? 4.066 -10.759 6.673 1.00 97.88 348 CYS A C 1
ATOM 2691 O O . CYS A 1 348 ? 3.615 -10.265 5.640 1.00 97.88 348 CYS A O 1
ATOM 2693 N N . SER A 1 349 ? 3.723 -11.978 7.074 1.00 97.00 349 SER A N 1
ATOM 2694 C CA . SER A 1 349 ? 2.820 -12.862 6.331 1.00 97.00 349 SER A CA 1
ATOM 2695 C C . SER A 1 349 ? 1.336 -12.579 6.594 1.00 97.00 349 SER A C 1
ATOM 2697 O O . SER A 1 349 ? 0.965 -11.857 7.518 1.00 97.00 349 SER A O 1
ATOM 2699 N N . ASN A 1 350 ? 0.459 -13.184 5.790 1.00 94.44 350 ASN A N 1
ATOM 2700 C CA . ASN A 1 350 ? -0.996 -13.110 5.965 1.00 94.44 350 ASN A CA 1
ATOM 2701 C C . ASN A 1 350 ? -1.507 -13.823 7.230 1.00 94.44 350 ASN A C 1
ATOM 2703 O O . ASN A 1 350 ? -2.596 -13.506 7.702 1.00 94.44 350 ASN A O 1
ATOM 2707 N N . ILE A 1 351 ? -0.722 -14.745 7.796 1.00 94.75 351 ILE A N 1
ATOM 2708 C CA . ILE A 1 351 ? -1.001 -15.392 9.087 1.00 94.75 351 ILE A CA 1
ATOM 2709 C C . ILE A 1 351 ? -0.473 -14.584 10.284 1.00 94.75 351 ILE A C 1
ATOM 2711 O O . ILE A 1 351 ? -0.509 -15.077 11.404 1.00 94.75 351 ILE A O 1
ATOM 2715 N N . LYS A 1 352 ? -0.020 -13.341 10.056 1.00 95.50 352 LYS A N 1
ATOM 2716 C CA . LYS A 1 352 ? 0.539 -12.419 11.062 1.00 95.50 352 LYS A CA 1
ATOM 2717 C C . LYS A 1 352 ? 1.854 -12.874 11.714 1.00 95.50 352 LYS A C 1
ATOM 2719 O O . LYS A 1 352 ? 2.237 -12.337 12.749 1.00 95.50 352 LYS A O 1
ATOM 2724 N N . ASP A 1 353 ? 2.591 -13.762 11.047 1.00 95.25 353 ASP A N 1
ATOM 2725 C CA . ASP A 1 353 ? 3.947 -14.162 11.439 1.00 95.25 353 ASP A CA 1
ATOM 2726 C C . ASP A 1 353 ? 5.025 -13.497 10.575 1.00 95.25 353 ASP A C 1
ATOM 2728 O O . ASP A 1 353 ? 4.826 -13.265 9.376 1.00 95.25 353 ASP A O 1
ATOM 2732 N N . ILE A 1 354 ? 6.199 -13.254 11.165 1.00 96.12 354 ILE A N 1
ATOM 2733 C CA . ILE A 1 354 ? 7.404 -12.817 10.447 1.00 96.12 354 ILE A CA 1
ATOM 2734 C C . ILE A 1 354 ? 8.093 -14.045 9.841 1.00 96.12 354 ILE A C 1
ATOM 2736 O O . ILE A 1 354 ? 8.605 -14.903 10.558 1.00 96.12 354 ILE A O 1
ATOM 2740 N N . ILE A 1 355 ? 8.127 -14.123 8.509 1.00 96.69 355 ILE A N 1
ATOM 2741 C CA . ILE A 1 355 ? 8.668 -15.265 7.758 1.00 96.69 355 ILE A CA 1
ATOM 2742 C C . ILE A 1 355 ? 9.878 -14.820 6.934 1.00 96.69 355 ILE A C 1
ATOM 2744 O O . ILE A 1 355 ? 9.871 -13.747 6.333 1.00 96.69 355 ILE A O 1
ATOM 2748 N N . ASN A 1 356 ? 10.917 -15.652 6.867 1.00 97.88 356 ASN A N 1
ATOM 2749 C CA . ASN A 1 356 ? 12.088 -15.385 6.031 1.00 97.88 356 ASN A CA 1
ATOM 2750 C C . ASN A 1 356 ? 11.716 -15.350 4.543 1.00 97.88 356 ASN A C 1
ATOM 2752 O O . ASN A 1 356 ? 10.920 -16.159 4.058 1.00 97.88 356 ASN A O 1
ATOM 2756 N N . GLN A 1 357 ? 12.333 -14.434 3.803 1.00 97.50 357 GLN A N 1
ATOM 2757 C CA . GLN A 1 357 ? 12.194 -14.393 2.356 1.00 97.50 357 GLN A CA 1
ATOM 2758 C C . GLN A 1 357 ? 12.887 -15.594 1.704 1.00 97.50 357 GLN A C 1
ATOM 2760 O O . GLN A 1 357 ? 13.948 -16.045 2.134 1.00 97.50 357 GLN A O 1
ATOM 2765 N N . LYS A 1 358 ? 12.276 -16.077 0.630 1.00 97.69 358 LYS A N 1
ATOM 2766 C CA . LYS A 1 358 ? 12.662 -17.249 -0.143 1.00 97.69 358 LYS A CA 1
ATOM 2767 C C . LYS A 1 358 ? 13.695 -16.908 -1.216 1.00 97.69 358 LYS A C 1
ATOM 2769 O O . LYS A 1 358 ? 13.695 -15.814 -1.792 1.00 97.69 358 LYS A O 1
ATOM 2774 N N . ASN A 1 359 ? 14.567 -17.863 -1.495 1.00 97.12 359 ASN A N 1
ATOM 2775 C CA . ASN A 1 359 ? 15.584 -17.810 -2.534 1.00 97.12 359 ASN A CA 1
ATOM 2776 C C . ASN A 1 359 ? 14.991 -18.037 -3.929 1.00 97.12 359 ASN A C 1
ATOM 2778 O O . ASN A 1 359 ? 13.858 -18.487 -4.095 1.00 97.12 359 ASN A O 1
ATOM 2782 N N . ASN A 1 360 ? 15.789 -17.734 -4.952 1.00 96.31 360 ASN A N 1
ATOM 2783 C CA . ASN A 1 360 ? 15.461 -18.034 -6.341 1.00 96.31 360 ASN A CA 1
ATOM 2784 C C . ASN A 1 360 ? 15.172 -19.543 -6.529 1.00 96.31 360 ASN A C 1
ATOM 2786 O O . ASN A 1 360 ? 15.895 -20.390 -6.006 1.00 96.31 360 ASN A O 1
ATOM 2790 N N . GLY A 1 361 ? 14.113 -19.869 -7.270 1.00 94.75 361 GLY A N 1
ATOM 2791 C CA . GLY A 1 361 ? 13.624 -21.227 -7.529 1.00 94.75 361 GLY A CA 1
ATOM 2792 C C . GLY A 1 361 ? 12.635 -21.789 -6.501 1.00 94.75 361 GLY A C 1
ATOM 2793 O O . GLY A 1 361 ? 12.005 -22.811 -6.770 1.00 94.75 361 GLY A O 1
ATOM 2794 N N . GLU A 1 362 ? 12.455 -21.150 -5.343 1.00 97.75 362 GLU A N 1
ATOM 2795 C CA . GLU A 1 362 ? 11.489 -21.601 -4.334 1.00 97.75 362 GLU A CA 1
ATOM 2796 C C . GLU A 1 362 ? 10.058 -21.163 -4.675 1.00 97.75 362 GLU A C 1
ATOM 2798 O O . GLU A 1 362 ? 9.846 -20.152 -5.343 1.00 97.75 362 GLU A O 1
ATOM 2803 N N . SER A 1 363 ? 9.051 -21.914 -4.216 1.00 96.94 363 SER A N 1
ATOM 2804 C CA . SER A 1 363 ? 7.653 -21.598 -4.530 1.00 96.94 363 SER A CA 1
ATOM 2805 C C . SER A 1 363 ? 7.138 -20.394 -3.740 1.00 96.94 363 SER A C 1
ATOM 2807 O O . SER A 1 363 ? 7.367 -20.300 -2.534 1.00 96.94 363 SER A O 1
ATOM 2809 N N . CYS A 1 364 ? 6.391 -19.512 -4.396 1.00 97.38 364 CYS A N 1
ATOM 2810 C CA . CYS A 1 364 ? 5.834 -18.284 -3.829 1.00 97.38 364 CYS A CA 1
ATOM 2811 C C . CYS A 1 364 ? 4.387 -18.066 -4.283 1.00 97.38 364 CYS A C 1
ATOM 2813 O O . CYS A 1 364 ? 3.955 -18.622 -5.298 1.00 97.38 364 CYS A O 1
ATOM 2815 N N . GLN A 1 365 ? 3.646 -17.251 -3.534 1.00 96.12 365 GLN A N 1
ATOM 2816 C CA . GLN A 1 365 ? 2.336 -16.727 -3.926 1.00 96.12 365 GLN A CA 1
ATOM 2817 C C . GLN A 1 365 ? 2.456 -15.254 -4.322 1.00 96.12 365 GLN A C 1
ATOM 2819 O O . GLN A 1 365 ? 1.924 -14.865 -5.358 1.00 96.12 365 GLN A O 1
ATOM 2824 N N . ASP A 1 366 ? 3.245 -14.485 -3.568 1.00 96.56 366 ASP A N 1
ATOM 2825 C CA . ASP A 1 366 ? 3.434 -13.051 -3.771 1.00 96.56 366 ASP A CA 1
ATOM 2826 C C . ASP A 1 366 ? 4.901 -12.631 -3.927 1.00 96.56 366 ASP A C 1
ATOM 2828 O O . ASP A 1 366 ? 5.847 -13.294 -3.491 1.00 96.56 366 ASP A O 1
ATOM 2832 N N . GLY A 1 367 ? 5.111 -11.456 -4.528 1.00 94.62 367 GLY A N 1
ATOM 2833 C CA . GLY A 1 367 ? 6.447 -10.906 -4.765 1.00 94.62 367 GLY A CA 1
ATOM 2834 C C . GLY A 1 367 ? 7.222 -10.582 -3.482 1.00 94.62 367 GLY A C 1
ATOM 2835 O O . GLY A 1 367 ? 8.449 -10.673 -3.464 1.00 94.62 367 GLY A O 1
ATOM 2836 N N . PHE A 1 368 ? 6.554 -10.226 -2.380 1.00 96.31 368 PHE A N 1
ATOM 2837 C CA . PHE A 1 368 ? 7.231 -9.954 -1.105 1.00 96.31 368 PHE A CA 1
ATOM 2838 C C . PHE A 1 368 ? 7.814 -11.210 -0.447 1.00 96.31 368 PHE A C 1
ATOM 2840 O O . PHE A 1 368 ? 8.723 -11.076 0.368 1.00 96.31 368 PHE A O 1
ATOM 2847 N N . GLU A 1 369 ? 7.391 -12.411 -0.847 1.00 97.19 369 GLU A N 1
ATOM 2848 C CA . GLU A 1 369 ? 7.970 -13.655 -0.337 1.00 97.19 369 GLU A CA 1
ATOM 2849 C C . GLU A 1 369 ? 9.380 -13.902 -0.870 1.00 97.19 369 GLU A C 1
ATOM 2851 O O . GLU A 1 369 ? 10.159 -14.584 -0.220 1.00 97.19 369 GLU A O 1
ATOM 2856 N N . CYS A 1 370 ? 9.728 -13.360 -2.037 1.00 97.06 370 CYS A N 1
ATOM 2857 C CA . CYS A 1 370 ? 10.985 -13.651 -2.724 1.00 97.06 370 CYS A CA 1
ATOM 2858 C C . CYS A 1 370 ? 12.063 -12.612 -2.420 1.00 97.06 370 CYS A C 1
ATOM 2860 O O . CYS A 1 370 ? 11.808 -11.410 -2.528 1.00 97.06 370 CYS A O 1
ATOM 2862 N N . LEU A 1 371 ? 13.310 -13.027 -2.182 1.00 96.00 371 LEU A N 1
ATOM 2863 C CA . LEU A 1 371 ? 14.448 -12.106 -2.023 1.00 96.00 371 LEU A CA 1
ATOM 2864 C C . LEU A 1 371 ? 14.563 -11.125 -3.204 1.00 96.00 371 LEU A C 1
ATOM 2866 O O . LEU A 1 371 ? 14.782 -9.927 -3.011 1.00 96.00 371 LEU A O 1
ATOM 2870 N N . SER A 1 372 ? 14.314 -11.614 -4.419 1.00 94.62 372 SER A N 1
ATOM 2871 C CA . SER A 1 372 ? 14.334 -10.847 -5.668 1.00 94.62 372 SER A CA 1
ATOM 2872 C C . SER A 1 372 ? 13.185 -9.848 -5.828 1.00 94.62 372 SER A C 1
ATOM 2874 O O . SER A 1 372 ? 13.288 -8.906 -6.608 1.00 94.62 372 SER A O 1
ATOM 2876 N N . SER A 1 373 ? 12.101 -9.986 -5.065 1.00 94.75 373 SER A N 1
ATOM 2877 C CA . SER A 1 373 ? 10.823 -9.286 -5.289 1.00 94.75 373 SER A CA 1
ATOM 2878 C C . SER A 1 373 ? 10.021 -9.720 -6.514 1.00 94.75 373 SER A C 1
ATOM 2880 O O . SER A 1 373 ? 9.087 -9.016 -6.886 1.00 94.75 373 SER A O 1
ATOM 2882 N N . ALA A 1 374 ? 10.362 -10.848 -7.137 1.00 94.00 374 ALA A N 1
ATOM 2883 C CA . ALA A 1 374 ? 9.644 -11.366 -8.294 1.00 94.00 374 ALA A CA 1
ATOM 2884 C C . ALA A 1 374 ? 9.157 -12.793 -8.028 1.00 94.00 374 ALA A C 1
ATOM 2886 O O . ALA A 1 374 ? 9.967 -13.707 -7.881 1.00 94.00 374 ALA A O 1
ATOM 2887 N N . CYS A 1 375 ? 7.834 -12.954 -7.989 1.00 95.19 375 CYS A N 1
ATOM 2888 C CA . CYS A 1 375 ? 7.158 -14.244 -7.985 1.00 95.19 375 CYS A CA 1
ATOM 2889 C C . CYS A 1 375 ? 6.494 -14.440 -9.351 1.00 95.19 375 CYS A C 1
ATOM 2891 O O . CYS A 1 375 ? 5.515 -13.766 -9.664 1.00 95.19 375 CYS A O 1
ATOM 2893 N N . VAL A 1 376 ? 7.052 -15.313 -10.188 1.00 92.50 376 VAL A N 1
ATOM 2894 C CA . VAL A 1 376 ? 6.573 -15.563 -11.556 1.00 92.50 376 VAL A CA 1
ATOM 2895 C C . VAL A 1 376 ? 6.280 -17.047 -11.686 1.00 92.50 376 VAL A C 1
ATOM 2897 O O . VAL A 1 376 ? 7.106 -17.878 -11.312 1.00 92.50 376 VAL A O 1
ATOM 2900 N N . ASP A 1 377 ? 5.082 -17.382 -12.166 1.00 93.56 377 ASP A N 1
ATOM 2901 C CA . ASP A 1 377 ? 4.601 -18.765 -12.265 1.00 93.56 377 ASP A CA 1
ATOM 2902 C C . ASP A 1 377 ? 4.737 -19.547 -10.942 1.00 93.56 377 ASP A C 1
ATOM 2904 O O . ASP A 1 377 ? 5.097 -20.723 -10.919 1.00 93.56 377 ASP A O 1
ATOM 2908 N N . ARG A 1 378 ? 4.438 -18.876 -9.818 1.00 95.25 378 ARG A N 1
ATOM 2909 C CA . ARG A 1 378 ? 4.552 -19.405 -8.444 1.00 95.25 378 ARG A CA 1
ATOM 2910 C C . ARG A 1 378 ? 5.963 -19.822 -8.030 1.00 95.25 378 ARG A C 1
ATOM 2912 O O . ARG A 1 378 ? 6.102 -20.626 -7.107 1.00 95.25 378 ARG A O 1
ATOM 2919 N N . MET A 1 379 ? 6.996 -19.292 -8.683 1.00 96.38 379 MET A N 1
ATOM 2920 C CA . MET A 1 379 ? 8.393 -19.473 -8.294 1.00 96.38 379 MET A CA 1
ATOM 2921 C C . MET A 1 379 ? 9.107 -18.130 -8.158 1.00 96.38 379 MET A C 1
ATOM 2923 O O . MET A 1 379 ? 8.917 -17.214 -8.960 1.00 96.38 379 MET A O 1
ATOM 2927 N N . CYS A 1 380 ? 9.948 -18.014 -7.135 1.00 96.94 380 CYS A N 1
ATOM 2928 C CA . CYS A 1 380 ? 10.822 -16.871 -6.963 1.00 96.94 380 CYS A CA 1
ATOM 2929 C C . CYS A 1 380 ? 11.839 -16.857 -8.095 1.00 96.94 380 CYS A C 1
ATOM 2931 O O . CYS A 1 380 ? 12.505 -17.861 -8.318 1.00 96.94 380 CYS A O 1
ATOM 2933 N N . GLN A 1 381 ? 11.955 -15.738 -8.804 1.00 94.88 381 GLN A N 1
ATOM 2934 C CA . GLN A 1 381 ? 12.916 -15.581 -9.897 1.00 94.88 381 GLN A CA 1
ATOM 2935 C C . GLN A 1 381 ? 13.859 -14.429 -9.605 1.00 94.88 381 GLN A C 1
ATOM 2937 O O . GLN A 1 381 ? 13.406 -13.386 -9.138 1.00 94.88 381 GLN A O 1
ATOM 2942 N N . ASP A 1 382 ? 15.154 -14.577 -9.877 1.00 91.31 382 ASP A N 1
ATOM 2943 C CA . ASP A 1 382 ? 16.065 -13.435 -9.817 1.00 91.31 382 ASP A CA 1
ATOM 2944 C C . ASP A 1 382 ? 15.564 -12.325 -10.749 1.00 91.31 382 ASP A C 1
ATOM 2946 O O . ASP A 1 382 ? 15.080 -12.587 -11.850 1.00 91.31 382 ASP A O 1
ATOM 2950 N N . LYS A 1 383 ? 15.657 -11.070 -10.290 1.00 69.62 383 LYS A N 1
ATOM 2951 C CA . LYS A 1 383 ? 15.353 -9.870 -11.083 1.00 69.62 383 LYS A CA 1
ATOM 2952 C C . LYS A 1 383 ? 16.365 -9.757 -12.226 1.00 69.62 383 LYS A C 1
ATOM 2954 O O . LYS A 1 383 ? 17.269 -8.931 -12.177 1.00 69.62 383 LYS A O 1
ATOM 2959 N N . VAL A 1 384 ? 16.269 -10.608 -13.240 1.00 55.38 384 VAL A N 1
ATOM 2960 C CA . VAL A 1 384 ? 17.164 -10.575 -14.392 1.00 55.38 384 VAL A CA 1
ATOM 2961 C C . VAL A 1 384 ? 16.354 -10.813 -15.655 1.00 55.38 384 VAL A C 1
ATOM 2963 O O . VAL A 1 384 ? 16.067 -11.933 -16.052 1.00 55.38 384 VAL A O 1
ATOM 2966 N N . VAL A 1 385 ? 16.072 -9.663 -16.270 1.00 53.06 385 VAL A N 1
ATOM 2967 C CA . VAL A 1 385 ? 15.777 -9.432 -17.682 1.00 53.06 385 VAL A CA 1
ATOM 2968 C C . VAL A 1 385 ? 14.444 -10.007 -18.145 1.00 53.06 385 VAL A C 1
ATOM 2970 O O . VAL A 1 385 ? 14.280 -11.203 -18.352 1.00 53.06 385 VAL A O 1
ATOM 2973 N N . LEU A 1 386 ? 13.514 -9.086 -18.406 1.00 51.09 386 LEU A N 1
ATOM 2974 C CA . LEU A 1 386 ? 12.398 -9.248 -19.333 1.00 51.09 386 LEU A CA 1
ATOM 2975 C C . LEU A 1 386 ? 12.931 -9.669 -20.717 1.00 51.09 386 LEU A C 1
ATOM 2977 O O . LEU A 1 386 ? 12.913 -8.895 -21.667 1.00 51.09 386 LEU A O 1
ATOM 2981 N N . TYR A 1 387 ? 13.414 -10.900 -20.858 1.00 49.19 387 TYR A N 1
ATOM 2982 C CA . TYR A 1 387 ? 13.462 -11.579 -22.139 1.00 49.19 387 TYR A CA 1
ATOM 2983 C C . TYR A 1 387 ? 12.061 -12.136 -22.345 1.00 49.19 387 TYR A C 1
ATOM 2985 O O . TYR A 1 387 ? 11.780 -13.315 -22.141 1.00 49.19 387 TYR A O 1
ATOM 2993 N N . VAL A 1 388 ? 11.138 -11.241 -22.701 1.00 45.53 388 VAL A N 1
ATOM 2994 C CA . VAL A 1 388 ? 9.863 -11.663 -23.268 1.00 45.53 388 VAL A CA 1
ATOM 2995 C C . VAL A 1 388 ? 10.219 -12.508 -24.494 1.00 45.53 388 VAL A C 1
ATOM 2997 O O . VAL A 1 388 ? 10.924 -12.011 -25.377 1.00 45.53 388 VAL A O 1
ATOM 3000 N N . PRO A 1 389 ? 9.770 -13.770 -24.609 1.00 47.34 389 PRO A N 1
ATOM 3001 C CA . PRO A 1 389 ? 9.981 -14.561 -25.809 1.00 47.34 389 PRO A CA 1
ATOM 3002 C C . PRO A 1 389 ? 9.009 -14.075 -26.898 1.00 47.34 389 PRO A C 1
ATOM 3004 O O . PRO A 1 389 ? 8.148 -14.818 -27.365 1.00 47.34 389 PRO A O 1
ATOM 3007 N N . LEU A 1 390 ? 9.155 -12.817 -27.329 1.00 48.78 390 LEU A N 1
ATOM 3008 C CA . LEU A 1 390 ? 8.458 -12.222 -28.476 1.00 48.78 390 LEU A CA 1
ATOM 3009 C C . LEU A 1 390 ? 8.729 -13.018 -29.764 1.00 48.78 390 LEU A C 1
ATOM 3011 O O . LEU A 1 390 ? 7.890 -13.078 -30.660 1.00 48.78 390 LEU A O 1
ATOM 3015 N N . ILE A 1 391 ? 9.843 -13.752 -29.802 1.00 54.72 391 ILE A N 1
ATOM 3016 C CA . ILE A 1 391 ? 10.217 -14.626 -30.913 1.00 54.72 391 ILE A CA 1
ATOM 3017 C C . ILE A 1 391 ? 9.222 -15.791 -31.098 1.00 54.72 391 ILE A C 1
ATOM 3019 O O . ILE A 1 391 ? 8.956 -16.178 -32.234 1.00 54.72 391 ILE A O 1
ATOM 3023 N N . LYS A 1 392 ? 8.569 -16.314 -30.045 1.00 48.19 392 LYS A N 1
ATOM 3024 C CA . LYS A 1 392 ? 7.605 -17.424 -30.225 1.00 48.19 392 LYS A CA 1
ATOM 3025 C C . LYS A 1 392 ? 6.268 -16.995 -30.838 1.00 48.19 392 LYS A C 1
ATOM 3027 O O . LYS A 1 392 ? 5.643 -17.812 -31.508 1.00 48.19 392 LYS A O 1
ATOM 3032 N N . ARG A 1 393 ? 5.837 -15.737 -30.672 1.00 51.88 393 ARG A N 1
ATOM 3033 C CA . ARG A 1 393 ? 4.631 -15.225 -31.356 1.00 51.88 393 ARG A CA 1
ATOM 3034 C C . ARG A 1 393 ? 4.927 -14.732 -32.771 1.00 51.88 393 ARG A C 1
ATOM 3036 O O . ARG A 1 393 ? 4.101 -14.952 -33.651 1.00 51.88 393 ARG A O 1
ATOM 3043 N N . PHE A 1 394 ? 6.114 -14.175 -33.020 1.00 54.50 394 PHE A N 1
ATOM 3044 C CA . PHE A 1 394 ? 6.489 -13.734 -34.366 1.00 54.50 394 PHE A CA 1
ATOM 3045 C C . PHE A 1 394 ? 6.645 -14.914 -35.345 1.00 54.50 394 PHE A C 1
ATOM 3047 O O . PHE A 1 394 ? 6.148 -14.850 -36.466 1.00 54.50 394 PHE A O 1
ATOM 3054 N N . PHE A 1 395 ? 7.206 -16.052 -34.909 1.00 52.69 395 PHE A N 1
ATOM 3055 C CA . PHE A 1 395 ? 7.290 -17.246 -35.767 1.00 52.69 395 PHE A CA 1
ATOM 3056 C C . PHE A 1 395 ? 5.944 -17.949 -36.011 1.00 52.69 395 PHE A C 1
ATOM 3058 O O . PHE A 1 395 ? 5.806 -18.630 -37.023 1.00 52.69 395 PHE A O 1
ATOM 3065 N N . SER A 1 396 ? 4.932 -17.759 -35.156 1.00 52.94 396 SER A N 1
ATOM 3066 C CA . SER A 1 396 ? 3.580 -18.271 -35.434 1.00 52.94 396 SER A CA 1
ATOM 3067 C C . SER A 1 396 ? 2.862 -17.452 -36.509 1.00 52.94 396 SER A C 1
ATOM 3069 O O . SER A 1 396 ? 2.087 -18.017 -37.268 1.00 52.94 396 SER A O 1
ATOM 3071 N N . PHE A 1 397 ? 3.129 -16.145 -36.593 1.00 51.78 397 PHE A N 1
ATOM 3072 C CA . PHE A 1 397 ? 2.478 -15.255 -37.560 1.00 51.78 397 PHE A CA 1
ATOM 3073 C C . PHE A 1 397 ? 3.141 -15.316 -38.947 1.00 51.78 397 PHE A C 1
ATOM 3075 O O . PHE A 1 397 ? 2.469 -15.262 -39.972 1.00 51.78 397 PHE A O 1
ATOM 3082 N N . VAL A 1 398 ? 4.465 -15.502 -38.995 1.00 57.69 398 VAL A N 1
ATOM 3083 C CA . VAL A 1 398 ? 5.213 -15.621 -40.261 1.00 57.69 398 VAL A CA 1
ATOM 3084 C C . VAL A 1 398 ? 4.935 -16.954 -40.975 1.00 57.69 398 VAL A C 1
ATOM 3086 O O . VAL A 1 398 ? 4.938 -17.001 -42.203 1.00 57.69 398 VAL A O 1
ATOM 3089 N N . ASN A 1 399 ? 4.622 -18.028 -40.241 1.00 49.44 399 ASN A N 1
ATOM 3090 C CA . ASN A 1 399 ? 4.332 -19.330 -40.851 1.00 49.44 399 ASN A CA 1
ATOM 3091 C C . ASN A 1 399 ? 2.938 -19.401 -41.509 1.00 49.44 399 ASN A C 1
ATOM 3093 O O . ASN A 1 399 ? 2.725 -20.224 -42.392 1.00 49.44 399 ASN A O 1
ATOM 3097 N N . GLU A 1 400 ? 2.004 -18.528 -41.123 1.00 57.38 400 GLU A N 1
ATOM 3098 C CA . GLU A 1 400 ? 0.665 -18.451 -41.729 1.00 57.38 400 GLU A CA 1
ATOM 3099 C C . GLU A 1 400 ? 0.652 -17.587 -43.005 1.00 57.38 400 GLU A C 1
ATOM 3101 O O . GLU A 1 400 ? -0.168 -17.799 -43.892 1.00 57.38 400 GLU A O 1
ATOM 3106 N N . PHE A 1 401 ? 1.614 -16.666 -43.146 1.00 57.25 401 PHE A N 1
ATOM 3107 C CA . PHE A 1 401 ? 1.751 -15.794 -44.321 1.00 57.25 401 PHE A CA 1
ATOM 3108 C C . PHE A 1 401 ? 2.656 -16.353 -45.430 1.00 57.25 401 PHE A C 1
ATOM 3110 O O . PHE A 1 401 ? 2.583 -15.884 -46.562 1.00 57.25 401 PHE A O 1
ATOM 3117 N N . LEU A 1 402 ? 3.517 -17.332 -45.131 1.00 54.75 402 LEU A N 1
ATOM 3118 C CA . LEU A 1 402 ? 4.426 -17.934 -46.120 1.00 54.75 402 LEU A CA 1
ATOM 3119 C C . LEU A 1 402 ? 3.885 -19.214 -46.778 1.00 54.75 402 LEU A C 1
ATOM 3121 O O . LEU A 1 402 ? 4.487 -19.694 -47.737 1.00 54.75 402 LEU A O 1
ATOM 3125 N N . PHE A 1 403 ? 2.762 -19.757 -46.298 1.00 58.03 403 PHE A N 1
ATOM 3126 C CA . PHE A 1 403 ? 2.177 -21.006 -46.806 1.00 58.03 403 PHE A CA 1
ATOM 3127 C C . PHE A 1 403 ? 0.731 -20.872 -47.314 1.00 58.03 403 PHE A C 1
ATOM 3129 O O . PHE A 1 403 ? 0.048 -21.889 -47.459 1.00 58.03 403 PHE A O 1
ATOM 3136 N N . HIS A 1 404 ? 0.287 -19.654 -47.649 1.00 50.34 404 HIS A N 1
ATOM 3137 C CA . HIS A 1 404 ? -0.968 -19.425 -48.371 1.00 50.34 404 HIS A CA 1
ATOM 3138 C C . HIS A 1 404 ? -0.788 -18.697 -49.699 1.00 50.34 404 HIS A C 1
ATOM 3140 O O . HIS A 1 404 ? -0.064 -17.678 -49.729 1.00 50.34 404 HIS A O 1
#

Radius of gyration: 52.05 Å; Cα contacts (8 Å, |Δi|>4): 743; chains: 1; bounding box: 114×63×194 Å

Foldseek 3Di:
DDDDDDPDDPPPPPVPPVPPQWWDWPPQQAQADWGWIAASVRDIDTWDAPDFFWIWDWDGDTRDIDTDIDGAPGGDDNRHRDDDPPLAFDQKDWPPAPAQADWTWIQASVRDTDTWDQDPPQKIWDWHHDPSGIDTDIDRAPPHDDNRHHDDPDQLPFDDPPQPQQADWDWTAASVRDIDTWDAPDQFKIFDFDDDRRDTDTDIDGACGGDDPRHRDHPPPDDQDDDFDWAFDWQWIWTRDRSDTDIDGAPQTADRVVSGHDDDDDPDDDDDDDDDDDDDDDDDDDDDDDDDDDDDDDDDDDDDDDDDDDDDDPDPPDPDPEPAAADPVGDHDDALAWDQDPNFIWGTHPVRDTGTADEFQDFADALSNHPQSDQDPRTHHHPDDPPPCPVVVVVVVVVVVVPD

Nearest PDB structures (foldseek):
  7aht-assembly1_A  TM=4.313E-01  e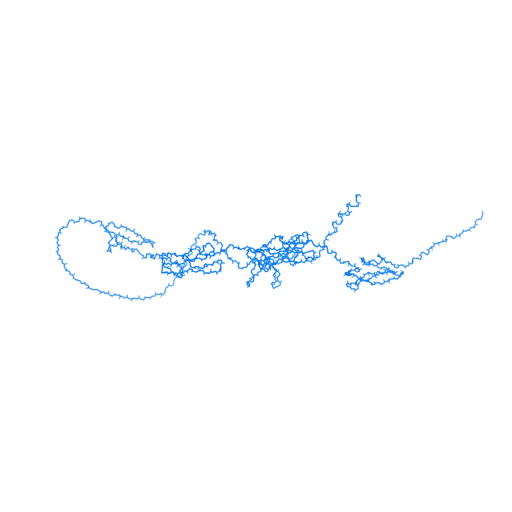=6.815E+00  Bacillus subtilis subsp. subtilis str. 168
  7xn7-assembly1_W  TM=9.399E-02  e=2.351E-01  Komagataella phaffii
  7ysu-assembly1_E  TM=1.130E-01  e=1.168E+00  Homo sapiens
  7mqa-assembly1_LH  TM=1.560E-01  e=2.898E+00  Homo sapiens

Secondary structure (DSSP, 8-state):
-----------------------EESSSS-TTS--EEE-TTS-EEE-EESSSSEEEEEEEETTEEEEEEEE-SSEEETTEEEPPP--PPPPPEESSSS-TTS--EEE-TTS-EEE-EEETTTEEEEEEEETTEEEEEEEE-SSEEETTEEEP------B-TTSS-TTS--EEE-TTS-EEE-EEEETTEEEEEEEETTEEEEEEEE-SS-EETTEE----------S--EEEETTEEEEEETTEEEEEE-TT-EETTTTEEPPP----PPPP-----------------------------------PPPPPPP------SSSSEE-TT--EE-TT-EEEETTEEEEE-TTS-EEEPBPTTSB-SSGGGBTTS-EETTEE--S------HHHHHHHHHHHHS--